Protein AF-A0A6F8YFU7-F1 (afdb_monomer_lite)

Sequence (592 aa):
MQTAVLLMVSVMLATPSRAVAFARPDPAEKDPAATTVSVANQAAAAAKRGEDWRAGLRSDLAKLPQLSATTTVTDTVGGLVVAGTLRMPATVKLTGDTTIIAGTVEFPGKRAVIEGRGHALTFLPVDGVRWGTGSKAAAGATTQGEIEIDANGLPGQTGEMGFPGTPGASGRDGLAGQNVPDGGVCENAMPEAGQSGDTGGAGGDGANGKGGQGGQLINVSIPSGSTDRYLLLSAGGAGGAGGPGGQGGTGGSGGNGGNGGDSFEESCAAPIGGAGGRGGNGGNGGKGGSGAAGAPGGQIFVSYPEGYDRSWITTDVTGGSGGGPGSGGFGGVPGLGGSGGSGGFNHVCGPIPCIRAPSGPSSGPGSVGSGGGPGNASETRGADGRVTFNQVGVTSVAIDKSPYLVEETPTYRVTGQPNTPILWSSWKDGVSTGEVDAYYGQNTDHSGRWSGTGPAWTSNDVSEGWVKQVKVGDRTAQVSFQVRRPPPPDPWLGWGQMPGITVTGDIGFSGPGTRIYARGTDNGVYTSTPGGAGPQWAVPLSPRRSGSSGSTSSMRSMSAAPMEPPTATSGSRGYHRAGKGSAAARWASRPQ

pLDDT: mean 80.5, std 21.7, range [28.78, 98.56]

Foldseek 3Di:
DDDDDDDDDDDDDDDDDDDDPDDDPDPPPPDLVVLLVVLLVQLLVCLLVLFPSLLLCVVSLVVRPQLDAEDEDDAEDEDEAEHVEYEYELEHEYPAAYEYEYQEYEYQALHHEYHDAQHAYAAHHNAAYYYRDDPPPPPPPLDAGEYEYAQEWAAWAEWAEWAAWAAWAEWAAWAAFAAAPEPGDQPRQAIAEWAEIAEIGETAETAEIAEIAFFHEYRYEHHPPHQYFYEYEREWHEWHEWHEWHEWHEWHETHEWHEGHAYAYPPDDFYAFHEWHEWHETHEIHETHEWAAWAFFEEYRYRYEPPHDPVSYHYFRWTHFIYHWHAWHFTHHIHAIHHFHWTYWHPPDDVDDIDGHHTHHTYGTHHTHHTHHIHHTPRHGHHGYYYHYRHYFAWEKDWPDADAEAQDKIKMKTFHDAQFFKFKWKDAPNHTPPRDRHTPPDGHHSRRIDIDIDGGHHPVRFGAWIKMWIDTPNHIYIDTHGYHYDDDDDPDPDPVNDPPDDPPDDPDDPDPAKDWDQDVPPRDIFIDDPPDDDTDDDDPDDDDDDDDDDDDDDDDDDDDDDDDDDDDDDDDDDDDDDDDDDDDDDDDDDDD

Organism: NCBI:txid624315

Secondary structure (DSSP, 8-state):
------------PPPPPP----PPPPTT---HHHHHHHHHHHHHHHHHTT--HHHHHHHHHHT-GGGGSEEE--SEEEEEEEEEEEE--SEEEEEEEEEEEEEEEEESSSEEEEE-TT--EEEEEEEEEEESSSTT--TT-----EEEEE-PPPPPPPPPPPPPPPPPPPPPPPPPPPPB-TT--GGG-PPPPPPPPPPPPPPPPPPPPPPPPPPPPEEEEPPTT---EEEEE-PPPPPPPPPPPPPPPPPPPPPPPPPPPPB--TTSPPPPPPPPPPPPPPPPPPPPPPPPPPPPP-EEEEEEETT--GGGEEEE-PPPPPPPPPPPPPPPPPPPPPPPPPPPBB---SSSPPPBPPPPPPPPP-PPPPPPPP------PPPP-EEEEEEES--EEEES-SSEETTPPPEEEEE-STT-EEEEEEEETTEE-S-SSEEEEEE--TTSEEEEE-PPPPGGG-EEEEEEEEEETTEEEEEEEEEEPPPPPPS---GGGSTT----S-----STT-EEEEETTTTEEEEE-TT-SSPPPPPP---------------------PPPPPPP-------------PPPPP------

Radius of gyration: 49.29 Å; chains: 1; bounding box: 98×122×162 Å

Structure (mmCIF, N/CA/C/O backbone):
data_AF-A0A6F8YFU7-F1
#
_entry.id   AF-A0A6F8YFU7-F1
#
loop_
_atom_site.group_PDB
_atom_site.id
_atom_site.type_symbol
_atom_site.label_atom_id
_atom_site.label_alt_id
_atom_site.label_comp_id
_atom_site.label_asym_id
_atom_site.label_entity_id
_atom_site.label_seq_id
_atom_site.pdbx_PDB_ins_code
_atom_site.Cartn_x
_atom_site.Cartn_y
_atom_site.Cartn_z
_atom_site.occupancy
_atom_site.B_iso_or_equiv
_atom_site.auth_seq_id
_atom_site.auth_comp_id
_atom_site.auth_asym_id
_atom_site.auth_atom_id
_atom_site.pdbx_PDB_model_num
ATOM 1 N N . MET A 1 1 ? 30.162 39.021 -17.350 1.00 41.78 1 MET A N 1
ATOM 2 C CA . MET A 1 1 ? 28.991 39.697 -16.754 1.00 41.78 1 MET A CA 1
ATOM 3 C C . MET A 1 1 ? 29.195 39.711 -15.248 1.00 41.78 1 MET A C 1
ATOM 5 O O . MET A 1 1 ? 29.213 38.649 -14.646 1.00 41.78 1 MET A O 1
ATOM 9 N N . GLN A 1 2 ? 29.522 40.880 -14.694 1.00 33.06 2 GLN A N 1
ATOM 10 C CA . GLN A 1 2 ? 29.847 41.091 -13.278 1.00 33.06 2 GLN A CA 1
ATOM 11 C C . GLN A 1 2 ? 28.561 41.320 -12.476 1.00 33.06 2 GLN A C 1
ATOM 13 O O . GLN A 1 2 ? 27.751 42.157 -12.866 1.00 33.06 2 GLN A O 1
ATOM 18 N N . THR A 1 3 ? 28.400 40.624 -11.350 1.00 42.22 3 THR A N 1
ATOM 19 C CA . THR A 1 3 ? 27.301 40.854 -10.401 1.00 42.22 3 THR A CA 1
ATOM 20 C C . THR A 1 3 ? 27.861 41.571 -9.176 1.00 42.22 3 THR A C 1
ATOM 22 O O . THR A 1 3 ? 28.731 41.045 -8.484 1.00 42.22 3 THR A O 1
ATOM 25 N N . ALA A 1 4 ? 27.395 42.800 -8.958 1.00 39.88 4 ALA A N 1
ATOM 26 C CA . ALA A 1 4 ? 27.784 43.671 -7.859 1.00 39.88 4 ALA A CA 1
ATOM 27 C C . ALA A 1 4 ? 27.119 43.245 -6.539 1.00 39.88 4 ALA A C 1
ATOM 29 O O . ALA A 1 4 ? 25.922 42.966 -6.493 1.00 39.88 4 ALA A O 1
ATOM 30 N N . VAL A 1 5 ? 27.910 43.236 -5.465 1.00 36.66 5 VAL A N 1
ATOM 31 C CA . VAL A 1 5 ? 27.476 43.045 -4.076 1.00 36.66 5 VAL A CA 1
ATOM 32 C C . VAL A 1 5 ? 27.126 44.418 -3.498 1.00 36.66 5 VAL A C 1
ATOM 34 O O . VAL A 1 5 ? 27.989 45.288 -3.401 1.00 36.66 5 VAL A O 1
ATOM 37 N N . LEU A 1 6 ? 25.858 44.618 -3.133 1.00 35.66 6 LEU A N 1
ATOM 38 C CA . LEU A 1 6 ? 25.364 45.830 -2.480 1.00 35.66 6 LEU A CA 1
ATOM 39 C C . LEU A 1 6 ? 25.400 45.627 -0.956 1.00 35.66 6 LEU A C 1
ATOM 41 O O . LEU A 1 6 ? 24.633 44.839 -0.408 1.00 35.66 6 LEU A O 1
ATOM 45 N N . LEU A 1 7 ? 26.311 46.328 -0.282 1.00 30.12 7 LEU A N 1
ATOM 46 C CA . LEU A 1 7 ? 26.426 46.372 1.176 1.00 30.12 7 LEU A CA 1
ATOM 47 C C . LEU A 1 7 ? 25.473 47.461 1.709 1.00 30.12 7 LEU A C 1
ATOM 49 O O . LEU A 1 7 ? 25.711 48.646 1.484 1.00 30.12 7 LEU A O 1
ATOM 53 N N . MET A 1 8 ? 24.391 47.087 2.401 1.00 32.88 8 MET A N 1
ATOM 54 C CA . MET A 1 8 ? 23.576 48.042 3.166 1.00 32.88 8 MET A CA 1
ATOM 55 C C . MET A 1 8 ? 24.150 48.201 4.576 1.00 32.88 8 MET A C 1
ATOM 57 O O . MET A 1 8 ? 24.188 47.254 5.357 1.00 32.88 8 MET A O 1
ATOM 61 N N . VAL A 1 9 ? 24.570 49.423 4.897 1.00 31.83 9 VAL A N 1
ATOM 62 C CA . VAL A 1 9 ? 24.933 49.868 6.245 1.00 31.83 9 VAL A CA 1
ATOM 63 C C . VAL A 1 9 ? 23.673 50.423 6.912 1.00 31.83 9 VAL A C 1
ATOM 65 O O . VAL A 1 9 ? 23.158 51.458 6.494 1.00 31.83 9 VAL A O 1
ATOM 68 N N . SER A 1 10 ? 23.166 49.747 7.945 1.00 37.47 10 SER A N 1
ATOM 69 C CA . SER A 1 10 ? 22.093 50.268 8.800 1.00 37.47 10 SER A CA 1
ATOM 70 C C . SER A 1 10 ? 22.679 51.020 9.994 1.00 37.47 10 SER A C 1
ATOM 72 O O . SER A 1 10 ? 23.388 50.455 10.824 1.00 37.47 10 SER A O 1
ATOM 74 N N . VAL A 1 11 ? 22.354 52.308 10.074 1.00 34.28 11 VAL A N 1
ATOM 75 C CA . VAL A 1 11 ? 22.634 53.203 11.202 1.00 34.28 11 VAL A CA 1
ATOM 76 C C . VAL A 1 11 ? 21.647 52.894 12.333 1.00 34.28 11 VAL A C 1
ATOM 78 O O . VAL A 1 11 ? 20.442 53.062 12.160 1.00 34.28 11 VAL A O 1
ATOM 81 N N . MET A 1 12 ? 22.140 52.448 13.493 1.00 33.06 12 MET A N 1
ATOM 82 C CA . MET A 1 12 ? 21.341 52.346 14.720 1.00 33.06 12 MET A CA 1
ATOM 83 C C . MET A 1 12 ? 21.375 53.674 15.486 1.00 33.06 12 MET A C 1
ATOM 85 O O . MET A 1 12 ? 22.417 54.077 15.998 1.00 33.06 12 MET A O 1
ATOM 89 N N . LEU A 1 13 ? 20.219 54.331 15.595 1.00 36.41 13 LEU A N 1
ATOM 90 C CA . LEU A 1 13 ? 19.966 55.413 16.547 1.00 36.41 13 LEU A CA 1
ATOM 91 C C . LEU A 1 13 ? 19.423 54.802 17.846 1.00 36.41 13 LEU A C 1
ATOM 93 O O . LEU A 1 13 ? 18.371 54.167 17.848 1.00 36.41 13 LEU A O 1
ATOM 97 N N . ALA A 1 14 ? 20.150 54.988 18.947 1.00 36.88 14 ALA A N 1
ATOM 98 C CA . ALA A 1 14 ? 19.749 54.547 20.277 1.00 36.88 14 ALA A CA 1
ATOM 99 C C . ALA A 1 14 ? 18.786 55.562 20.919 1.00 36.88 14 ALA A C 1
ATOM 101 O O . ALA A 1 14 ? 19.160 56.705 21.178 1.00 36.88 14 ALA A O 1
ATOM 102 N N . THR A 1 15 ? 17.556 55.138 21.215 1.00 46.50 15 THR A N 1
ATOM 103 C CA . THR A 1 15 ? 16.620 55.860 22.095 1.00 46.50 15 THR A CA 1
ATOM 104 C C . THR A 1 15 ? 16.630 55.248 23.502 1.00 46.50 15 THR A C 1
ATOM 106 O O . THR A 1 15 ? 16.687 54.023 23.613 1.00 46.50 15 THR A O 1
ATOM 109 N N . PRO A 1 16 ? 16.537 56.047 24.583 1.00 40.78 16 PRO A N 1
ATOM 110 C CA . PRO A 1 16 ? 16.552 55.537 25.953 1.00 40.78 16 PRO A CA 1
ATOM 111 C C . PRO A 1 16 ? 15.266 54.771 26.304 1.00 40.78 16 PRO A C 1
ATOM 113 O O . PRO A 1 16 ? 14.154 55.296 26.223 1.00 40.78 16 PRO A O 1
ATOM 116 N N . SER A 1 17 ? 15.439 53.521 26.730 1.00 38.91 17 SER A N 1
ATOM 117 C CA . SER A 1 17 ? 14.386 52.597 27.151 1.00 38.91 17 SER A CA 1
ATOM 118 C C . SER A 1 17 ? 13.765 53.017 28.489 1.00 38.91 17 SER A C 1
ATOM 120 O O . SER A 1 17 ? 14.436 53.020 29.520 1.00 38.91 17 SER A O 1
ATOM 122 N N . ARG A 1 18 ? 12.458 53.308 28.508 1.00 43.34 18 ARG A N 1
ATOM 123 C CA . ARG A 1 18 ? 11.663 53.271 29.746 1.00 43.34 18 ARG A CA 1
ATOM 124 C C . ARG A 1 18 ? 11.452 51.808 30.138 1.00 43.34 18 ARG A C 1
ATOM 126 O O . ARG A 1 18 ? 10.884 51.042 29.365 1.00 43.34 18 ARG A O 1
ATOM 133 N N . ALA A 1 19 ? 11.895 51.431 31.334 1.00 43.81 19 ALA A N 1
ATOM 134 C CA . ALA A 1 19 ? 11.639 50.119 31.915 1.00 43.81 19 ALA A CA 1
ATOM 135 C C . ALA A 1 19 ? 1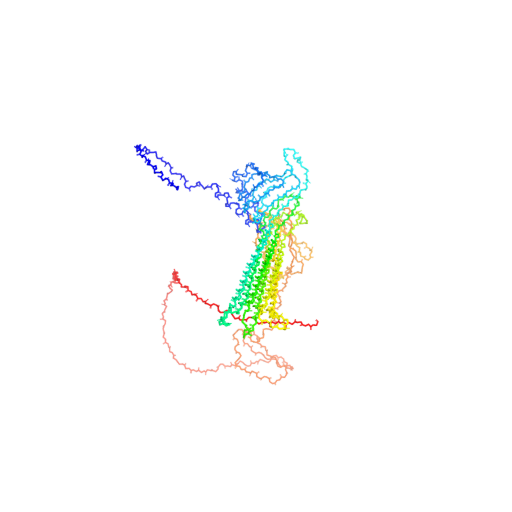0.147 49.986 32.265 1.00 43.81 19 ALA A C 1
ATOM 137 O O . ALA A 1 19 ? 9.694 50.444 33.311 1.00 43.81 19 ALA A O 1
ATOM 138 N N . VAL A 1 20 ? 9.376 49.380 31.363 1.00 47.28 20 VAL A N 1
ATOM 139 C CA . VAL A 1 20 ? 8.047 48.848 31.674 1.00 47.28 20 VAL A CA 1
ATOM 140 C C . VAL A 1 20 ? 8.272 47.509 32.370 1.00 47.28 20 VAL A C 1
ATOM 142 O O . VAL A 1 20 ? 8.878 46.605 31.796 1.00 47.28 20 VAL A O 1
ATOM 145 N N . ALA A 1 21 ? 7.833 47.389 33.622 1.00 45.19 21 ALA A N 1
ATOM 146 C CA . ALA A 1 21 ? 7.828 46.120 34.335 1.00 45.19 21 ALA A CA 1
ATOM 147 C C . ALA A 1 21 ? 6.832 45.175 33.645 1.00 45.19 21 ALA A C 1
ATOM 149 O O . ALA A 1 21 ? 5.628 45.247 33.881 1.00 45.19 21 ALA A O 1
ATOM 150 N N . PHE A 1 22 ? 7.328 44.313 32.756 1.00 46.66 22 PHE A N 1
ATOM 151 C CA . PHE A 1 22 ? 6.551 43.194 32.238 1.00 46.66 22 PHE A CA 1
ATOM 152 C C . PHE A 1 22 ? 6.283 42.239 33.402 1.00 46.66 22 PHE A C 1
ATOM 154 O O . PHE A 1 22 ? 7.211 41.634 33.946 1.00 46.66 22 PHE A O 1
ATOM 161 N N . ALA A 1 23 ? 5.016 42.129 33.804 1.00 56.84 23 ALA A N 1
ATOM 162 C CA . ALA A 1 23 ? 4.566 41.039 34.655 1.00 56.84 23 ALA A CA 1
ATOM 163 C C . ALA A 1 23 ? 5.028 39.726 34.008 1.00 56.84 23 ALA A C 1
ATOM 165 O O . ALA A 1 23 ? 4.797 39.508 32.817 1.00 56.84 23 ALA A O 1
ATOM 166 N N . ARG A 1 24 ? 5.747 38.889 34.765 1.00 52.06 24 ARG A N 1
ATOM 167 C CA . ARG A 1 24 ? 6.137 37.560 34.286 1.00 52.06 24 ARG A CA 1
ATOM 168 C C . ARG A 1 24 ? 4.848 36.829 33.891 1.00 52.06 24 ARG A C 1
ATOM 170 O O . ARG A 1 24 ? 3.974 36.742 34.753 1.00 52.06 24 ARG A O 1
ATOM 177 N N . PRO A 1 25 ? 4.701 36.352 32.640 1.00 57.56 25 PRO A N 1
ATOM 178 C CA . PRO A 1 25 ? 3.560 35.525 32.279 1.00 57.56 25 PRO A CA 1
ATOM 179 C C . PRO A 1 25 ? 3.512 34.341 33.244 1.00 57.56 25 PRO A C 1
ATOM 181 O O . PRO A 1 25 ? 4.545 33.738 33.550 1.00 57.56 25 PRO A O 1
ATOM 184 N N . ASP A 1 26 ? 2.326 34.095 33.788 1.00 62.41 26 ASP A N 1
ATOM 185 C CA . ASP A 1 26 ? 2.083 33.056 34.777 1.00 62.41 26 ASP A CA 1
ATOM 186 C C . ASP A 1 26 ? 2.529 31.705 34.178 1.00 62.41 26 ASP A C 1
ATOM 188 O O . ASP A 1 26 ? 2.042 31.334 33.105 1.00 62.41 26 ASP A O 1
ATOM 192 N N . PRO A 1 27 ? 3.471 30.957 34.785 1.00 62.34 27 PRO A N 1
ATOM 193 C CA . PRO A 1 27 ? 4.041 29.730 34.206 1.00 62.34 27 PRO A CA 1
ATOM 194 C C . PRO A 1 27 ? 3.042 28.564 34.045 1.00 62.34 27 PRO A C 1
ATOM 196 O O . PRO A 1 27 ? 3.448 27.438 33.756 1.00 62.34 27 PRO A O 1
ATOM 199 N N . ALA A 1 28 ? 1.745 28.807 34.234 1.00 59.56 28 ALA A N 1
ATOM 200 C CA . ALA A 1 28 ? 0.685 27.810 34.211 1.00 59.56 28 ALA A CA 1
ATOM 201 C C . ALA A 1 28 ? -0.215 27.853 32.962 1.00 59.56 28 ALA A C 1
ATOM 203 O O . ALA A 1 28 ? -1.021 26.935 32.788 1.00 59.56 28 ALA A O 1
ATOM 204 N N . GLU A 1 29 ? -0.092 28.845 32.072 1.00 65.06 29 GLU A N 1
ATOM 205 C CA . GLU A 1 29 ? -0.892 28.865 30.842 1.00 65.06 29 GLU A CA 1
ATOM 206 C C . GLU A 1 29 ? -0.279 27.910 29.806 1.00 65.06 29 GLU A C 1
ATOM 208 O O . GLU A 1 29 ? 0.572 28.264 28.991 1.00 65.06 29 GLU A O 1
ATOM 213 N N . LYS A 1 30 ? -0.658 26.630 29.907 1.00 76.25 30 LYS A N 1
ATOM 214 C CA . LYS A 1 30 ? -0.277 25.600 28.937 1.00 76.25 30 LYS A CA 1
ATOM 215 C C . LYS A 1 30 ? -0.727 26.032 27.547 1.00 76.25 30 LYS A C 1
ATOM 217 O O . LYS A 1 30 ? -1.909 26.292 27.342 1.00 76.25 30 LYS A O 1
ATOM 222 N N . ASP A 1 31 ? 0.207 26.015 26.600 1.00 87.12 31 ASP A N 1
ATOM 223 C CA . ASP A 1 31 ? -0.062 26.282 25.190 1.00 87.12 31 ASP A CA 1
ATOM 224 C C . ASP A 1 31 ? -1.284 25.457 24.710 1.00 87.12 31 ASP A C 1
ATOM 226 O O . ASP A 1 31 ? -1.259 24.214 24.755 1.00 87.12 31 ASP A O 1
ATOM 230 N N . PRO A 1 32 ? -2.379 26.112 24.280 1.00 86.62 32 PRO A N 1
ATOM 231 C CA . PRO A 1 32 ? -3.586 25.426 23.832 1.00 86.62 32 PRO A CA 1
ATOM 232 C C . PRO A 1 32 ? -3.321 24.500 22.634 1.00 86.62 32 PRO A C 1
ATOM 234 O O . PRO A 1 32 ? -3.988 23.468 22.497 1.00 86.62 32 PRO A O 1
ATOM 237 N N . ALA A 1 33 ? -2.317 24.796 21.799 1.00 88.81 33 ALA A N 1
ATOM 238 C CA . ALA A 1 33 ? -1.922 23.927 20.695 1.00 88.81 33 ALA A CA 1
ATOM 239 C C . ALA A 1 33 ? -1.323 22.606 21.204 1.00 88.81 33 ALA A C 1
ATOM 241 O O . ALA A 1 33 ? -1.723 21.528 20.757 1.00 88.81 33 ALA A O 1
ATOM 242 N N . ALA A 1 34 ? -0.438 22.665 22.204 1.00 89.81 34 ALA A N 1
ATOM 243 C CA . ALA A 1 34 ? 0.164 21.477 22.810 1.00 89.81 34 ALA A CA 1
ATOM 244 C C . ALA A 1 34 ? -0.882 20.578 23.495 1.00 89.81 34 ALA A C 1
ATOM 246 O O . ALA A 1 34 ? -0.833 19.350 23.378 1.00 89.81 34 ALA A O 1
ATOM 247 N N . THR A 1 35 ? -1.869 21.185 24.162 1.00 90.88 35 THR A N 1
ATOM 248 C CA . THR A 1 35 ? -2.989 20.450 24.775 1.00 90.88 35 THR A CA 1
ATOM 249 C C . THR A 1 35 ? -3.820 19.723 23.714 1.00 90.88 35 THR A C 1
ATOM 251 O O . THR A 1 35 ? -4.120 18.540 23.872 1.00 90.88 35 THR A O 1
ATOM 254 N N . THR A 1 36 ? -4.115 20.393 22.595 1.00 92.19 36 THR A N 1
ATOM 255 C CA . THR A 1 36 ? -4.872 19.822 21.468 1.00 92.19 36 THR A CA 1
ATOM 256 C C . THR A 1 36 ? -4.163 18.601 20.870 1.00 92.19 36 THR A C 1
ATOM 258 O O . THR A 1 36 ? -4.779 17.551 20.693 1.00 92.19 36 THR A O 1
ATOM 261 N N . VAL A 1 37 ? -2.851 18.700 20.623 1.00 93.38 37 VAL A N 1
ATOM 262 C CA . VAL A 1 37 ? -2.038 17.588 20.095 1.00 93.38 37 VAL A CA 1
ATOM 263 C C . VAL A 1 37 ? -2.001 16.405 21.067 1.00 93.38 37 VAL A C 1
ATOM 265 O O . VAL A 1 37 ? -2.130 15.256 20.646 1.00 93.38 37 VAL A O 1
ATOM 268 N N . SER A 1 38 ? -1.867 16.664 22.372 1.00 93.62 38 SER A N 1
ATOM 269 C CA . SER A 1 38 ? -1.857 15.609 23.395 1.00 93.62 38 SER A CA 1
ATOM 270 C C . SER A 1 38 ? -3.171 14.823 23.426 1.00 93.62 38 SER A C 1
ATOM 272 O O . SER A 1 38 ? -3.149 13.593 23.344 1.00 93.62 38 SER A O 1
ATOM 274 N N . VAL A 1 39 ? -4.315 15.518 23.470 1.00 91.69 39 VAL A N 1
ATOM 275 C CA . VAL A 1 39 ? -5.643 14.878 23.452 1.00 91.69 39 VAL A CA 1
ATOM 276 C C . VAL A 1 39 ? -5.846 14.095 22.156 1.00 91.69 39 VAL A C 1
ATOM 278 O O . VAL A 1 39 ? -6.338 12.967 22.191 1.00 91.69 39 VAL A O 1
ATOM 281 N N . ALA A 1 40 ? -5.402 14.637 21.019 1.00 92.00 40 ALA A N 1
ATOM 282 C CA . ALA A 1 40 ? -5.516 13.954 19.738 1.00 92.00 40 ALA A CA 1
ATOM 283 C C . ALA A 1 40 ? -4.711 12.648 19.678 1.00 92.00 40 ALA A C 1
ATOM 285 O O . ALA A 1 40 ? -5.227 11.615 19.248 1.00 92.00 40 ALA A O 1
ATOM 286 N N . ASN A 1 41 ? -3.476 12.666 20.180 1.00 93.00 41 ASN A N 1
ATOM 287 C CA . ASN A 1 41 ? -2.634 11.475 20.256 1.00 93.00 41 ASN A CA 1
ATOM 288 C C . ASN A 1 41 ? -3.219 10.420 21.207 1.00 93.00 41 ASN A C 1
ATOM 290 O O . ASN A 1 41 ? -3.185 9.226 20.899 1.00 93.00 41 ASN A O 1
ATOM 294 N N . GLN A 1 42 ? -3.790 10.842 22.340 1.00 92.00 42 GLN A N 1
ATOM 295 C CA . GLN A 1 42 ? -4.475 9.938 23.267 1.00 92.00 42 GLN A CA 1
ATOM 296 C C . GLN A 1 42 ? -5.703 9.293 22.616 1.00 92.00 42 GLN A C 1
ATOM 298 O O . GLN A 1 42 ? -5.859 8.074 22.706 1.00 92.00 42 GLN A O 1
ATOM 303 N N . ALA A 1 43 ? -6.521 10.078 21.906 1.00 90.81 43 ALA A N 1
ATOM 304 C CA . ALA A 1 43 ? -7.689 9.586 21.180 1.00 90.81 43 ALA A CA 1
ATOM 305 C C . ALA A 1 43 ? -7.294 8.570 20.100 1.00 90.81 43 ALA A C 1
ATOM 307 O O . ALA A 1 43 ? -7.836 7.466 20.066 1.00 90.81 43 ALA A O 1
ATOM 308 N N . ALA A 1 44 ? -6.295 8.892 19.273 1.00 89.94 44 ALA A N 1
ATOM 309 C CA . ALA A 1 44 ? -5.784 8.000 18.235 1.00 89.94 44 ALA A CA 1
ATOM 310 C C . ALA A 1 44 ? -5.259 6.674 18.808 1.00 89.94 44 ALA A C 1
ATOM 312 O O . ALA A 1 44 ? -5.576 5.598 18.290 1.00 89.94 44 ALA A O 1
ATOM 313 N N . ALA A 1 45 ? -4.494 6.736 19.901 1.00 91.12 45 ALA A N 1
ATOM 314 C CA . ALA A 1 45 ? -3.941 5.555 20.552 1.00 91.12 45 ALA A CA 1
ATOM 315 C C . ALA A 1 45 ? -5.026 4.684 21.209 1.00 91.12 45 ALA A C 1
ATOM 317 O O . ALA A 1 45 ? -4.982 3.460 21.083 1.00 91.12 45 ALA A O 1
ATOM 318 N N . ALA A 1 46 ? -6.000 5.295 21.889 1.00 86.25 46 ALA A N 1
ATOM 319 C CA . ALA A 1 46 ? -7.123 4.594 22.509 1.00 86.25 46 ALA A CA 1
ATOM 320 C C . ALA A 1 46 ? -8.042 3.952 21.457 1.00 86.25 46 ALA A C 1
ATOM 322 O O . ALA A 1 46 ? -8.364 2.767 21.567 1.00 86.25 46 ALA A O 1
ATOM 323 N N . ALA A 1 47 ? -8.359 4.675 20.375 1.00 86.12 47 ALA A N 1
ATOM 324 C CA . ALA A 1 47 ? -9.115 4.144 19.242 1.00 86.12 47 ALA A CA 1
ATOM 325 C C . ALA A 1 47 ? -8.425 2.920 18.623 1.00 86.12 47 ALA A C 1
ATOM 327 O O . ALA A 1 47 ? -9.077 1.907 18.378 1.00 86.12 47 ALA A O 1
ATOM 328 N N . LYS A 1 48 ? -7.097 2.956 18.459 1.00 87.81 48 LYS A N 1
ATOM 329 C CA . LYS A 1 48 ? -6.316 1.818 17.949 1.00 87.81 48 LYS A CA 1
ATOM 330 C C . LYS A 1 48 ? -6.393 0.585 18.860 1.00 87.81 48 LYS A C 1
ATOM 332 O O . LYS A 1 48 ? -6.391 -0.543 18.366 1.00 87.81 48 LYS A O 1
ATOM 337 N N . ARG A 1 49 ? -6.469 0.788 20.181 1.00 87.19 49 ARG A N 1
ATOM 338 C CA . ARG A 1 49 ? -6.629 -0.280 21.186 1.00 87.19 49 ARG A CA 1
ATOM 339 C C . ARG A 1 49 ? -8.071 -0.775 21.341 1.00 87.19 49 ARG A C 1
ATOM 341 O O . ARG A 1 49 ? -8.287 -1.710 22.106 1.00 87.19 49 ARG A O 1
ATOM 348 N N . GLY A 1 50 ? -9.038 -0.170 20.648 1.00 79.56 50 GLY A N 1
ATOM 349 C CA . GLY A 1 50 ? -10.449 -0.532 20.785 1.00 79.56 50 GLY A CA 1
ATOM 350 C C . GLY A 1 50 ? -11.103 -0.033 22.070 1.00 79.56 50 GLY A C 1
ATOM 351 O O . GLY A 1 50 ? -12.123 -0.571 22.487 1.00 79.56 50 GLY A O 1
ATOM 352 N N . GLU A 1 51 ? -10.508 0.957 22.731 1.00 84.75 51 GLU A N 1
ATOM 353 C CA . GLU A 1 51 ? -11.091 1.583 23.916 1.00 84.75 51 GLU A CA 1
ATOM 354 C C . GLU A 1 51 ? -12.194 2.567 23.504 1.00 84.75 51 GLU A C 1
ATOM 356 O O . GLU A 1 51 ? -12.134 3.165 22.423 1.00 84.75 51 GLU A O 1
ATOM 361 N N . ASP A 1 52 ? -13.183 2.778 24.379 1.00 83.56 52 ASP A N 1
ATOM 362 C CA . ASP A 1 52 ? -14.180 3.840 24.199 1.00 83.56 52 ASP A CA 1
ATOM 363 C C . ASP A 1 52 ? -13.559 5.210 24.499 1.00 83.56 52 ASP A C 1
ATOM 365 O O . ASP A 1 52 ? -13.798 5.852 25.524 1.00 83.56 52 ASP A O 1
ATOM 369 N N . TRP A 1 53 ? -12.697 5.642 23.581 1.00 89.44 53 TRP A N 1
ATOM 370 C CA . TRP A 1 53 ? -11.961 6.895 23.679 1.00 89.44 53 TRP A CA 1
ATOM 371 C C . TRP A 1 53 ? -12.898 8.104 23.745 1.00 89.44 53 TRP A C 1
ATOM 373 O O . TRP A 1 53 ? -12.535 9.111 24.348 1.00 89.44 53 TRP A O 1
ATOM 383 N N . ARG A 1 54 ? -14.108 8.010 23.173 1.00 89.00 54 ARG A N 1
ATOM 384 C CA . ARG A 1 54 ? -15.104 9.086 23.220 1.00 89.00 54 ARG A CA 1
ATOM 385 C C . ARG A 1 54 ? -15.582 9.303 24.641 1.00 89.00 54 ARG A C 1
ATOM 387 O O . ARG A 1 54 ? -15.600 10.440 25.095 1.00 89.00 54 ARG A O 1
ATOM 394 N N . ALA A 1 55 ? -15.940 8.227 25.342 1.00 81.50 55 ALA A N 1
ATOM 395 C CA . ALA A 1 55 ? -16.335 8.307 26.741 1.00 81.50 55 ALA A CA 1
ATOM 396 C C . ALA A 1 55 ? -15.161 8.755 27.626 1.00 81.50 55 ALA A C 1
ATOM 398 O O . ALA A 1 55 ? -15.310 9.694 28.409 1.00 81.50 55 ALA A O 1
ATOM 399 N N . GLY A 1 56 ? -13.986 8.140 27.448 1.00 78.56 56 GLY A N 1
ATOM 400 C CA . GLY A 1 56 ? -12.801 8.419 28.262 1.00 78.56 56 GLY A CA 1
ATOM 401 C C . GLY A 1 56 ? -12.262 9.847 28.122 1.00 78.56 56 GLY A C 1
ATOM 402 O O . GLY A 1 56 ? -11.807 10.421 29.106 1.00 78.56 56 GLY A O 1
ATOM 403 N N . LEU A 1 57 ? -12.348 10.443 26.926 1.00 87.56 57 LEU A N 1
ATOM 404 C CA . LEU A 1 57 ? -11.814 11.781 26.642 1.00 87.56 57 LEU A CA 1
ATOM 405 C C . LEU A 1 57 ? -12.891 12.864 26.541 1.00 87.56 57 LEU A C 1
ATOM 407 O O . LEU A 1 57 ? -12.554 14.013 26.269 1.00 87.56 57 LEU A O 1
ATOM 411 N N . ARG A 1 58 ? -14.176 12.559 26.781 1.00 85.56 58 ARG A N 1
ATOM 412 C CA . ARG A 1 58 ? -15.283 13.520 26.593 1.00 85.56 58 ARG A CA 1
ATOM 413 C C . ARG A 1 58 ? -15.059 14.844 27.323 1.00 85.56 58 ARG A C 1
ATOM 415 O O . ARG A 1 58 ? -15.294 15.904 26.753 1.00 85.56 58 ARG A O 1
ATOM 422 N N . SER A 1 59 ? -14.601 14.773 28.575 1.00 86.94 59 SER A N 1
ATOM 423 C CA . SER A 1 59 ? -14.323 15.956 29.401 1.00 86.94 59 SER A CA 1
ATOM 424 C C . SER A 1 59 ? -13.184 16.800 28.829 1.00 86.94 59 SER A C 1
ATOM 426 O O . SER A 1 59 ? -13.266 18.024 28.836 1.00 86.94 59 SER A O 1
ATOM 428 N N . ASP A 1 60 ? -12.142 16.168 28.290 1.00 90.19 60 ASP A N 1
ATOM 429 C CA . ASP A 1 60 ? -10.996 16.882 27.727 1.00 90.19 60 ASP A CA 1
ATOM 430 C C . ASP A 1 60 ? -11.289 17.430 26.330 1.00 90.19 60 ASP A C 1
ATOM 432 O O . ASP A 1 60 ? -10.923 18.564 26.034 1.00 90.19 60 ASP A O 1
ATOM 436 N N . LEU A 1 61 ? -12.039 16.690 25.511 1.00 90.38 61 LEU A N 1
ATOM 437 C CA . LEU A 1 61 ? -12.559 17.160 24.228 1.00 90.38 61 LEU A CA 1
ATOM 438 C C . LEU A 1 61 ? -13.455 18.395 24.421 1.00 90.38 61 LEU A C 1
ATOM 440 O O . LEU A 1 61 ? -13.292 19.387 23.718 1.00 90.38 61 LEU A O 1
ATOM 444 N N . ALA A 1 62 ? -14.336 18.397 25.425 1.00 89.75 62 ALA A N 1
ATOM 445 C CA . ALA A 1 62 ? -15.195 19.546 25.722 1.00 89.75 62 ALA A CA 1
ATOM 446 C C . ALA A 1 62 ? -14.419 20.820 26.117 1.00 89.75 62 ALA A C 1
ATOM 448 O O . ALA A 1 62 ? -14.956 21.920 26.002 1.00 89.75 62 ALA A O 1
ATOM 449 N N . LYS A 1 63 ? -13.161 20.692 26.565 1.00 91.50 63 LYS A N 1
ATOM 450 C CA . LYS A 1 63 ? -12.287 21.832 26.891 1.00 91.50 63 LYS A CA 1
ATOM 451 C C . LYS A 1 63 ? -11.561 22.397 25.667 1.00 91.50 63 LYS A C 1
ATOM 453 O O . LYS A 1 63 ? -10.962 23.463 25.778 1.00 91.50 63 LYS A O 1
ATOM 458 N N . LEU A 1 64 ? -11.576 21.708 24.521 1.00 92.12 64 LEU A N 1
ATOM 459 C CA . LEU A 1 64 ? -10.909 22.176 23.306 1.00 92.12 64 LEU A CA 1
ATOM 460 C C . LEU A 1 64 ? -11.789 23.214 22.591 1.00 92.12 64 LEU A C 1
ATOM 462 O O . LEU A 1 64 ? -12.839 22.849 22.053 1.00 92.12 64 LEU A O 1
ATOM 466 N N . PRO A 1 65 ? -11.380 24.494 22.505 1.00 92.81 65 PRO A N 1
ATOM 467 C CA . PRO A 1 65 ? -12.187 25.525 21.848 1.00 92.81 65 PRO A CA 1
ATOM 468 C C . PRO A 1 65 ? -12.442 25.213 20.365 1.00 92.81 65 PRO A C 1
ATOM 470 O O . PRO A 1 65 ? -13.495 25.553 19.825 1.00 92.81 65 PRO A O 1
ATOM 473 N N . GLN A 1 66 ? -11.524 24.496 19.710 1.00 93.75 66 GLN A N 1
ATOM 474 C CA . GLN A 1 66 ? -11.659 24.072 18.316 1.00 93.75 66 GLN A CA 1
ATOM 475 C C . GLN A 1 66 ? -12.846 23.117 18.109 1.00 93.75 66 GLN A C 1
ATOM 477 O O . GLN A 1 66 ? -13.462 23.141 17.046 1.00 93.75 66 GLN A O 1
ATOM 482 N N . LEU A 1 67 ? -13.233 22.329 19.124 1.00 92.00 67 LEU A N 1
ATOM 483 C CA . LEU A 1 67 ? -14.402 21.438 19.060 1.00 92.00 67 LEU A CA 1
ATOM 484 C C . LEU A 1 67 ? -15.748 22.164 19.188 1.00 92.00 67 LEU A C 1
ATOM 486 O O . LEU A 1 67 ? -16.795 21.536 19.077 1.00 92.00 67 LEU A O 1
ATOM 490 N N . SER A 1 68 ? -15.741 23.486 19.352 1.00 92.19 68 SER A N 1
ATOM 491 C CA . SER A 1 68 ? -16.943 24.317 19.204 1.00 92.19 68 SER A CA 1
ATOM 492 C C . SER A 1 68 ? -17.024 25.004 17.834 1.00 92.19 68 SER A C 1
ATOM 494 O O . SER A 1 68 ? -18.059 25.568 17.487 1.00 92.19 68 SER A O 1
ATOM 496 N N . ALA A 1 69 ? -15.949 24.972 17.038 1.00 95.19 69 ALA A N 1
ATOM 497 C CA . ALA A 1 69 ? -15.866 25.680 15.764 1.00 95.19 69 ALA A CA 1
ATOM 498 C C . ALA A 1 69 ? -16.357 24.829 14.582 1.00 95.19 69 ALA A C 1
ATOM 500 O O . ALA A 1 69 ? -16.221 23.606 14.567 1.00 95.19 69 ALA A O 1
ATOM 501 N N . THR A 1 70 ? -16.890 25.489 13.552 1.00 95.94 70 THR A N 1
ATOM 502 C CA . THR A 1 70 ? -17.096 24.860 12.240 1.00 95.94 70 THR A CA 1
ATOM 503 C C . THR A 1 70 ? -15.894 25.144 11.351 1.00 95.94 70 THR A C 1
ATOM 505 O O . THR A 1 70 ? -15.571 26.304 11.106 1.00 95.94 70 THR A O 1
ATOM 508 N N . THR A 1 71 ? -15.275 24.094 10.824 1.00 96.75 71 THR A N 1
ATOM 509 C CA . THR A 1 71 ? -14.155 24.174 9.884 1.00 96.75 71 THR A CA 1
ATOM 510 C C . THR A 1 71 ? -14.598 23.608 8.544 1.00 96.75 71 THR A C 1
ATOM 512 O O . THR A 1 71 ? -15.248 22.569 8.497 1.00 96.75 71 THR A O 1
ATOM 515 N N . THR A 1 72 ? -14.255 24.280 7.447 1.00 96.75 72 THR A N 1
ATOM 516 C CA . THR A 1 72 ? -14.497 23.773 6.089 1.00 96.75 72 THR A CA 1
ATOM 517 C C . THR A 1 72 ? -13.164 23.472 5.423 1.00 96.75 72 THR A C 1
ATOM 519 O O . THR A 1 72 ? -12.286 24.331 5.388 1.00 96.75 72 THR A O 1
ATOM 522 N N . VAL A 1 73 ? -13.021 22.256 4.906 1.00 96.75 73 VAL A N 1
ATOM 523 C CA . VAL A 1 73 ? -11.909 21.838 4.049 1.00 96.75 73 VAL A CA 1
ATOM 524 C C . VAL A 1 73 ? -12.355 22.003 2.602 1.00 96.75 73 VAL A C 1
ATOM 526 O O . VAL A 1 73 ? -13.498 21.688 2.280 1.00 96.75 73 VAL A O 1
ATOM 529 N N . THR A 1 74 ? -11.479 22.522 1.743 1.00 93.75 74 THR A N 1
ATOM 530 C CA . THR A 1 74 ? -11.775 22.697 0.316 1.00 93.75 74 THR A CA 1
ATOM 531 C C . THR A 1 74 ? -11.527 21.405 -0.447 1.00 93.75 74 THR A C 1
ATOM 533 O O . THR A 1 74 ? -12.486 20.709 -0.730 1.00 93.75 74 THR A O 1
ATOM 536 N N . ASP A 1 75 ? -10.261 21.052 -0.695 1.00 94.31 75 ASP A N 1
ATOM 537 C CA . ASP A 1 75 ? -9.882 19.900 -1.534 1.00 94.31 75 ASP A CA 1
ATOM 538 C C . ASP A 1 75 ? -8.761 19.048 -0.924 1.00 94.31 75 ASP A C 1
ATOM 540 O O . ASP A 1 75 ? -8.606 17.872 -1.255 1.00 94.31 75 ASP A O 1
ATOM 544 N N . THR A 1 76 ? -7.959 19.631 -0.031 1.00 96.81 76 THR A N 1
ATOM 545 C CA . THR A 1 76 ? -6.790 18.978 0.566 1.00 96.81 76 THR A CA 1
ATOM 546 C C . THR A 1 76 ? -6.769 19.127 2.076 1.00 96.81 76 THR A C 1
ATOM 548 O O . THR A 1 76 ? -7.128 20.184 2.594 1.00 96.81 76 THR A O 1
ATOM 551 N N . VAL A 1 77 ? -6.270 18.114 2.779 1.00 97.62 77 VAL A N 1
ATOM 552 C CA . VAL A 1 77 ? -6.090 18.142 4.234 1.00 97.62 77 VAL A CA 1
ATOM 553 C C . VAL A 1 77 ? -4.773 17.471 4.628 1.00 97.62 77 VAL A C 1
ATOM 555 O O . VAL A 1 77 ? -4.316 16.552 3.960 1.00 97.62 77 VAL A O 1
ATOM 558 N N . GLY A 1 78 ? -4.135 17.949 5.690 1.00 97.12 78 GLY A N 1
ATOM 559 C CA . GLY A 1 78 ? -2.867 17.413 6.181 1.00 97.12 78 GLY A CA 1
ATOM 560 C C . GLY A 1 78 ? -2.686 17.715 7.664 1.00 97.12 78 GLY A C 1
ATOM 561 O O . GLY A 1 78 ? -3.199 18.722 8.155 1.00 97.12 78 GLY A O 1
ATOM 562 N N . GLY A 1 79 ? -1.949 16.865 8.380 1.00 96.94 79 GLY A N 1
ATOM 563 C CA . GLY A 1 79 ? -1.632 17.078 9.791 1.00 96.94 79 GLY A CA 1
ATOM 564 C C . GLY A 1 79 ? -2.825 16.860 10.726 1.00 96.94 79 GLY A C 1
ATOM 565 O O . GLY A 1 79 ? -3.647 15.969 10.521 1.00 96.94 79 GLY A O 1
ATOM 566 N N . LEU A 1 80 ? -2.904 17.643 11.801 1.00 97.19 80 LEU A N 1
ATOM 567 C CA . LEU A 1 80 ? -3.968 17.522 12.798 1.00 97.19 80 LEU A CA 1
ATOM 568 C C . LEU A 1 80 ? -5.123 18.482 12.489 1.00 97.19 80 LEU A C 1
ATOM 570 O O . LEU A 1 80 ? -4.937 19.697 12.490 1.00 97.19 80 LEU A O 1
ATOM 574 N N . VAL A 1 81 ? -6.328 17.940 12.316 1.00 97.38 81 VAL A N 1
ATOM 575 C CA . VAL A 1 81 ? -7.574 18.703 12.190 1.00 97.38 81 VAL A CA 1
ATOM 576 C C . VAL A 1 81 ? -8.470 18.411 13.382 1.00 97.38 81 VAL A C 1
ATOM 578 O O . VAL A 1 81 ? -8.877 17.269 13.593 1.00 97.38 81 VAL A O 1
ATOM 581 N N . VAL A 1 82 ? -8.802 19.461 14.134 1.00 96.62 82 VAL A N 1
ATOM 582 C CA . VAL A 1 82 ? -9.769 19.409 15.235 1.00 96.62 82 VAL A CA 1
ATOM 583 C C . VAL A 1 82 ? -10.887 20.410 14.964 1.00 96.62 82 VAL A C 1
ATOM 585 O O . VAL A 1 82 ? -10.604 21.586 14.740 1.00 96.62 82 VAL A O 1
ATOM 588 N N . ALA A 1 83 ? -12.142 19.958 14.948 1.00 97.00 83 ALA A N 1
ATOM 589 C CA . ALA A 1 83 ? -13.293 20.821 14.664 1.00 97.00 83 ALA A CA 1
ATOM 590 C C . ALA A 1 83 ? -14.577 20.334 15.346 1.00 97.00 83 ALA A C 1
ATOM 592 O O . ALA A 1 83 ? -14.831 19.140 15.425 1.00 97.00 83 ALA A O 1
ATOM 593 N N . GLY A 1 84 ? -15.449 21.231 15.792 1.00 95.31 84 GLY A N 1
ATOM 594 C CA . GLY A 1 84 ? -16.781 20.842 16.263 1.00 95.31 84 GLY A CA 1
ATOM 595 C C . GLY A 1 84 ? -17.626 20.277 15.132 1.00 95.31 84 GLY A C 1
ATOM 596 O O . GLY A 1 84 ? -18.185 19.190 15.232 1.00 95.31 84 GLY A O 1
ATOM 597 N N . THR A 1 85 ? -17.660 20.990 14.011 1.00 95.38 85 THR A N 1
ATOM 598 C CA . THR A 1 85 ? -18.223 20.496 12.751 1.00 95.38 85 THR A CA 1
ATOM 599 C C . THR A 1 85 ? -17.175 20.625 11.659 1.00 95.38 85 THR A C 1
ATOM 601 O O . THR A 1 85 ? -16.699 21.724 11.389 1.00 95.38 85 THR A O 1
ATOM 604 N N . LEU A 1 86 ? -16.805 19.516 11.026 1.00 97.25 86 LEU A N 1
ATOM 605 C CA . LEU A 1 86 ? -15.893 19.503 9.891 1.00 97.25 86 LEU A CA 1
ATOM 606 C C . LEU A 1 86 ? -16.685 19.291 8.604 1.00 97.25 86 LEU A C 1
ATOM 608 O O . LEU A 1 86 ? -17.193 18.201 8.361 1.00 97.25 86 LEU A O 1
ATOM 612 N N . ARG A 1 87 ? -16.767 20.321 7.768 1.00 97.06 87 ARG A N 1
ATOM 613 C CA . ARG A 1 87 ? -17.346 20.228 6.427 1.00 97.06 87 ARG A CA 1
ATOM 614 C C . ARG A 1 87 ? -16.267 19.834 5.443 1.00 97.06 87 ARG A C 1
ATOM 616 O O . ARG A 1 87 ? -15.256 20.525 5.328 1.00 97.06 87 ARG A O 1
ATOM 623 N N . MET A 1 88 ? -16.488 18.735 4.744 1.00 97.25 88 MET A N 1
ATOM 624 C CA . MET A 1 88 ? -15.549 18.194 3.773 1.00 97.25 88 MET A CA 1
ATOM 625 C C . MET A 1 88 ? -16.209 18.126 2.395 1.00 97.25 88 MET A C 1
ATOM 627 O O . MET A 1 88 ? -17.421 17.919 2.310 1.00 97.25 88 MET A O 1
ATOM 631 N N . PRO A 1 89 ? -15.441 18.286 1.305 1.00 96.69 89 PRO A N 1
ATOM 632 C CA . PRO A 1 89 ? -15.936 18.014 -0.042 1.00 96.69 89 PRO A CA 1
ATOM 633 C C . PRO A 1 89 ? -16.299 16.530 -0.195 1.00 96.69 89 PRO A C 1
ATOM 635 O O . PRO A 1 89 ? -15.938 15.693 0.630 1.00 96.69 89 PRO A O 1
ATOM 638 N N . ALA A 1 90 ? -16.958 16.176 -1.300 1.00 96.12 90 ALA A N 1
ATOM 639 C CA . ALA A 1 90 ? -17.185 14.768 -1.640 1.00 96.12 90 ALA A CA 1
ATOM 640 C C . ALA A 1 90 ? -15.871 13.994 -1.867 1.00 96.12 90 ALA A C 1
ATOM 642 O O . ALA A 1 90 ? -15.831 12.788 -1.648 1.00 96.12 90 ALA A O 1
ATOM 643 N N . THR A 1 91 ? -14.799 14.676 -2.277 1.00 97.56 91 THR A N 1
ATOM 644 C CA . THR A 1 91 ? -13.468 14.087 -2.454 1.00 97.56 91 THR A CA 1
ATOM 645 C C . THR A 1 91 ? -12.424 14.995 -1.830 1.00 97.56 91 THR A C 1
ATOM 647 O O . THR A 1 91 ? -12.340 16.164 -2.193 1.00 97.56 91 THR A O 1
ATOM 650 N N . VAL A 1 92 ? -11.614 14.459 -0.921 1.00 98.06 92 VAL A N 1
ATOM 651 C CA . VAL A 1 92 ? -10.500 15.173 -0.288 1.00 98.06 92 VAL A CA 1
ATOM 652 C C . VAL A 1 92 ? -9.198 14.407 -0.517 1.00 98.06 92 VAL A C 1
ATOM 654 O O . VAL A 1 92 ? -9.193 13.177 -0.517 1.00 98.06 92 VAL A O 1
ATOM 657 N N . LYS A 1 93 ? -8.085 15.121 -0.683 1.00 98.19 93 LYS A N 1
ATOM 658 C CA . LYS A 1 93 ? -6.742 14.539 -0.822 1.00 98.19 93 LYS A CA 1
ATOM 659 C C . LYS A 1 93 ? -5.887 14.828 0.402 1.00 98.19 93 LYS A C 1
ATOM 661 O O . LYS A 1 93 ? -5.868 15.958 0.889 1.00 98.19 93 LYS A O 1
ATOM 666 N N . LEU A 1 94 ? -5.148 13.836 0.881 1.00 97.94 94 LEU A N 1
ATOM 667 C CA . LEU A 1 94 ? -4.176 14.039 1.947 1.00 97.94 94 LEU A CA 1
ATOM 668 C C . LEU A 1 94 ? -2.882 14.632 1.375 1.00 97.94 94 LEU A C 1
ATOM 670 O O . LEU A 1 94 ? -2.407 14.201 0.326 1.00 97.94 94 LEU A O 1
ATOM 674 N N . THR A 1 95 ? -2.310 15.622 2.057 1.00 97.19 95 THR A N 1
ATOM 675 C CA . THR A 1 95 ? -0.990 16.206 1.730 1.00 97.19 95 THR A CA 1
ATOM 676 C C . THR A 1 95 ? 0.114 15.758 2.688 1.00 97.19 95 THR A C 1
ATOM 678 O O . THR A 1 95 ? 1.270 16.153 2.546 1.00 97.19 95 THR A O 1
ATOM 681 N N . GLY A 1 96 ? -0.253 14.956 3.684 1.00 97.12 96 GLY A N 1
ATOM 682 C CA . GLY A 1 96 ? 0.612 14.420 4.721 1.00 97.12 96 GLY A CA 1
ATOM 683 C C . GLY A 1 96 ? -0.169 13.458 5.609 1.00 97.12 96 GLY A C 1
ATOM 684 O O . GLY A 1 96 ? -1.394 13.345 5.491 1.00 97.12 96 GLY A O 1
ATOM 685 N N . ASP A 1 97 ? 0.526 12.796 6.532 1.00 97.69 97 ASP A N 1
ATOM 686 C CA . ASP A 1 97 ? -0.133 11.988 7.557 1.00 97.69 97 ASP A CA 1
ATOM 687 C C . ASP A 1 97 ? -1.137 12.851 8.321 1.00 97.69 97 ASP A C 1
ATOM 689 O O . ASP A 1 97 ? -0.822 13.955 8.777 1.00 97.69 97 ASP A O 1
ATOM 693 N N . THR A 1 98 ? -2.373 12.366 8.403 1.00 98.00 98 THR A N 1
ATOM 694 C CA . THR A 1 98 ? -3.505 13.179 8.836 1.00 98.00 98 THR A CA 1
ATOM 695 C C . THR A 1 98 ? -4.242 12.522 9.991 1.00 98.00 98 THR A C 1
ATOM 697 O O . THR A 1 98 ? -4.578 11.340 9.956 1.00 98.00 98 THR A O 1
ATOM 700 N N . THR A 1 99 ? -4.536 13.309 11.021 1.00 97.69 99 THR A N 1
ATOM 701 C CA . THR A 1 99 ? -5.452 12.939 12.101 1.00 97.69 99 THR A CA 1
ATOM 702 C C . THR A 1 99 ? -6.616 13.913 12.107 1.00 97.69 99 THR A C 1
ATOM 704 O O . THR A 1 99 ? -6.426 15.111 12.294 1.00 97.69 99 THR A O 1
ATOM 707 N N . ILE A 1 100 ? -7.823 13.397 11.910 1.00 97.75 100 ILE A N 1
ATOM 708 C CA . ILE A 1 100 ? -9.068 14.154 11.930 1.00 97.75 100 ILE A CA 1
ATOM 709 C C . ILE A 1 100 ? -9.844 13.758 13.179 1.00 97.75 100 ILE A C 1
ATOM 711 O O . ILE A 1 100 ? -10.228 12.598 13.333 1.00 97.75 100 ILE A O 1
ATOM 715 N N . ILE A 1 101 ? -10.112 14.734 14.040 1.00 96.88 101 ILE A N 1
ATOM 716 C CA . ILE A 1 101 ? -10.997 14.602 15.195 1.00 96.88 101 ILE A CA 1
ATOM 717 C C . ILE A 1 101 ? -12.070 15.660 15.059 1.00 96.88 101 ILE A C 1
ATOM 719 O O . ILE A 1 101 ? -11.782 16.855 15.105 1.00 96.88 101 ILE A O 1
ATOM 723 N N . ALA A 1 102 ? -13.314 15.237 14.888 1.00 96.88 102 ALA A N 1
ATOM 724 C CA . ALA A 1 102 ? -14.400 16.188 14.756 1.00 96.88 102 ALA A CA 1
ATOM 725 C C . ALA A 1 102 ? -15.629 15.760 15.537 1.00 96.88 102 ALA A C 1
ATOM 727 O O . ALA A 1 102 ? -15.910 14.569 15.595 1.00 96.88 102 ALA A O 1
ATOM 728 N N . GLY A 1 103 ? -16.371 16.718 16.096 1.00 94.94 103 GLY A N 1
ATOM 729 C CA . GLY A 1 103 ? -17.689 16.458 16.682 1.00 94.94 103 GLY A CA 1
ATOM 730 C C . GLY A 1 103 ? -18.587 15.772 15.655 1.00 94.94 103 GLY A C 1
ATOM 731 O O . GLY A 1 103 ? -18.889 14.585 15.745 1.00 94.94 103 GLY A O 1
ATOM 732 N N . THR A 1 104 ? -18.909 16.500 14.592 1.00 94.62 104 THR A N 1
ATOM 733 C CA . THR A 1 104 ? -19.624 15.992 13.419 1.00 94.62 104 THR A CA 1
ATOM 734 C C . THR A 1 104 ? -18.789 16.192 12.157 1.00 94.62 104 THR A C 1
ATOM 736 O O . THR A 1 104 ? -18.211 17.260 11.968 1.00 94.62 104 THR A O 1
ATOM 739 N N . VAL A 1 105 ? -18.751 15.198 11.268 1.00 96.62 105 VAL A N 1
ATOM 740 C CA . VAL A 1 105 ? -18.209 15.356 9.905 1.00 96.62 105 VAL A CA 1
ATOM 741 C C . VAL A 1 105 ? -19.368 15.442 8.918 1.00 96.62 105 VAL A C 1
ATOM 743 O O . VAL A 1 105 ? -20.240 14.579 8.925 1.00 96.62 105 VAL A O 1
ATOM 746 N N . GLU A 1 106 ? -19.402 16.477 8.084 1.00 95.69 106 GLU A N 1
ATOM 747 C CA . GLU A 1 106 ? -20.459 16.717 7.097 1.00 95.69 106 GLU A CA 1
ATOM 748 C C . GLU A 1 106 ? -19.901 16.604 5.676 1.00 95.69 106 GLU A C 1
ATOM 750 O O . GLU A 1 106 ? -18.921 17.271 5.334 1.00 95.69 106 GLU A O 1
ATOM 755 N N . PHE A 1 107 ? -20.569 15.818 4.832 1.00 95.56 107 PHE A N 1
ATOM 756 C CA . PHE A 1 107 ? -20.273 15.697 3.404 1.00 95.56 107 PHE A CA 1
ATOM 757 C C . PHE A 1 107 ? -21.464 16.170 2.557 1.00 95.56 107 PHE A C 1
ATOM 759 O O . PHE A 1 107 ? -22.611 15.937 2.935 1.00 95.56 107 PHE A O 1
ATOM 766 N N . PRO A 1 108 ? -21.248 16.786 1.380 1.00 93.31 108 PRO A N 1
ATOM 767 C CA . PRO A 1 108 ? -22.333 17.294 0.535 1.00 93.31 108 PRO A CA 1
ATOM 768 C C . PRO A 1 108 ? -23.159 16.205 -0.165 1.00 93.31 108 PRO A C 1
ATOM 770 O O . PRO A 1 108 ? -24.300 16.467 -0.541 1.00 93.31 108 PRO A O 1
ATOM 773 N N . GLY A 1 109 ? -22.600 15.007 -0.366 1.00 90.38 109 GLY A N 1
ATOM 774 C CA . GLY A 1 109 ? -23.231 13.895 -1.092 1.00 90.38 109 GLY A CA 1
ATOM 775 C C . GLY A 1 109 ? -23.690 12.757 -0.182 1.00 90.38 109 GLY A C 1
ATOM 776 O O . GLY A 1 109 ? -23.854 12.961 1.008 1.00 90.38 109 GLY A O 1
ATOM 777 N N . LYS A 1 110 ? -23.887 11.556 -0.744 1.00 94.69 110 LYS A N 1
ATOM 778 C CA . LYS A 1 110 ? -24.002 10.281 0.005 1.00 94.69 110 LYS A CA 1
ATOM 779 C C . LYS A 1 110 ? -22.765 9.394 -0.142 1.00 94.69 110 LYS A C 1
ATOM 781 O O . LYS A 1 110 ? -22.748 8.277 0.355 1.00 94.69 110 LYS A O 1
ATOM 786 N N . ARG A 1 111 ? -21.767 9.865 -0.887 1.00 96.38 111 ARG A N 1
ATOM 787 C CA . ARG A 1 111 ? -20.480 9.205 -1.067 1.00 96.38 111 ARG A CA 1
ATOM 788 C C . ARG A 1 111 ? -19.389 10.219 -0.766 1.00 96.38 111 ARG A C 1
ATOM 790 O O . ARG A 1 111 ? -19.461 11.345 -1.264 1.00 96.38 111 ARG A O 1
ATOM 797 N N . ALA A 1 112 ? -18.430 9.817 0.051 1.00 97.50 112 ALA A N 1
ATOM 798 C CA . ALA A 1 112 ? -17.240 10.582 0.375 1.00 97.50 112 ALA A CA 1
ATOM 799 C C . ALA A 1 112 ? -16.001 9.749 0.056 1.00 97.50 112 ALA A C 1
ATOM 801 O O . ALA A 1 112 ? -15.984 8.557 0.345 1.00 97.50 112 ALA A O 1
ATOM 802 N N . VAL A 1 113 ? -14.977 10.374 -0.516 1.00 98.12 113 VAL A N 1
ATOM 803 C CA . VAL A 1 113 ? -13.693 9.743 -0.834 1.00 98.12 113 VAL A CA 1
ATOM 804 C C . VAL A 1 113 ? -12.573 10.531 -0.163 1.00 98.12 113 VAL A C 1
ATOM 806 O O . VAL A 1 113 ? -12.452 11.741 -0.359 1.00 98.12 113 VAL A O 1
ATOM 809 N N . ILE A 1 114 ? -11.745 9.849 0.622 1.00 98.06 114 ILE A N 1
ATOM 810 C CA . ILE A 1 114 ? -10.533 10.395 1.236 1.00 98.06 114 ILE A CA 1
ATOM 811 C C . ILE A 1 114 ? -9.326 9.714 0.581 1.00 98.06 114 ILE A C 1
ATOM 813 O O . ILE A 1 114 ? -9.015 8.567 0.889 1.00 98.06 114 ILE A O 1
ATOM 817 N N . GLU A 1 115 ? -8.654 10.419 -0.330 1.00 98.31 115 GLU A N 1
ATOM 818 C CA . GLU A 1 115 ? -7.467 9.936 -1.046 1.00 98.31 115 GLU A CA 1
ATOM 819 C C . GLU A 1 115 ? -6.194 10.196 -0.225 1.00 98.31 115 GLU A C 1
ATOM 821 O O . GLU A 1 115 ? -5.680 11.313 -0.180 1.00 98.31 115 GLU A O 1
ATOM 826 N N . GLY A 1 116 ? -5.651 9.156 0.397 1.00 96.50 116 GLY A N 1
ATOM 827 C CA . GLY A 1 116 ? -4.411 9.168 1.168 1.00 96.50 116 GLY A CA 1
ATOM 828 C C . GLY A 1 116 ? -3.133 9.259 0.335 1.00 96.50 116 GLY A C 1
ATOM 829 O O . GLY A 1 116 ? -2.204 9.938 0.753 1.00 96.50 116 GLY A O 1
ATOM 830 N N . ARG A 1 117 ? -3.068 8.612 -0.840 1.00 89.19 117 ARG A N 1
ATOM 831 C CA . ARG A 1 117 ? -1.915 8.662 -1.776 1.00 89.19 117 ARG A CA 1
ATOM 832 C C . ARG A 1 117 ? -0.536 8.448 -1.121 1.00 89.19 117 ARG A C 1
ATOM 834 O O . ARG A 1 117 ? 0.413 9.172 -1.416 1.00 89.19 117 ARG A O 1
ATOM 841 N N . GLY A 1 118 ? -0.410 7.460 -0.238 1.00 91.50 118 GLY A N 1
ATOM 842 C CA . GLY A 1 118 ? 0.840 7.218 0.494 1.00 91.50 118 GLY A CA 1
ATOM 843 C C . GLY A 1 118 ? 0.958 7.951 1.837 1.00 91.50 118 GLY A C 1
ATOM 844 O O . GLY A 1 118 ? 2.020 7.895 2.450 1.00 91.50 118 GLY A O 1
ATOM 845 N N . HIS A 1 119 ? -0.129 8.540 2.346 1.00 97.50 119 HIS A N 1
ATOM 846 C CA . HIS A 1 119 ? -0.225 9.064 3.713 1.00 97.50 119 HIS A CA 1
ATOM 847 C C . HIS A 1 119 ? -1.129 8.233 4.629 1.00 97.50 119 HIS A C 1
ATOM 849 O O . HIS A 1 119 ? -2.127 7.657 4.189 1.00 97.50 119 HIS A O 1
ATOM 855 N N . ALA A 1 120 ? -0.798 8.210 5.922 1.00 97.69 120 ALA A N 1
ATOM 856 C CA . ALA A 1 120 ? -1.630 7.605 6.956 1.00 97.69 120 ALA A CA 1
ATOM 857 C C . ALA A 1 120 ? -2.840 8.487 7.307 1.00 97.69 120 ALA A C 1
ATOM 859 O O . ALA A 1 120 ? -2.748 9.717 7.327 1.00 97.69 120 ALA A O 1
ATOM 860 N N . LEU A 1 121 ? -3.960 7.856 7.668 1.00 98.25 121 LEU A N 1
ATOM 861 C CA . LEU A 1 121 ? -5.163 8.541 8.134 1.00 98.25 121 LEU A CA 1
ATOM 862 C C . LEU A 1 121 ? -5.657 7.972 9.462 1.00 98.25 121 LEU A C 1
ATOM 864 O O . LEU A 1 121 ? -5.927 6.779 9.589 1.00 98.25 121 LEU A O 1
ATOM 868 N N . THR A 1 122 ? -5.877 8.858 10.427 1.00 98.12 122 THR A N 1
ATOM 869 C CA . THR A 1 122 ? -6.687 8.588 11.616 1.00 98.12 122 THR A CA 1
ATOM 870 C C . THR A 1 122 ? -7.970 9.415 11.545 1.00 98.12 122 THR A C 1
ATOM 872 O O . THR A 1 122 ? -7.909 10.639 11.571 1.00 98.12 122 THR A O 1
ATOM 875 N N . PHE A 1 123 ? -9.130 8.765 11.433 1.00 97.69 123 PHE A N 1
ATOM 876 C CA . PHE A 1 123 ? -10.437 9.401 11.252 1.00 97.69 123 PHE A CA 1
ATOM 877 C C . PHE A 1 123 ? -11.358 9.094 12.437 1.00 97.69 123 PHE A C 1
ATOM 879 O O . PHE A 1 123 ? -11.854 7.973 12.588 1.00 97.69 123 PHE A O 1
ATOM 886 N N . LEU A 1 124 ? -11.569 10.098 13.293 1.00 97.38 124 LEU A N 1
ATOM 887 C CA . LEU A 1 124 ? -12.221 9.965 14.597 1.00 97.38 124 LEU A CA 1
ATOM 888 C C . LEU A 1 124 ? -13.404 10.943 14.770 1.00 97.38 124 LEU A C 1
ATOM 890 O O . LEU A 1 124 ? -13.311 11.897 15.549 1.00 97.38 124 LEU A O 1
ATOM 894 N N . PRO A 1 125 ? -14.544 10.724 14.087 1.00 96.81 125 PRO A N 1
ATOM 895 C CA . PRO A 1 125 ? -15.791 11.411 14.417 1.00 96.81 125 PRO A CA 1
ATOM 896 C C . PRO A 1 125 ? -16.220 11.108 15.860 1.00 96.81 125 PRO A C 1
ATOM 898 O O . PRO A 1 125 ? -16.247 9.943 16.267 1.00 96.81 125 PRO A O 1
ATOM 901 N N . VAL A 1 126 ? -16.573 12.125 16.640 1.00 93.06 126 VAL A N 1
ATOM 902 C CA . VAL A 1 126 ? -17.021 11.980 18.030 1.00 93.06 126 VAL A CA 1
ATOM 903 C C . VAL A 1 126 ? -18.512 11.649 18.055 1.00 93.06 126 VAL A C 1
ATOM 905 O O . VAL A 1 126 ? -18.881 10.585 18.538 1.00 93.06 126 VAL A O 1
ATOM 908 N N . ASP A 1 127 ? -19.354 12.505 17.482 1.00 91.88 127 ASP A N 1
ATOM 909 C CA . ASP A 1 127 ? -20.813 12.385 17.541 1.00 91.88 127 ASP A CA 1
ATOM 910 C C . ASP A 1 127 ? -21.393 11.661 16.322 1.00 91.88 127 ASP A C 1
ATOM 912 O O . ASP A 1 127 ? -22.317 10.864 16.466 1.00 91.88 127 ASP A O 1
ATOM 916 N N . GLY A 1 128 ? -20.875 11.914 15.115 1.00 92.94 128 GLY A N 1
ATOM 917 C CA . GLY A 1 128 ? -21.478 11.351 13.905 1.00 92.94 128 GLY A CA 1
ATOM 918 C C . GLY A 1 128 ? -20.863 11.797 12.580 1.00 92.94 128 GLY A C 1
ATOM 919 O O . GLY A 1 128 ? -20.048 12.720 12.519 1.00 92.94 128 GLY A O 1
ATOM 920 N N . VAL A 1 129 ? -21.314 11.151 11.504 1.00 94.94 129 VAL A N 1
ATOM 921 C CA . VAL A 1 129 ? -21.148 11.613 10.120 1.00 94.94 129 VAL A CA 1
ATOM 922 C C . VAL A 1 129 ? -22.524 11.999 9.576 1.00 94.94 129 VAL A C 1
ATOM 924 O O . VAL A 1 129 ? -23.521 11.344 9.880 1.00 94.94 129 VAL A O 1
ATOM 927 N N . ARG A 1 130 ? -22.601 13.092 8.816 1.00 93.50 130 ARG A N 1
ATOM 928 C CA . ARG A 1 130 ? -23.831 13.597 8.197 1.00 93.50 130 ARG A CA 1
ATOM 929 C C . ARG A 1 130 ? -23.652 13.804 6.700 1.00 93.50 130 ARG A C 1
ATOM 931 O O . ARG A 1 130 ? -22.574 14.157 6.223 1.00 93.50 130 ARG A O 1
ATOM 938 N N . TRP A 1 131 ? -24.761 13.652 5.991 1.00 92.62 131 TRP A N 1
ATOM 939 C CA . TRP A 1 131 ? -24.848 13.763 4.541 1.00 92.62 131 TRP A CA 1
ATOM 940 C C . TRP A 1 131 ? -25.770 14.920 4.142 1.00 92.62 131 TRP A C 1
ATOM 942 O O . TRP A 1 131 ? -26.846 15.092 4.718 1.00 92.62 131 TRP A O 1
ATOM 952 N N . GLY A 1 132 ? -25.356 15.685 3.132 1.00 86.38 132 GLY A N 1
ATOM 953 C CA . GLY A 1 132 ? -26.029 16.881 2.628 1.00 86.38 132 GLY A CA 1
ATOM 954 C C . GLY A 1 132 ? -25.509 18.185 3.246 1.00 86.38 132 GLY A C 1
ATOM 955 O O . GLY A 1 132 ? -25.278 18.289 4.448 1.00 86.38 132 GLY A O 1
ATOM 956 N N . THR A 1 133 ? -25.353 19.223 2.422 1.00 66.44 133 THR A N 1
ATOM 957 C CA . THR A 1 133 ? -25.022 20.581 2.884 1.00 66.44 133 THR A CA 1
ATOM 958 C C . THR A 1 133 ? -26.288 21.384 3.169 1.00 66.44 133 THR A C 1
ATOM 960 O O . THR A 1 133 ? -27.044 21.697 2.250 1.00 66.44 133 THR A O 1
ATOM 963 N N . GLY A 1 134 ? -26.492 21.781 4.427 1.00 61.75 134 GLY A N 1
ATOM 964 C CA . GLY A 1 134 ? -27.472 22.801 4.809 1.00 61.75 134 GLY A CA 1
ATOM 965 C C . GLY A 1 134 ? -28.367 22.415 5.985 1.00 61.75 134 GLY A C 1
ATOM 966 O O . GLY A 1 134 ? -28.648 21.249 6.241 1.00 61.75 134 GLY A O 1
ATOM 967 N N . SER A 1 135 ? -28.887 23.432 6.669 1.00 51.94 135 SER A N 1
ATOM 968 C CA . SER A 1 135 ? -29.789 23.368 7.833 1.00 51.94 135 SER A CA 1
ATOM 969 C C . SER A 1 135 ? -31.148 22.684 7.578 1.00 51.94 135 SER A C 1
ATOM 971 O O . SER A 1 135 ? -32.009 22.688 8.452 1.00 51.94 135 SER A O 1
ATOM 973 N N . LYS A 1 136 ? -31.352 22.087 6.394 1.00 52.75 136 LYS A N 1
ATOM 974 C CA . LYS A 1 136 ? -32.541 21.310 6.007 1.00 52.75 136 LYS A CA 1
ATOM 975 C C . LYS A 1 136 ? -32.269 19.809 5.848 1.00 52.75 136 LYS A C 1
ATOM 977 O O . LYS A 1 136 ? -33.087 19.114 5.250 1.00 52.75 136 LYS A O 1
ATOM 982 N N . ALA A 1 137 ? -31.164 19.287 6.384 1.00 55.12 137 ALA A N 1
ATOM 983 C CA . ALA A 1 137 ? -31.078 17.856 6.660 1.00 55.12 137 ALA A CA 1
ATOM 984 C C . ALA A 1 137 ? -32.166 17.524 7.696 1.00 55.12 137 ALA A C 1
ATOM 986 O O . ALA A 1 137 ? -32.005 17.776 8.889 1.00 55.12 137 ALA A O 1
ATOM 987 N N . ALA A 1 138 ? -33.331 17.086 7.214 1.00 50.41 138 ALA A N 1
ATOM 988 C CA . ALA A 1 138 ? -34.475 16.756 8.045 1.00 50.41 138 ALA A CA 1
ATOM 989 C C . ALA A 1 138 ? -34.035 15.740 9.103 1.00 50.41 138 ALA A C 1
ATOM 991 O O . ALA A 1 138 ? -33.584 14.642 8.765 1.00 50.41 138 ALA A O 1
ATOM 992 N N . ALA A 1 139 ? -34.139 16.131 10.373 1.00 51.88 139 ALA A N 1
ATOM 993 C CA . ALA A 1 139 ? -33.922 15.255 11.511 1.00 51.88 139 ALA A CA 1
ATOM 994 C C . ALA A 1 139 ? -34.819 14.015 11.346 1.00 51.88 139 ALA A C 1
ATOM 996 O O . ALA A 1 139 ? -36.028 14.099 11.536 1.00 51.88 139 ALA A O 1
ATOM 997 N N . GLY A 1 140 ? -34.241 12.894 10.905 1.00 54.81 140 GLY A N 1
ATOM 998 C CA . GLY A 1 140 ? -34.961 11.630 10.721 1.00 54.81 140 GLY A CA 1
ATOM 999 C C . GLY A 1 140 ? -34.721 10.893 9.401 1.00 54.81 140 GLY A C 1
ATOM 1000 O O . GLY A 1 140 ? -35.064 9.719 9.323 1.00 54.81 140 GLY A O 1
ATOM 1001 N N . ALA A 1 141 ? -34.108 11.504 8.379 1.00 49.94 141 ALA A N 1
ATOM 1002 C CA . ALA A 1 141 ? -33.739 10.763 7.169 1.00 49.94 141 ALA A CA 1
ATOM 1003 C C . ALA A 1 141 ? -32.394 10.041 7.370 1.00 49.94 141 ALA A C 1
ATOM 1005 O O . ALA A 1 141 ? -31.333 10.575 7.051 1.00 49.94 141 ALA A O 1
ATOM 1006 N N . THR A 1 142 ? -32.438 8.817 7.899 1.00 57.75 142 THR A N 1
ATOM 1007 C CA . THR A 1 142 ? -31.318 7.859 7.934 1.00 57.75 142 THR A CA 1
ATOM 1008 C C . THR A 1 142 ? -31.000 7.363 6.524 1.00 57.75 142 THR A C 1
ATOM 1010 O O . THR A 1 142 ? -31.200 6.203 6.173 1.00 57.75 142 THR A O 1
ATOM 1013 N N . THR A 1 143 ? -30.528 8.250 5.652 1.00 75.19 143 THR A N 1
ATOM 1014 C CA . THR A 1 143 ? -29.926 7.799 4.402 1.00 75.19 143 THR A CA 1
ATOM 1015 C C . THR A 1 143 ? -28.505 7.356 4.687 1.00 75.19 143 THR A C 1
ATOM 1017 O O . THR A 1 143 ? -27.629 8.199 4.863 1.00 75.19 143 THR A O 1
ATOM 1020 N N . GLN A 1 144 ? -28.311 6.040 4.710 1.00 91.25 144 GLN A N 1
ATOM 1021 C CA . GLN A 1 144 ? -27.007 5.388 4.653 1.00 91.25 144 GLN A CA 1
ATOM 1022 C C . GLN A 1 144 ? -26.174 5.999 3.518 1.00 91.25 144 GLN A C 1
ATOM 1024 O O . GLN A 1 144 ? -26.618 6.020 2.363 1.00 91.25 144 GLN A O 1
ATOM 1029 N N . GLY A 1 145 ? -24.994 6.520 3.851 1.00 95.25 145 GLY A N 1
ATOM 1030 C CA . GLY A 1 145 ? -23.988 6.900 2.863 1.00 95.25 145 GLY A CA 1
ATOM 1031 C C . GLY A 1 145 ? -22.796 5.949 2.866 1.00 95.25 145 GLY A C 1
ATOM 1032 O O . GLY A 1 145 ? -22.783 4.945 3.575 1.00 95.25 145 GLY A O 1
ATOM 1033 N N . GLU A 1 146 ? -21.805 6.252 2.039 1.00 97.25 146 GLU A N 1
ATOM 1034 C CA . GLU A 1 146 ? -20.605 5.447 1.833 1.00 97.25 146 GLU A CA 1
ATOM 1035 C C . GLU A 1 146 ? -19.353 6.315 1.963 1.00 97.25 146 GLU A C 1
ATOM 1037 O O . GLU A 1 146 ? -19.223 7.348 1.306 1.00 97.25 146 GLU A O 1
ATOM 1042 N N . ILE A 1 147 ? -18.426 5.892 2.815 1.00 97.94 147 ILE A N 1
ATOM 1043 C CA . ILE A 1 147 ? -17.147 6.555 3.052 1.00 97.94 147 ILE A CA 1
ATOM 1044 C C . ILE A 1 147 ? -16.046 5.637 2.536 1.00 97.94 147 ILE A C 1
ATOM 1046 O O . ILE A 1 147 ? -15.796 4.563 3.084 1.00 97.94 147 ILE A O 1
ATOM 1050 N N . GLU A 1 148 ? -15.377 6.078 1.485 1.00 98.25 148 GLU A N 1
ATOM 1051 C CA . GLU A 1 148 ? -14.204 5.438 0.918 1.00 98.25 148 GLU A CA 1
ATOM 1052 C C . GLU A 1 148 ? -12.943 6.130 1.435 1.00 98.25 148 GLU A C 1
ATOM 1054 O O . GLU A 1 148 ? -12.809 7.352 1.369 1.00 98.25 148 GLU A O 1
ATOM 1059 N N . ILE A 1 149 ? -12.014 5.345 1.968 1.00 98.12 149 ILE A N 1
ATOM 1060 C CA . ILE A 1 149 ? -10.705 5.805 2.420 1.00 98.12 149 ILE A CA 1
ATOM 1061 C C . ILE A 1 149 ? -9.667 5.007 1.644 1.00 98.12 149 ILE A C 1
ATOM 1063 O O . ILE A 1 149 ? -9.490 3.817 1.900 1.00 98.12 149 ILE A O 1
ATOM 1067 N N . ASP A 1 150 ? -8.990 5.673 0.713 1.00 98.19 150 ASP A N 1
ATOM 1068 C CA . ASP A 1 150 ? -7.959 5.085 -0.136 1.00 98.19 150 ASP A CA 1
ATOM 1069 C C . ASP A 1 150 ? -6.570 5.522 0.330 1.00 98.19 150 ASP A C 1
ATOM 1071 O O . ASP A 1 150 ? -6.063 6.573 -0.050 1.00 98.19 150 ASP A O 1
ATOM 1075 N N . ALA A 1 151 ? -5.937 4.696 1.150 1.00 97.69 151 ALA A N 1
ATOM 1076 C CA . ALA A 1 151 ? -4.564 4.847 1.606 1.00 97.69 151 ALA A CA 1
ATOM 1077 C C . ALA A 1 151 ? -3.626 3.830 0.923 1.00 97.69 151 ALA A C 1
ATOM 1079 O O . ALA A 1 151 ? -2.643 3.377 1.524 1.00 97.69 151 ALA A O 1
ATOM 1080 N N . ASN A 1 152 ? -3.937 3.453 -0.324 1.00 98.25 152 ASN A N 1
ATOM 1081 C CA . ASN A 1 152 ? -3.106 2.560 -1.119 1.00 98.25 152 ASN A CA 1
ATOM 1082 C C . ASN A 1 152 ? -1.706 3.150 -1.342 1.00 98.25 152 ASN A C 1
ATOM 1084 O O . ASN A 1 152 ? -1.501 4.366 -1.447 1.00 98.25 152 ASN A O 1
ATOM 1088 N N . GLY A 1 153 ? -0.728 2.257 -1.435 1.00 97.25 153 GLY A N 1
ATOM 1089 C CA . GLY A 1 153 ? 0.638 2.600 -1.783 1.00 97.25 153 GLY A CA 1
ATOM 1090 C C . GLY A 1 153 ? 0.782 2.973 -3.258 1.00 97.25 153 GLY A C 1
ATOM 1091 O O . GLY A 1 153 ? 0.139 2.396 -4.135 1.00 97.25 153 GLY A O 1
ATOM 1092 N N . LEU A 1 154 ? 1.662 3.931 -3.552 1.00 97.06 154 LEU A N 1
ATOM 1093 C CA . LEU A 1 154 ? 1.956 4.326 -4.928 1.00 97.06 154 LEU A CA 1
ATOM 1094 C C . LEU A 1 154 ? 2.700 3.214 -5.687 1.00 97.06 154 LEU A C 1
ATOM 1096 O O . LEU A 1 154 ? 3.587 2.572 -5.114 1.00 97.06 154 LEU A O 1
ATOM 1100 N N . PRO A 1 155 ? 2.402 3.001 -6.980 1.00 97.44 155 PRO A N 1
ATOM 1101 C CA . PRO A 1 155 ? 3.161 2.071 -7.802 1.00 97.44 155 PRO A CA 1
ATOM 1102 C C . PRO A 1 155 ? 4.616 2.532 -7.960 1.00 97.44 155 PRO A C 1
ATOM 1104 O O . PRO A 1 155 ? 4.935 3.723 -7.938 1.00 97.44 155 PRO A O 1
ATOM 1107 N N . GLY A 1 156 ? 5.503 1.563 -8.137 1.00 97.44 156 GLY A N 1
ATOM 1108 C CA . GLY A 1 156 ? 6.910 1.777 -8.411 1.00 97.44 156 GLY A CA 1
ATOM 1109 C C . GLY A 1 156 ? 7.138 2.335 -9.812 1.00 97.44 156 GLY A C 1
ATOM 1110 O O . GLY A 1 156 ? 6.336 2.147 -10.726 1.00 97.44 156 GLY A O 1
ATOM 1111 N N . GLN A 1 157 ? 8.256 3.032 -9.992 1.00 97.88 157 GLN A N 1
ATOM 1112 C CA . GLN A 1 157 ? 8.619 3.609 -11.286 1.00 97.88 157 GLN A CA 1
ATOM 1113 C C . GLN A 1 157 ? 9.266 2.555 -12.180 1.00 97.88 157 GLN A C 1
ATOM 1115 O O . GLN A 1 157 ? 10.150 1.821 -11.732 1.00 97.88 157 GLN A O 1
ATOM 1120 N N . THR A 1 158 ? 8.865 2.519 -13.449 1.00 97.62 158 THR A N 1
ATOM 1121 C CA . THR A 1 158 ? 9.567 1.740 -14.471 1.00 97.62 158 THR A CA 1
ATOM 1122 C C . THR A 1 158 ? 11.006 2.233 -14.616 1.00 97.62 158 THR A C 1
ATOM 1124 O O . THR A 1 158 ? 11.262 3.436 -14.541 1.00 97.62 158 THR A O 1
ATOM 1127 N N . GLY A 1 159 ? 11.944 1.309 -14.804 1.00 97.69 159 GLY A N 1
ATOM 1128 C CA . GLY A 1 159 ? 13.339 1.635 -15.062 1.00 97.69 159 GLY A CA 1
ATOM 1129 C C . GLY A 1 159 ? 13.528 2.373 -16.388 1.00 97.69 159 GLY A C 1
ATOM 1130 O O . GLY A 1 159 ? 12.772 2.190 -17.343 1.00 97.69 159 GLY A O 1
ATOM 1131 N N . GLU A 1 160 ? 14.551 3.216 -16.450 1.00 97.94 160 GLU A N 1
ATOM 1132 C CA . GLU A 1 160 ? 14.936 3.929 -17.667 1.00 97.94 160 GLU A CA 1
ATOM 1133 C C . GLU A 1 160 ? 15.520 2.982 -18.727 1.00 97.94 160 GLU A C 1
ATOM 1135 O O . GLU A 1 160 ? 16.114 1.947 -18.413 1.00 97.94 160 GLU A O 1
ATOM 1140 N N . MET A 1 161 ? 15.350 3.351 -19.996 1.00 97.12 161 MET A N 1
ATOM 1141 C CA . MET A 1 161 ? 15.942 2.642 -21.129 1.00 97.12 161 MET A CA 1
ATOM 1142 C C . MET A 1 161 ? 17.470 2.785 -21.128 1.00 97.12 161 MET A C 1
ATOM 1144 O O . MET A 1 161 ? 17.995 3.863 -20.858 1.00 97.12 161 MET A O 1
ATOM 1148 N N . GLY A 1 162 ? 18.175 1.717 -21.495 1.00 96.88 162 GLY A N 1
ATOM 1149 C CA . GLY A 1 162 ? 19.617 1.751 -21.708 1.00 96.88 162 GLY A CA 1
ATOM 1150 C C . GLY A 1 162 ? 20.012 2.563 -22.945 1.00 96.88 162 GLY A C 1
ATOM 1151 O O . GLY A 1 162 ? 19.316 2.567 -23.960 1.00 96.88 162 GLY A O 1
ATOM 1152 N N . PHE A 1 163 ? 21.149 3.256 -22.884 1.00 95.69 163 PHE A N 1
ATOM 1153 C CA . PHE A 1 163 ? 21.615 4.087 -23.998 1.00 95.69 163 PHE A CA 1
ATOM 1154 C C . PHE A 1 163 ? 21.959 3.251 -25.244 1.00 95.69 163 PHE A C 1
ATOM 1156 O O . PHE A 1 163 ? 22.524 2.165 -25.107 1.00 95.69 163 PHE A O 1
ATOM 1163 N N . PRO A 1 164 ? 21.685 3.734 -26.467 1.00 94.19 164 PRO A N 1
ATOM 1164 C CA . PRO A 1 164 ? 22.173 3.085 -27.680 1.00 94.19 164 PRO A CA 1
ATOM 1165 C C . PRO A 1 164 ? 23.706 3.075 -27.754 1.00 94.19 164 PRO A C 1
ATOM 1167 O O . PRO A 1 164 ? 24.369 4.010 -27.304 1.00 94.19 164 PRO A O 1
ATOM 1170 N N . GLY A 1 165 ? 24.264 2.034 -28.362 1.00 93.50 165 GLY A N 1
ATOM 1171 C CA . GLY A 1 165 ? 25.687 1.915 -28.639 1.00 93.50 165 GLY A CA 1
ATOM 1172 C C . GLY A 1 165 ? 26.135 2.847 -29.762 1.00 93.50 165 GLY A C 1
ATOM 1173 O O . GLY A 1 165 ? 25.378 3.171 -30.679 1.00 93.50 165 GLY A O 1
ATOM 1174 N N . THR A 1 166 ? 27.391 3.277 -29.705 1.00 92.81 166 THR A N 1
ATOM 1175 C CA . THR A 1 166 ? 27.976 4.174 -30.708 1.00 92.81 166 THR A CA 1
ATOM 1176 C C . THR A 1 166 ? 28.271 3.429 -32.014 1.00 92.81 166 THR A C 1
ATOM 1178 O O . THR A 1 166 ? 28.808 2.325 -31.961 1.00 92.81 166 THR A O 1
ATOM 1181 N N . PRO A 1 167 ? 27.996 3.995 -33.197 1.00 89.56 167 PRO A N 1
ATOM 1182 C CA . PRO A 1 167 ? 28.463 3.413 -34.455 1.00 89.56 167 PRO A CA 1
ATOM 1183 C C . PRO A 1 167 ? 29.997 3.297 -34.510 1.00 89.56 167 PRO A C 1
ATOM 1185 O O . PRO A 1 167 ? 30.701 4.160 -33.985 1.00 89.56 167 PRO A O 1
ATOM 1188 N N . GLY A 1 168 ? 30.510 2.250 -35.155 1.00 85.00 168 GLY A N 1
ATOM 1189 C CA . GLY A 1 168 ? 31.928 2.107 -35.484 1.00 85.00 168 GLY A CA 1
ATOM 1190 C C . GLY A 1 168 ? 32.319 3.015 -36.653 1.00 85.00 168 GLY A C 1
ATOM 1191 O O . GLY A 1 168 ? 31.516 3.255 -37.558 1.00 85.00 168 GLY A O 1
ATOM 1192 N N . ALA A 1 169 ? 33.548 3.530 -36.647 1.00 86.44 169 ALA A N 1
ATOM 1193 C CA . ALA A 1 169 ? 34.078 4.318 -37.753 1.00 86.44 169 ALA A CA 1
ATOM 1194 C C . ALA A 1 169 ? 34.398 3.436 -38.970 1.00 86.44 169 ALA A C 1
ATOM 1196 O O . ALA A 1 169 ? 34.825 2.291 -38.832 1.00 86.44 169 ALA A O 1
ATOM 1197 N N . SER A 1 170 ? 34.206 3.964 -40.179 1.00 85.56 170 SER A N 1
ATOM 1198 C CA . SER A 1 170 ? 34.603 3.258 -41.400 1.00 85.56 170 SER A CA 1
ATOM 1199 C C . SER A 1 170 ? 36.125 3.213 -41.559 1.00 85.56 170 SER A C 1
ATOM 1201 O O . SER A 1 170 ? 36.825 4.164 -41.208 1.00 85.56 170 SER A O 1
ATOM 1203 N N . GLY A 1 171 ? 36.627 2.125 -42.136 1.00 75.56 171 GLY A N 1
ATOM 1204 C CA . GLY A 1 171 ? 38.015 1.977 -42.539 1.00 75.56 171 GLY A CA 1
ATOM 1205 C C . GLY A 1 171 ? 38.357 2.898 -43.707 1.00 75.56 171 GLY A C 1
ATOM 1206 O O . GLY A 1 171 ? 37.503 3.246 -44.522 1.00 75.56 171 GLY A O 1
ATOM 1207 N N . ARG A 1 172 ? 39.619 3.317 -43.777 1.00 84.12 172 ARG A N 1
ATOM 1208 C CA . ARG A 1 172 ? 40.144 4.132 -44.878 1.00 84.12 172 ARG A CA 1
ATOM 1209 C C . ARG A 1 172 ? 40.385 3.281 -46.121 1.00 84.12 172 ARG A C 1
ATOM 1211 O O . ARG A 1 172 ? 40.863 2.156 -46.002 1.00 84.12 172 ARG A O 1
ATOM 1218 N N . ASP A 1 173 ? 40.107 3.836 -47.294 1.00 82.00 173 ASP A N 1
ATOM 1219 C CA . ASP A 1 173 ? 40.462 3.213 -48.571 1.00 82.00 173 ASP A CA 1
ATOM 1220 C C . ASP A 1 173 ? 41.991 3.105 -48.720 1.00 82.00 173 ASP A C 1
ATOM 1222 O O . ASP A 1 173 ? 42.737 3.951 -48.219 1.00 82.00 173 ASP A O 1
ATOM 1226 N N . GLY A 1 174 ? 42.452 2.056 -49.397 1.00 73.94 174 GLY A N 1
ATOM 1227 C CA . GLY A 1 174 ? 43.855 1.831 -49.713 1.00 73.94 174 GLY A CA 1
ATOM 1228 C C . GLY A 1 174 ? 44.342 2.792 -50.793 1.00 73.94 174 GLY A C 1
ATOM 1229 O O . GLY A 1 174 ? 43.619 3.108 -51.743 1.00 73.94 174 GLY A O 1
ATOM 1230 N N . LEU A 1 175 ? 45.581 3.261 -50.663 1.00 79.56 175 LEU A N 1
ATOM 1231 C CA . LEU A 1 175 ? 46.217 4.086 -51.683 1.00 79.56 175 LEU A CA 1
ATOM 1232 C C . LEU A 1 175 ? 46.413 3.286 -52.978 1.00 79.56 175 LEU A C 1
ATOM 1234 O O . LEU A 1 175 ? 46.850 2.135 -52.957 1.00 79.56 175 LEU A O 1
ATOM 1238 N N . ALA A 1 176 ? 46.088 3.903 -54.116 1.00 78.94 176 ALA A N 1
ATOM 1239 C CA . ALA A 1 176 ? 46.377 3.326 -55.424 1.00 78.94 176 ALA A CA 1
ATOM 1240 C C . ALA A 1 176 ? 47.895 3.185 -55.631 1.00 78.94 176 ALA A C 1
ATOM 1242 O O . ALA A 1 176 ? 48.671 4.031 -55.183 1.00 78.94 176 ALA A O 1
ATOM 1243 N N . GLY A 1 177 ? 48.303 2.126 -56.329 1.00 73.38 177 GLY A N 1
ATOM 1244 C CA . GLY A 1 177 ? 49.684 1.914 -56.738 1.00 73.38 177 GLY A CA 1
ATOM 1245 C C . GLY A 1 177 ? 50.135 3.015 -57.693 1.00 73.38 177 GLY A C 1
ATOM 1246 O O . GLY A 1 177 ? 49.344 3.542 -58.480 1.00 73.38 177 GLY A O 1
ATOM 1247 N N . GLN A 1 178 ? 51.411 3.386 -57.620 1.00 78.88 178 GLN A N 1
ATOM 1248 C CA . GLN A 1 178 ? 51.967 4.362 -58.551 1.00 78.88 178 GLN A CA 1
ATOM 1249 C C . GLN A 1 178 ? 52.198 3.698 -59.910 1.00 78.88 178 GLN A C 1
ATOM 1251 O O . GLN A 1 178 ? 52.704 2.578 -59.980 1.00 78.88 178 GLN A O 1
ATOM 1256 N N . ASN A 1 179 ? 51.841 4.392 -60.992 1.00 75.12 179 ASN A N 1
ATOM 1257 C CA . ASN A 1 179 ? 52.205 3.944 -62.334 1.00 75.12 179 ASN A CA 1
ATOM 1258 C C . ASN A 1 179 ? 53.734 3.929 -62.457 1.00 75.12 179 ASN A C 1
ATOM 1260 O O . ASN A 1 179 ? 54.386 4.896 -62.055 1.00 75.12 179 ASN A O 1
ATOM 1264 N N . VAL A 1 180 ? 54.294 2.862 -63.026 1.00 70.19 180 VAL A N 1
ATOM 1265 C CA . VAL A 1 180 ? 55.742 2.743 -63.246 1.00 70.19 180 VAL A CA 1
ATOM 1266 C C . VAL A 1 180 ? 56.062 3.342 -64.616 1.00 70.19 180 VAL A C 1
ATOM 1268 O O . VAL A 1 180 ? 55.664 2.749 -65.622 1.00 70.19 180 VAL A O 1
ATOM 1271 N N . PRO A 1 181 ? 56.713 4.519 -64.690 1.00 73.00 181 PRO A N 1
ATOM 1272 C CA . PRO A 1 181 ? 57.157 5.070 -65.965 1.00 73.00 181 PRO A CA 1
ATOM 1273 C C . PRO A 1 181 ? 58.231 4.168 -66.588 1.00 73.00 181 PRO A C 1
ATOM 1275 O O . PRO A 1 181 ? 58.897 3.417 -65.882 1.00 73.00 181 PRO A O 1
ATOM 1278 N N . ASP A 1 182 ? 58.398 4.264 -67.905 1.00 70.19 182 ASP A N 1
ATOM 1279 C CA . ASP A 1 182 ? 59.388 3.498 -68.672 1.00 70.19 182 ASP A CA 1
ATOM 1280 C C . ASP A 1 182 ? 60.812 3.662 -68.087 1.00 70.19 182 ASP A C 1
ATOM 1282 O O . ASP A 1 182 ? 61.299 4.788 -67.929 1.00 70.19 182 ASP A O 1
ATOM 1286 N N . GLY A 1 183 ? 61.451 2.545 -67.712 1.00 70.75 183 GLY A N 1
ATOM 1287 C CA . GLY A 1 183 ? 62.765 2.487 -67.053 1.00 70.75 183 GLY A CA 1
ATOM 1288 C C . GLY A 1 183 ? 62.750 2.642 -65.523 1.00 70.75 183 GLY A C 1
ATOM 1289 O O . GLY A 1 183 ? 63.789 2.945 -64.926 1.00 70.75 183 GLY A O 1
ATOM 1290 N N . GLY A 1 184 ? 61.587 2.501 -64.881 1.00 71.62 184 GLY A N 1
ATOM 1291 C CA . GLY A 1 184 ? 61.399 2.617 -63.436 1.00 71.62 184 GLY A CA 1
ATOM 1292 C C . GLY A 1 184 ? 61.475 1.274 -62.699 1.00 71.62 184 GLY A C 1
ATOM 1293 O O . GLY A 1 184 ? 60.937 0.264 -63.131 1.00 71.62 184 GLY A O 1
ATOM 1294 N N . VAL A 1 185 ? 62.077 1.259 -61.507 1.00 72.12 185 VAL A N 1
ATOM 1295 C CA . VAL A 1 185 ? 62.096 0.060 -60.647 1.00 72.12 185 VAL A CA 1
ATOM 1296 C C . VAL A 1 185 ? 60.668 -0.307 -60.210 1.00 72.12 185 VAL A C 1
ATOM 1298 O O . VAL A 1 185 ? 59.967 0.530 -59.639 1.00 72.12 185 VAL A O 1
ATOM 1301 N N . CYS A 1 186 ? 60.244 -1.562 -60.417 1.00 69.44 186 CYS A N 1
ATOM 1302 C CA . CYS A 1 186 ? 58.872 -2.037 -60.157 1.00 69.44 186 CYS A CA 1
ATOM 1303 C C . CYS A 1 186 ? 58.438 -2.028 -58.662 1.00 69.44 186 CYS A C 1
ATOM 1305 O O . CYS A 1 186 ? 57.386 -2.570 -58.322 1.00 69.44 186 CYS A O 1
ATOM 1307 N N . GLU A 1 187 ? 59.230 -1.468 -57.744 1.00 71.31 187 GLU A N 1
ATOM 1308 C CA . GLU A 1 187 ? 59.078 -1.641 -56.289 1.00 71.31 187 GLU A CA 1
ATOM 1309 C C . GLU A 1 187 ? 57.912 -0.834 -55.676 1.00 71.31 187 GLU A C 1
ATOM 1311 O O . GLU A 1 187 ? 57.412 -1.206 -54.618 1.00 71.31 187 GLU A O 1
ATOM 1316 N N . ASN A 1 188 ? 57.409 0.208 -56.357 1.00 61.53 188 ASN A N 1
ATOM 1317 C CA . ASN A 1 188 ? 56.350 1.104 -55.842 1.00 61.53 188 ASN A CA 1
ATOM 1318 C C . ASN A 1 188 ? 54.969 0.915 -56.503 1.00 61.53 188 ASN A C 1
ATOM 1320 O O . ASN A 1 188 ? 54.050 1.709 -56.286 1.00 61.53 188 ASN A O 1
ATOM 1324 N N . ALA A 1 189 ? 54.810 -0.120 -57.329 1.00 61.91 189 ALA A N 1
ATOM 1325 C CA . ALA A 1 189 ? 53.587 -0.335 -58.103 1.00 61.91 189 ALA A CA 1
ATOM 1326 C C . ALA A 1 189 ? 52.457 -0.990 -57.285 1.00 61.91 189 ALA A C 1
ATOM 1328 O O . ALA A 1 189 ? 51.307 -1.028 -57.729 1.00 61.91 189 ALA A O 1
ATOM 1329 N N . MET A 1 190 ? 52.768 -1.531 -56.100 1.00 72.44 190 MET A N 1
ATOM 1330 C CA . MET A 1 190 ? 51.797 -2.270 -55.298 1.00 72.44 190 MET A CA 1
ATOM 1331 C C . MET A 1 190 ? 50.823 -1.318 -54.586 1.00 72.44 190 MET A C 1
ATOM 1333 O O . MET A 1 190 ? 51.261 -0.464 -53.817 1.00 72.44 190 MET A O 1
ATOM 1337 N N . PRO A 1 191 ? 49.509 -1.458 -54.812 1.00 78.31 191 PRO A N 1
ATOM 1338 C CA . PRO A 1 191 ? 48.505 -0.705 -54.073 1.00 78.31 191 PRO A CA 1
ATOM 1339 C C . PRO A 1 191 ? 48.395 -1.173 -52.623 1.00 78.31 191 PRO A C 1
ATOM 1341 O O . PRO A 1 191 ? 48.640 -2.338 -52.301 1.00 78.31 191 PRO A O 1
ATOM 1344 N N . GLU A 1 192 ? 47.936 -0.283 -51.749 1.00 85.00 192 GLU A N 1
ATOM 1345 C CA . GLU A 1 192 ? 47.632 -0.634 -50.365 1.00 85.00 192 GLU A CA 1
ATOM 1346 C C . GLU A 1 192 ? 46.259 -1.311 -50.255 1.00 85.00 192 GLU A C 1
ATOM 1348 O O . GLU A 1 192 ? 45.322 -1.036 -51.013 1.00 85.00 192 GLU A O 1
ATOM 1353 N N . ALA A 1 193 ? 46.116 -2.200 -49.274 1.00 82.44 193 ALA A N 1
ATOM 1354 C CA . ALA A 1 193 ? 44.811 -2.727 -48.904 1.00 82.44 193 ALA A CA 1
ATOM 1355 C C . ALA A 1 193 ? 43.969 -1.648 -48.204 1.00 82.44 193 ALA A C 1
ATOM 1357 O O . ALA A 1 193 ? 44.497 -0.792 -47.492 1.00 82.44 193 ALA A O 1
ATOM 1358 N N . GLY A 1 194 ? 42.650 -1.728 -48.354 1.00 81.31 194 GLY A N 1
ATOM 1359 C CA . GLY A 1 194 ? 41.731 -0.942 -47.544 1.00 81.31 194 GLY A CA 1
ATOM 1360 C C . GLY A 1 194 ? 41.811 -1.346 -46.072 1.00 81.31 194 GLY A C 1
ATOM 1361 O O . GLY A 1 194 ? 42.016 -2.515 -45.730 1.00 81.31 194 GLY A O 1
ATOM 1362 N N . GLN A 1 195 ? 41.634 -0.385 -45.172 1.00 86.62 195 GLN A N 1
ATOM 1363 C CA . GLN A 1 195 ? 41.573 -0.643 -43.736 1.00 86.62 195 GLN A CA 1
ATOM 1364 C C . GLN A 1 195 ? 40.214 -1.233 -43.360 1.00 86.62 195 GLN A C 1
ATOM 1366 O O . GLN A 1 195 ? 39.191 -0.935 -43.975 1.00 86.62 195 GLN A O 1
ATOM 1371 N N . SER A 1 196 ? 40.184 -2.072 -42.329 1.00 83.56 196 SER A N 1
ATOM 1372 C CA . SER A 1 196 ? 38.911 -2.589 -41.817 1.00 83.56 196 SER A CA 1
ATOM 1373 C C . SER A 1 196 ? 38.129 -1.493 -41.090 1.00 83.56 196 SER A C 1
ATOM 1375 O O . SER A 1 196 ? 38.728 -0.566 -40.552 1.00 83.56 196 SER A O 1
ATOM 1377 N N . GLY A 1 197 ? 36.802 -1.598 -41.079 1.00 84.44 197 GLY A N 1
ATOM 1378 C CA . GLY A 1 197 ? 35.948 -0.746 -40.257 1.00 84.44 197 GLY A CA 1
ATOM 1379 C C . GLY A 1 197 ? 35.970 -1.157 -38.785 1.00 84.44 197 GLY A C 1
ATOM 1380 O O . GLY A 1 197 ? 36.194 -2.324 -38.453 1.00 84.44 197 GLY A O 1
ATOM 1381 N N . ASP A 1 198 ? 35.704 -0.201 -37.899 1.00 88.62 198 ASP A N 1
ATOM 1382 C CA . ASP A 1 198 ? 35.669 -0.422 -36.456 1.00 88.62 198 ASP A CA 1
ATOM 1383 C C . ASP A 1 198 ? 34.392 -1.145 -36.022 1.00 88.62 198 ASP A C 1
ATOM 1385 O O . ASP A 1 198 ? 33.327 -1.040 -36.634 1.00 88.62 198 ASP A O 1
ATOM 1389 N N . THR A 1 199 ? 34.477 -1.865 -34.908 1.00 85.19 199 THR A N 1
ATOM 1390 C CA . THR A 1 199 ? 33.304 -2.496 -34.294 1.00 85.19 199 THR A CA 1
ATOM 1391 C C . THR A 1 199 ? 32.396 -1.440 -33.657 1.00 85.19 199 THR A C 1
ATOM 1393 O O . THR A 1 199 ? 32.878 -0.501 -33.026 1.00 85.19 199 THR A O 1
ATOM 1396 N N . GLY A 1 200 ? 31.080 -1.600 -33.798 1.00 91.12 200 GLY A N 1
ATOM 1397 C CA . GLY A 1 200 ? 30.101 -0.771 -33.100 1.00 91.12 200 GLY A CA 1
ATOM 1398 C C . GLY A 1 200 ? 30.166 -0.963 -31.581 1.00 91.12 200 GLY A C 1
ATOM 1399 O O . GLY A 1 200 ? 30.421 -2.058 -31.081 1.00 91.12 200 GLY A O 1
ATOM 1400 N N . GLY A 1 201 ? 29.919 0.103 -30.828 1.00 90.38 201 GLY A N 1
ATOM 1401 C CA . GLY A 1 201 ? 29.844 0.078 -29.370 1.00 90.38 201 GLY A CA 1
ATOM 1402 C C . GLY A 1 201 ? 28.644 -0.724 -28.868 1.00 90.38 201 GLY A C 1
ATOM 1403 O O . GLY A 1 201 ? 27.612 -0.807 -29.533 1.00 90.38 201 GLY A O 1
ATOM 1404 N N . ALA A 1 202 ? 28.756 -1.318 -27.682 1.00 89.75 202 ALA A N 1
ATOM 1405 C CA . ALA A 1 202 ? 27.636 -2.018 -27.061 1.00 89.75 202 ALA A CA 1
ATOM 1406 C C . ALA A 1 202 ? 26.525 -1.041 -26.632 1.00 89.75 202 ALA A C 1
ATOM 1408 O O . ALA A 1 202 ? 26.804 0.097 -26.256 1.00 89.75 202 ALA A O 1
ATOM 1409 N N . GLY A 1 203 ? 25.274 -1.498 -26.670 1.00 94.50 203 GLY A N 1
ATOM 1410 C CA . GLY A 1 203 ? 24.157 -0.815 -26.029 1.00 94.50 203 GLY A CA 1
ATOM 1411 C C . GLY A 1 203 ? 24.254 -0.932 -24.509 1.00 94.50 203 GLY A C 1
ATOM 1412 O O . GLY A 1 203 ? 24.722 -1.941 -23.984 1.00 94.50 203 GLY A O 1
ATOM 1413 N N . GLY A 1 204 ? 23.824 0.104 -23.796 1.00 95.31 204 GLY A N 1
ATOM 1414 C CA . GLY A 1 204 ? 23.753 0.111 -22.340 1.00 95.31 204 GLY A CA 1
ATOM 1415 C C . GLY A 1 204 ? 22.601 -0.745 -21.818 1.00 95.31 204 GLY A C 1
ATOM 1416 O O . GLY A 1 204 ? 21.578 -0.899 -22.483 1.00 95.31 204 GLY A O 1
ATOM 1417 N N . ASP A 1 205 ? 22.745 -1.283 -20.613 1.00 96.19 205 ASP A N 1
ATOM 1418 C CA . ASP A 1 205 ? 21.672 -2.030 -19.956 1.00 96.19 205 ASP A CA 1
ATOM 1419 C C . ASP A 1 205 ? 20.518 -1.104 -19.541 1.00 96.19 205 ASP A C 1
ATOM 1421 O O . ASP A 1 205 ? 20.721 0.068 -19.214 1.00 96.19 205 ASP A O 1
ATOM 1425 N N . GLY A 1 206 ? 19.300 -1.639 -19.528 1.00 97.06 206 GLY A N 1
ATOM 1426 C CA . GLY A 1 206 ? 18.143 -0.960 -18.960 1.00 97.06 206 GLY A CA 1
ATOM 1427 C C . GLY A 1 206 ? 18.239 -0.889 -17.438 1.00 97.06 206 GLY A C 1
ATOM 1428 O O . GLY A 1 206 ? 18.708 -1.823 -16.782 1.00 97.06 206 GLY A O 1
ATOM 1429 N N . ALA A 1 207 ? 17.775 0.211 -16.848 1.00 98.06 207 ALA A N 1
ATOM 1430 C CA . ALA A 1 207 ? 17.771 0.355 -15.398 1.00 98.06 207 ALA A CA 1
ATOM 1431 C C . ALA A 1 207 ? 16.718 -0.561 -14.758 1.00 98.06 207 ALA A C 1
ATOM 1433 O O . ALA A 1 207 ? 15.678 -0.861 -15.345 1.00 98.06 207 ALA A O 1
ATOM 1434 N N . ASN A 1 208 ? 16.955 -0.997 -13.523 1.00 97.88 208 ASN A N 1
ATOM 1435 C CA . ASN A 1 208 ? 15.945 -1.744 -12.778 1.00 97.88 208 ASN A CA 1
ATOM 1436 C C . ASN A 1 208 ? 14.733 -0.856 -12.463 1.00 97.88 208 ASN A C 1
ATOM 1438 O O . ASN A 1 208 ? 14.869 0.355 -12.269 1.00 97.88 208 ASN A O 1
ATOM 1442 N N . GLY A 1 209 ? 13.558 -1.471 -12.353 1.00 97.69 209 GLY A N 1
ATOM 1443 C CA . GLY A 1 209 ? 12.393 -0.809 -11.783 1.00 97.69 209 GLY A CA 1
ATOM 1444 C C . GLY A 1 209 ? 12.635 -0.410 -10.327 1.00 97.69 209 GLY A C 1
ATOM 1445 O O . GLY A 1 209 ? 13.494 -0.969 -9.636 1.00 97.69 209 GLY A O 1
ATOM 1446 N N . LYS A 1 210 ? 11.855 0.550 -9.833 1.00 98.31 210 LYS A N 1
ATOM 1447 C CA . LYS A 1 210 ? 11.812 0.914 -8.409 1.00 98.31 210 LYS A CA 1
ATOM 1448 C C . LYS A 1 210 ? 10.650 0.202 -7.726 1.00 98.31 210 LYS A C 1
ATOM 1450 O O . LYS A 1 210 ? 9.618 -0.019 -8.350 1.00 98.31 210 LYS A O 1
ATOM 1455 N N . GLY A 1 211 ? 10.803 -0.153 -6.451 1.00 96.94 211 GLY A N 1
ATOM 1456 C CA . GLY A 1 211 ? 9.716 -0.758 -5.673 1.00 96.94 211 GLY A CA 1
ATOM 1457 C C . GLY A 1 211 ? 8.519 0.184 -5.530 1.00 96.94 211 GLY A C 1
ATOM 1458 O O . GLY A 1 211 ? 8.679 1.405 -5.597 1.00 96.94 211 GLY A O 1
ATOM 1459 N N . GLY A 1 212 ? 7.329 -0.386 -5.335 1.00 97.12 212 GLY A N 1
ATOM 1460 C CA . GLY A 1 212 ? 6.159 0.387 -4.919 1.00 97.12 212 GLY A CA 1
ATOM 1461 C C . GLY A 1 212 ? 6.301 0.914 -3.489 1.00 97.12 212 GLY A C 1
ATOM 1462 O O . GLY A 1 212 ? 7.201 0.518 -2.743 1.00 97.12 212 GLY A O 1
ATOM 1463 N N . GLN A 1 213 ? 5.390 1.790 -3.081 1.00 98.06 213 GLN A N 1
ATOM 1464 C CA . GLN A 1 213 ? 5.237 2.191 -1.683 1.00 98.06 213 GLN A CA 1
ATOM 1465 C C . GLN A 1 213 ? 4.259 1.263 -0.968 1.00 98.06 213 GLN A C 1
ATOM 1467 O O . GLN A 1 213 ? 3.330 0.750 -1.583 1.00 98.06 213 GLN A O 1
ATOM 1472 N N . GLY A 1 214 ? 4.458 1.040 0.332 1.00 97.69 214 GLY A N 1
ATOM 1473 C CA . GLY A 1 214 ? 3.526 0.235 1.119 1.00 97.69 214 GLY A CA 1
ATOM 1474 C C . GLY A 1 214 ? 2.165 0.914 1.274 1.00 97.69 214 GLY A C 1
ATOM 1475 O O . GLY A 1 214 ? 2.071 2.144 1.214 1.00 97.69 214 GLY A O 1
ATOM 1476 N N . GLY A 1 215 ? 1.128 0.110 1.503 1.00 97.75 215 GLY A N 1
ATOM 1477 C CA . GLY A 1 215 ? -0.158 0.623 1.970 1.00 97.75 215 GLY A CA 1
ATOM 1478 C C . GLY A 1 215 ? 0.001 1.302 3.332 1.00 97.75 215 GLY A C 1
ATOM 1479 O O . GLY A 1 215 ? 0.871 0.933 4.128 1.00 97.75 215 GLY A O 1
ATOM 1480 N N . GLN A 1 216 ? -0.809 2.320 3.604 1.00 98.06 216 GLN A N 1
ATOM 1481 C CA . GLN A 1 216 ? -0.635 3.169 4.783 1.00 98.06 216 GLN A CA 1
ATOM 1482 C C . GLN A 1 216 ? -1.598 2.840 5.915 1.00 98.06 216 GLN A C 1
ATOM 1484 O O . GLN A 1 216 ? -2.622 2.183 5.744 1.00 98.06 216 GLN A O 1
ATOM 1489 N N . LEU A 1 217 ? -1.272 3.309 7.116 1.00 97.88 217 LEU A N 1
ATOM 1490 C CA . LEU A 1 217 ? -2.141 3.126 8.270 1.00 97.88 217 LEU A CA 1
ATOM 1491 C C . LEU A 1 217 ? -3.497 3.816 8.048 1.00 97.88 217 LEU A C 1
ATOM 1493 O O . LEU A 1 217 ? -3.551 5.025 7.836 1.00 97.88 217 LEU A O 1
ATOM 1497 N N . ILE A 1 218 ? -4.578 3.059 8.209 1.00 98.25 218 ILE A N 1
ATOM 1498 C CA . ILE A 1 218 ? -5.938 3.574 8.371 1.00 98.25 218 ILE A CA 1
ATOM 1499 C C . ILE A 1 218 ? -6.384 3.256 9.800 1.00 98.25 218 ILE A C 1
ATOM 1501 O O . ILE A 1 218 ? -6.385 2.100 10.215 1.00 98.25 218 ILE A O 1
ATOM 1505 N N . ASN A 1 219 ? -6.772 4.270 10.566 1.00 97.69 219 ASN A N 1
ATOM 1506 C CA . ASN A 1 219 ? -7.337 4.122 11.906 1.00 97.69 219 ASN A CA 1
ATOM 1507 C C . ASN A 1 219 ? -8.682 4.849 11.969 1.00 97.69 219 ASN A C 1
ATOM 1509 O O . ASN A 1 219 ? -8.729 6.073 12.060 1.00 97.69 219 ASN A O 1
ATOM 1513 N N . VAL A 1 220 ? -9.777 4.102 11.882 1.00 97.81 220 VAL A N 1
ATOM 1514 C CA . VAL A 1 220 ? -11.137 4.640 11.780 1.00 97.81 220 VAL A CA 1
ATOM 1515 C C . VAL A 1 220 ? -11.920 4.290 13.032 1.00 97.81 220 VAL A C 1
ATOM 1517 O O . VAL A 1 220 ? -11.928 3.143 13.474 1.00 97.81 220 VAL A O 1
ATOM 1520 N N . SER A 1 221 ? -12.630 5.275 13.578 1.00 96.69 221 SER A N 1
ATOM 1521 C CA . SER A 1 221 ? -13.592 5.072 14.656 1.00 96.69 221 SER A CA 1
ATOM 1522 C C . SER A 1 221 ? -14.999 5.414 14.176 1.00 96.69 221 SER A C 1
ATOM 1524 O O . SER A 1 221 ? -15.358 6.583 14.063 1.00 96.69 221 SER A O 1
ATOM 1526 N N . ILE A 1 222 ? -15.831 4.405 13.947 1.00 96.31 222 ILE A N 1
ATOM 1527 C CA . ILE A 1 222 ? -17.234 4.560 13.559 1.00 96.31 222 ILE A CA 1
ATOM 1528 C C . ILE A 1 222 ? -18.030 5.058 14.783 1.00 96.31 222 ILE A C 1
ATOM 1530 O O . ILE A 1 222 ? -17.836 4.546 15.893 1.00 96.31 222 ILE A O 1
ATOM 1534 N N . PRO A 1 223 ? -18.832 6.129 14.663 1.00 93.38 223 PRO A N 1
ATOM 1535 C CA . PRO A 1 223 ? -19.635 6.651 15.768 1.00 93.38 223 PRO A CA 1
ATOM 1536 C C . PRO A 1 223 ? -20.885 5.802 16.029 1.00 93.38 223 PRO A C 1
ATOM 1538 O O . PRO A 1 223 ? -21.407 5.136 15.134 1.00 93.38 223 PRO A O 1
ATOM 1541 N N . SER A 1 224 ? -21.370 5.836 17.273 1.00 86.94 224 SER A N 1
ATOM 1542 C CA . SER A 1 224 ? -22.622 5.186 17.682 1.00 86.94 224 SER A CA 1
ATOM 1543 C C . SER A 1 224 ? -23.793 5.645 16.814 1.00 86.94 224 SER A C 1
ATOM 1545 O O . SER A 1 224 ? -23.946 6.834 16.554 1.00 86.94 224 SER A O 1
ATOM 1547 N N . GLY A 1 225 ? -24.623 4.701 16.368 1.00 86.88 225 GLY A N 1
ATOM 1548 C CA . GLY A 1 225 ? -25.778 4.993 15.513 1.00 86.88 225 GLY A CA 1
ATOM 1549 C C . GLY A 1 225 ? -25.448 5.281 14.044 1.00 86.88 225 GLY A C 1
ATOM 1550 O O . GLY A 1 225 ? -26.374 5.534 13.275 1.00 86.88 225 GLY A O 1
ATOM 1551 N N . SER A 1 226 ? -24.175 5.225 13.625 1.00 93.00 226 SER A N 1
ATOM 1552 C CA . SER A 1 226 ? -23.842 5.284 12.197 1.00 93.00 226 SER A CA 1
ATOM 1553 C C . SER A 1 226 ? -24.513 4.132 11.452 1.00 93.00 226 SER A C 1
ATOM 1555 O O . SER A 1 226 ? -24.532 2.992 11.920 1.00 93.00 226 SER A O 1
ATOM 1557 N N . THR A 1 227 ? -25.049 4.449 10.274 1.00 94.00 227 THR A N 1
ATOM 1558 C CA . THR A 1 227 ? -25.572 3.461 9.319 1.00 94.00 227 THR A CA 1
ATOM 1559 C C . THR A 1 227 ? -24.754 3.415 8.033 1.00 94.00 227 THR A C 1
ATOM 1561 O O . THR A 1 227 ? -25.152 2.796 7.050 1.00 94.00 227 THR A O 1
ATOM 1564 N N . ASP A 1 228 ? -23.604 4.084 8.034 1.00 95.88 228 ASP A N 1
ATOM 1565 C CA . ASP A 1 228 ? -22.795 4.311 6.845 1.00 95.88 228 ASP A CA 1
ATOM 1566 C C . ASP A 1 228 ? -21.982 3.075 6.485 1.00 95.88 228 ASP A C 1
ATOM 1568 O O . ASP A 1 228 ? -21.608 2.285 7.353 1.00 95.88 228 ASP A O 1
ATOM 1572 N N . ARG A 1 229 ? -21.688 2.923 5.197 1.00 97.50 229 ARG A N 1
ATOM 1573 C CA . ARG A 1 229 ? -20.758 1.924 4.671 1.00 97.50 229 ARG A CA 1
ATOM 1574 C C . ARG A 1 229 ? -19.347 2.479 4.638 1.00 97.50 229 ARG A C 1
ATOM 1576 O O . ARG A 1 229 ? -19.154 3.659 4.357 1.00 97.50 229 ARG A O 1
ATOM 1583 N N . TYR A 1 230 ? -18.371 1.613 4.870 1.00 98.31 230 TYR A N 1
ATOM 1584 C CA . TYR A 1 230 ? -16.959 1.968 4.837 1.00 98.31 230 TYR A CA 1
ATOM 1585 C C . TYR A 1 230 ? -16.212 1.065 3.859 1.00 98.31 230 TYR A C 1
ATOM 1587 O O . TYR A 1 230 ? -16.207 -0.156 4.017 1.00 98.31 230 TYR A O 1
ATOM 1595 N N . LEU A 1 231 ? -15.556 1.671 2.873 1.00 98.31 231 LEU A N 1
ATOM 1596 C CA . LEU A 1 231 ? -14.610 1.012 1.978 1.00 98.31 231 LEU A CA 1
ATOM 1597 C C . LEU A 1 231 ? -13.201 1.486 2.342 1.00 98.31 231 LEU A C 1
ATOM 1599 O O . LEU A 1 231 ? -12.866 2.648 2.143 1.00 98.31 231 LEU A O 1
ATOM 1603 N N . LEU A 1 232 ? -12.393 0.606 2.929 1.00 98.38 232 LEU A N 1
ATOM 1604 C CA . LEU A 1 232 ? -11.084 0.951 3.484 1.00 98.38 232 LEU A CA 1
ATOM 1605 C C . LEU A 1 232 ? -9.984 0.246 2.683 1.00 98.38 232 LEU A C 1
ATOM 1607 O O . LEU A 1 232 ? -9.806 -0.967 2.799 1.00 98.38 232 LEU A O 1
ATOM 1611 N N . LEU A 1 233 ? -9.251 0.997 1.867 1.00 98.38 233 LEU A N 1
ATOM 1612 C CA . LEU A 1 233 ? -8.246 0.473 0.945 1.00 98.38 233 LEU A CA 1
ATOM 1613 C C . LEU A 1 233 ? -6.851 0.883 1.417 1.00 98.38 233 LEU A C 1
ATOM 1615 O O . LEU A 1 233 ? -6.555 2.060 1.570 1.00 98.38 233 LEU A O 1
ATOM 1619 N N . SER A 1 234 ? -5.997 -0.092 1.688 1.00 98.19 234 SER A N 1
ATOM 1620 C CA . SER A 1 234 ? -4.606 0.084 2.106 1.00 98.19 234 SER A CA 1
ATOM 1621 C C . SER A 1 234 ? -3.738 -1.019 1.487 1.00 98.19 234 SER A C 1
ATOM 1623 O O . SER A 1 234 ? -2.917 -1.671 2.135 1.00 98.19 234 SER A O 1
ATOM 1625 N N . ALA A 1 235 ? -3.955 -1.282 0.204 1.00 98.38 235 ALA A N 1
ATOM 1626 C CA . ALA A 1 235 ? -3.143 -2.194 -0.576 1.00 98.38 235 ALA A CA 1
ATOM 1627 C C . ALA A 1 235 ? -1.742 -1.608 -0.824 1.00 98.38 235 ALA A C 1
ATOM 1629 O O . ALA A 1 235 ? -1.542 -0.392 -0.874 1.00 98.38 235 ALA A O 1
ATOM 1630 N N . GLY A 1 236 ? -0.747 -2.477 -0.971 1.00 98.25 236 GLY A N 1
ATOM 1631 C CA . GLY A 1 236 ? 0.604 -2.087 -1.354 1.00 98.25 236 GLY A CA 1
ATOM 1632 C C . GLY A 1 236 ? 0.693 -1.725 -2.835 1.00 98.25 236 GLY A C 1
ATOM 1633 O O . GLY A 1 236 ? 0.035 -2.331 -3.679 1.00 98.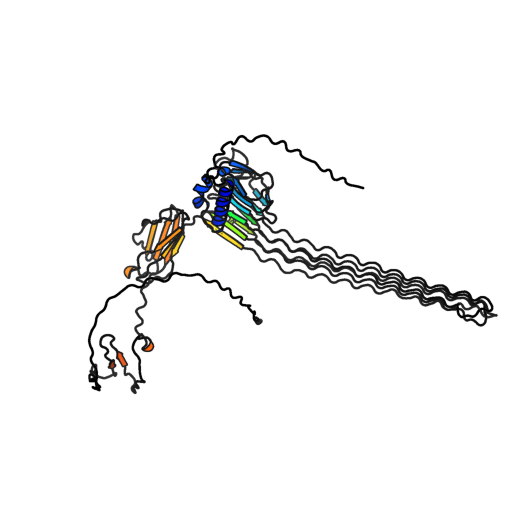25 236 GLY A O 1
ATOM 1634 N N . GLY A 1 237 ? 1.548 -0.764 -3.171 1.00 97.88 237 GLY A N 1
ATOM 1635 C CA . GLY A 1 237 ? 1.822 -0.400 -4.555 1.00 97.88 237 GLY A CA 1
ATOM 1636 C C . GLY A 1 237 ? 2.554 -1.510 -5.313 1.00 97.88 237 GLY A C 1
ATOM 1637 O O . GLY A 1 237 ? 3.440 -2.180 -4.771 1.00 97.88 237 GLY A O 1
ATOM 1638 N N . ALA A 1 238 ? 2.210 -1.694 -6.588 1.00 98.12 238 ALA A N 1
ATOM 1639 C CA . ALA A 1 238 ? 2.924 -2.614 -7.471 1.00 98.12 238 ALA A CA 1
ATOM 1640 C C . ALA A 1 238 ? 4.392 -2.190 -7.652 1.00 98.12 238 ALA A C 1
ATOM 1642 O O . ALA A 1 238 ? 4.705 -1.003 -7.631 1.00 98.12 238 ALA A O 1
ATOM 1643 N N . GLY A 1 239 ? 5.300 -3.141 -7.854 1.00 98.06 239 GLY A N 1
ATOM 1644 C CA . GLY A 1 239 ? 6.684 -2.858 -8.223 1.00 98.06 239 GLY A CA 1
ATOM 1645 C C . GLY A 1 239 ? 6.788 -2.315 -9.649 1.00 98.06 239 GLY A C 1
ATOM 1646 O O . GLY A 1 239 ? 6.045 -2.724 -10.539 1.00 98.06 239 GLY A O 1
ATOM 1647 N N . GLY A 1 240 ? 7.724 -1.398 -9.881 1.00 98.00 240 GLY A N 1
ATOM 1648 C CA . GLY A 1 240 ? 8.008 -0.865 -11.209 1.00 98.00 240 GLY A CA 1
ATOM 1649 C C . GLY A 1 240 ? 8.639 -1.918 -12.117 1.00 98.00 240 GLY A C 1
ATOM 1650 O O . GLY A 1 240 ? 9.423 -2.758 -11.664 1.00 98.00 240 GLY A O 1
ATOM 1651 N N . ALA A 1 241 ? 8.311 -1.877 -13.407 1.00 98.00 241 ALA A N 1
ATOM 1652 C CA . ALA A 1 241 ? 8.932 -2.756 -14.393 1.00 98.00 241 ALA A CA 1
ATOM 1653 C C . ALA A 1 241 ? 10.404 -2.379 -14.633 1.00 98.00 241 ALA A C 1
ATOM 1655 O O . ALA A 1 241 ? 10.811 -1.241 -14.408 1.00 98.00 241 ALA A O 1
ATOM 1656 N N . GLY A 1 242 ? 11.214 -3.317 -15.109 1.00 97.81 242 GLY A N 1
ATOM 1657 C CA . GLY A 1 242 ? 12.557 -3.006 -15.589 1.00 97.81 242 GLY A CA 1
ATOM 1658 C C . GLY A 1 242 ? 12.535 -2.190 -16.883 1.00 97.81 242 GLY A C 1
ATOM 1659 O O . GLY A 1 242 ? 11.637 -2.348 -17.710 1.00 97.81 242 GLY A O 1
ATOM 1660 N N . GLY A 1 243 ? 13.526 -1.324 -17.068 1.00 97.88 243 GLY A N 1
ATOM 1661 C CA . GLY A 1 243 ? 13.711 -0.566 -18.300 1.00 97.88 243 GLY A CA 1
ATOM 1662 C C . GLY A 1 243 ? 14.262 -1.434 -19.433 1.00 97.88 243 GLY A C 1
ATOM 1663 O O . GLY A 1 243 ? 14.978 -2.402 -19.171 1.00 97.88 243 GLY A O 1
ATOM 1664 N N . PRO A 1 244 ? 13.947 -1.142 -20.702 1.00 97.81 244 PRO A N 1
ATOM 1665 C CA . PRO A 1 244 ? 14.493 -1.894 -21.827 1.00 97.81 244 PRO A CA 1
ATOM 1666 C C . PRO A 1 244 ? 16.000 -1.643 -22.000 1.00 97.81 244 PRO A C 1
ATOM 1668 O O . PRO A 1 244 ? 16.486 -0.548 -21.730 1.00 97.81 244 PRO A O 1
ATOM 1671 N N . GLY A 1 245 ? 16.743 -2.641 -22.475 1.00 97.06 245 GLY A N 1
ATOM 1672 C CA . GLY A 1 245 ? 18.148 -2.492 -22.858 1.00 97.06 245 GLY A CA 1
ATOM 1673 C C . GLY A 1 245 ? 18.322 -1.670 -24.138 1.00 97.06 245 GLY A C 1
ATOM 1674 O O . GLY A 1 245 ? 17.454 -1.663 -25.012 1.00 97.06 245 GLY A O 1
ATOM 1675 N N . GLY A 1 246 ? 19.455 -0.983 -24.255 1.00 96.75 246 GLY A N 1
ATOM 1676 C CA . GLY A 1 246 ? 19.817 -0.171 -25.412 1.00 96.75 246 GLY A CA 1
ATOM 1677 C C . GLY A 1 246 ? 20.252 -1.009 -26.611 1.00 96.75 246 GLY A C 1
ATOM 1678 O O . GLY A 1 246 ? 20.824 -2.090 -26.469 1.00 96.75 246 GLY A O 1
ATOM 1679 N N . GLN A 1 247 ? 19.999 -0.512 -27.819 1.00 96.00 247 GLN A N 1
ATOM 1680 C CA . GLN A 1 247 ? 20.454 -1.163 -29.049 1.00 96.00 247 GLN A CA 1
ATOM 1681 C C . GLN A 1 247 ? 21.985 -1.098 -29.174 1.00 96.00 247 GLN A C 1
ATOM 1683 O O . GLN A 1 247 ? 22.577 -0.076 -28.849 1.00 96.00 247 GLN A O 1
ATOM 1688 N N . GLY A 1 248 ? 22.629 -2.146 -29.686 1.00 94.06 248 GLY A N 1
ATOM 1689 C CA . GLY A 1 248 ? 24.045 -2.119 -30.053 1.00 94.06 248 GLY A CA 1
ATOM 1690 C C . GLY A 1 248 ? 24.328 -1.234 -31.272 1.00 94.06 248 GLY A C 1
ATOM 1691 O O . GLY A 1 248 ? 23.528 -1.159 -32.204 1.00 94.06 248 GLY A O 1
ATOM 1692 N N . GLY A 1 249 ? 25.478 -0.566 -31.282 1.00 92.94 249 GLY A N 1
ATOM 1693 C CA . GLY A 1 249 ? 25.905 0.308 -32.373 1.00 92.94 249 GLY A CA 1
ATOM 1694 C C . GLY A 1 249 ? 26.225 -0.466 -33.650 1.00 92.94 249 GLY A C 1
ATOM 1695 O O . GLY A 1 249 ? 26.647 -1.619 -33.608 1.00 92.94 249 GLY A O 1
ATOM 1696 N N . THR A 1 250 ? 26.042 0.150 -34.814 1.00 90.25 250 THR A N 1
ATOM 1697 C CA . THR A 1 250 ? 26.398 -0.476 -36.097 1.00 90.25 250 THR A CA 1
ATOM 1698 C C . THR A 1 250 ? 27.914 -0.581 -36.265 1.00 90.25 250 THR A C 1
ATOM 1700 O O . THR A 1 250 ? 28.634 0.307 -35.820 1.00 90.25 250 THR A O 1
ATOM 1703 N N . GLY A 1 251 ? 28.412 -1.620 -36.932 1.00 86.62 251 GLY A N 1
ATOM 1704 C CA . GLY A 1 251 ? 29.821 -1.696 -37.329 1.00 86.62 251 GLY A CA 1
ATOM 1705 C C . GLY A 1 251 ? 30.159 -0.709 -38.449 1.00 86.62 251 GLY A C 1
ATOM 1706 O O . GLY A 1 251 ? 29.313 -0.410 -39.293 1.00 86.62 251 GLY A O 1
ATOM 1707 N N . GLY A 1 252 ? 31.389 -0.204 -38.469 1.00 85.06 252 GLY A N 1
ATOM 1708 C CA . GLY A 1 252 ? 31.892 0.661 -39.534 1.00 85.06 252 GLY A CA 1
ATOM 1709 C C . GLY A 1 252 ? 32.166 -0.118 -40.818 1.00 85.06 252 GLY A C 1
ATOM 1710 O O . GLY A 1 252 ? 32.510 -1.295 -40.770 1.00 85.06 252 GLY A O 1
ATOM 1711 N N . SER A 1 253 ? 32.019 0.502 -41.987 1.00 85.75 253 SER A N 1
ATOM 1712 C CA . SER A 1 253 ? 32.314 -0.193 -43.254 1.00 85.75 253 SER A CA 1
ATOM 1713 C C . SER A 1 253 ? 33.822 -0.321 -43.465 1.00 85.75 253 SER A C 1
ATOM 1715 O O . SER A 1 253 ? 34.567 0.541 -43.021 1.00 85.75 253 SER A O 1
ATOM 1717 N N . GLY A 1 254 ? 34.297 -1.373 -44.121 1.00 76.12 254 GLY A N 1
ATOM 1718 C CA . GLY A 1 254 ? 35.698 -1.478 -44.518 1.00 76.12 254 GLY A CA 1
ATOM 1719 C C . GLY A 1 254 ? 36.012 -0.595 -45.725 1.00 76.12 254 GLY A C 1
ATOM 1720 O O . GLY A 1 254 ? 35.148 -0.382 -46.574 1.00 76.12 254 GLY A O 1
ATOM 1721 N N . GLY A 1 255 ? 37.236 -0.078 -45.796 1.00 78.94 255 GLY A N 1
ATOM 1722 C CA . GLY A 1 255 ? 37.703 0.722 -46.926 1.00 78.94 255 GLY A CA 1
ATOM 1723 C C . GLY A 1 255 ? 37.965 -0.133 -48.164 1.00 78.94 255 GLY A C 1
ATOM 1724 O O . GLY A 1 255 ? 38.296 -1.312 -48.057 1.00 78.94 255 GLY A O 1
ATOM 1725 N N . ASN A 1 256 ? 37.833 0.440 -49.352 1.00 82.62 256 ASN A N 1
ATOM 1726 C CA . ASN A 1 256 ? 38.161 -0.234 -50.609 1.00 82.62 256 ASN A CA 1
ATOM 1727 C C . ASN A 1 256 ? 39.674 -0.447 -50.746 1.00 82.62 256 ASN A C 1
ATOM 1729 O O . ASN A 1 256 ? 40.459 0.314 -50.192 1.00 82.62 256 ASN A O 1
ATOM 1733 N N . GLY A 1 257 ? 40.106 -1.464 -51.487 1.00 76.19 257 GLY A N 1
ATOM 1734 C CA . GLY A 1 257 ? 41.518 -1.638 -51.825 1.00 76.19 257 GLY A CA 1
ATOM 1735 C C . GLY A 1 257 ? 41.983 -0.651 -52.896 1.00 76.19 257 GLY A C 1
ATOM 1736 O O . GLY A 1 257 ? 41.203 -0.270 -53.769 1.00 76.19 257 GLY A O 1
ATOM 1737 N N . GLY A 1 258 ? 43.254 -0.252 -52.857 1.00 81.62 258 GLY A N 1
ATOM 1738 C CA . GLY A 1 258 ? 43.829 0.627 -53.873 1.00 81.62 258 GLY A CA 1
ATOM 1739 C C . GLY A 1 258 ? 43.900 -0.047 -55.245 1.00 81.62 258 GLY A C 1
ATOM 1740 O O . GLY A 1 258 ? 44.148 -1.246 -55.349 1.00 81.62 258 GLY A O 1
ATOM 1741 N N . ASN A 1 259 ? 43.701 0.700 -56.329 1.00 82.06 259 ASN A N 1
ATOM 1742 C CA . ASN A 1 259 ? 43.905 0.157 -57.677 1.00 82.06 259 ASN A CA 1
ATOM 1743 C C . ASN A 1 259 ? 45.402 -0.037 -57.952 1.00 82.06 259 ASN A C 1
ATOM 1745 O O . ASN A 1 259 ? 46.190 0.827 -57.584 1.00 82.06 259 ASN A O 1
ATOM 1749 N N . GLY A 1 260 ? 45.796 -1.129 -58.606 1.00 76.81 260 GLY A N 1
ATOM 1750 C CA . GLY A 1 260 ? 47.180 -1.340 -59.031 1.00 76.81 260 GLY A CA 1
ATOM 1751 C C . GLY A 1 260 ? 47.625 -0.283 -60.040 1.00 76.81 260 GLY A C 1
ATOM 1752 O O . GLY A 1 260 ? 46.831 0.126 -60.886 1.00 76.81 260 GLY A O 1
ATOM 1753 N N . GLY A 1 261 ? 48.879 0.163 -59.935 1.00 78.62 261 GLY A N 1
ATOM 1754 C CA . GLY A 1 261 ? 49.467 1.086 -60.905 1.00 78.62 261 GLY A CA 1
ATOM 1755 C C . GLY A 1 261 ? 49.667 0.421 -62.266 1.00 78.62 261 GLY A C 1
ATOM 1756 O O . GLY A 1 261 ? 49.947 -0.770 -62.351 1.00 78.62 261 GLY A O 1
ATOM 1757 N N . ASP A 1 262 ? 49.539 1.173 -63.347 1.00 80.62 262 ASP A N 1
ATOM 1758 C CA . ASP A 1 262 ? 49.874 0.673 -64.676 1.00 80.62 262 ASP A CA 1
ATOM 1759 C C . ASP A 1 262 ? 51.398 0.544 -64.831 1.00 80.62 262 ASP A C 1
ATOM 1761 O O . ASP A 1 262 ? 52.162 1.358 -64.304 1.00 80.62 262 ASP A O 1
ATOM 1765 N N . SER A 1 263 ? 51.849 -0.467 -65.573 1.00 74.62 263 SER A N 1
ATOM 1766 C CA . SER A 1 263 ? 53.257 -0.625 -65.933 1.00 74.62 263 SER A CA 1
ATOM 1767 C C . SER A 1 263 ? 53.465 -0.379 -67.421 1.00 74.62 263 SER A C 1
ATOM 1769 O O . SER A 1 263 ? 52.728 -0.900 -68.262 1.00 74.62 263 SER A O 1
ATOM 1771 N N . PHE A 1 264 ? 54.493 0.407 -67.728 1.00 78.62 264 PHE A N 1
ATOM 1772 C CA . PHE A 1 264 ? 54.972 0.658 -69.082 1.00 78.62 264 PHE A CA 1
ATOM 1773 C C . PHE A 1 264 ? 56.326 -0.012 -69.338 1.00 78.62 264 PHE A C 1
ATOM 1775 O O . PHE A 1 264 ? 57.016 0.377 -70.271 1.00 78.62 264 PHE A O 1
ATOM 1782 N N . GLU A 1 265 ? 56.715 -1.002 -68.529 1.00 77.25 265 GLU A N 1
ATOM 1783 C CA . GLU A 1 265 ? 57.988 -1.704 -68.681 1.00 77.25 265 GLU A CA 1
ATOM 1784 C C . GLU A 1 265 ? 57.762 -3.202 -68.926 1.00 77.25 265 GLU A C 1
ATOM 1786 O O . GLU A 1 265 ? 57.022 -3.862 -68.196 1.00 77.25 265 GLU A O 1
ATOM 1791 N N . GLU A 1 266 ? 58.420 -3.753 -69.954 1.00 75.44 266 GLU A N 1
ATOM 1792 C CA . GLU A 1 266 ? 58.248 -5.148 -70.408 1.00 75.44 266 GLU A CA 1
ATOM 1793 C C . GLU A 1 266 ? 58.606 -6.181 -69.323 1.00 75.44 266 GLU A C 1
ATOM 1795 O O . GLU A 1 266 ? 58.096 -7.301 -69.314 1.00 75.44 266 GLU A O 1
ATOM 1800 N N . SER A 1 267 ? 59.475 -5.794 -68.386 1.00 77.19 267 SER A N 1
ATOM 1801 C CA . SER A 1 267 ? 59.986 -6.639 -67.305 1.00 77.19 267 SER A CA 1
ATOM 1802 C C . SER A 1 267 ? 59.067 -6.690 -66.074 1.00 77.19 267 SER A C 1
ATOM 1804 O O . SER A 1 267 ? 59.182 -7.616 -65.264 1.00 77.19 267 SER A O 1
ATOM 1806 N N . CYS A 1 268 ? 58.141 -5.735 -65.921 1.00 75.31 268 CYS A N 1
ATOM 1807 C CA . CYS A 1 268 ? 57.287 -5.637 -64.743 1.00 75.31 268 CYS A CA 1
ATOM 1808 C C . CYS A 1 268 ? 55.943 -6.348 -64.976 1.00 75.31 268 CYS A C 1
ATOM 1810 O O . CYS A 1 268 ? 55.194 -6.067 -65.914 1.00 75.31 268 CYS A O 1
ATOM 1812 N N . ALA A 1 269 ? 55.573 -7.237 -64.055 1.00 78.00 269 ALA A N 1
ATOM 1813 C CA . ALA A 1 269 ? 54.193 -7.698 -63.977 1.00 78.00 269 ALA A CA 1
ATOM 1814 C C . ALA A 1 269 ? 53.292 -6.529 -63.552 1.00 78.00 269 ALA A C 1
ATOM 1816 O O . ALA A 1 269 ? 53.645 -5.766 -62.650 1.00 78.00 269 ALA A O 1
ATOM 1817 N N . ALA A 1 270 ? 52.112 -6.411 -64.166 1.00 78.31 270 ALA A N 1
ATOM 1818 C CA . ALA A 1 270 ? 51.120 -5.464 -63.681 1.00 78.31 270 ALA A CA 1
ATOM 1819 C C . ALA A 1 270 ? 50.759 -5.805 -62.217 1.00 78.31 270 ALA A C 1
ATOM 1821 O O . ALA A 1 270 ? 50.499 -6.973 -61.904 1.00 78.31 270 ALA A O 1
ATOM 1822 N N . PRO A 1 271 ? 50.762 -4.824 -61.303 1.00 78.19 271 PRO A N 1
ATOM 1823 C CA . PRO A 1 271 ? 50.453 -5.048 -59.901 1.00 78.19 271 PRO A CA 1
ATOM 1824 C C . PRO A 1 271 ? 48.978 -5.422 -59.720 1.00 78.19 271 PRO A C 1
ATOM 1826 O O . PRO A 1 271 ? 48.069 -4.825 -60.306 1.00 78.19 271 PRO A O 1
ATOM 1829 N N . ILE A 1 272 ? 48.744 -6.421 -58.872 1.00 85.00 272 ILE A N 1
ATOM 1830 C CA . ILE A 1 272 ? 47.408 -6.833 -58.426 1.00 85.00 272 ILE A CA 1
ATOM 1831 C C . ILE A 1 272 ? 46.785 -5.677 -57.636 1.00 85.00 272 ILE A C 1
ATOM 1833 O O . ILE A 1 272 ? 47.488 -4.977 -56.911 1.00 85.00 272 ILE A O 1
ATOM 1837 N N . GLY A 1 273 ? 45.473 -5.480 -57.762 1.00 83.50 273 GLY A N 1
ATOM 1838 C CA . GLY A 1 273 ? 44.750 -4.512 -56.937 1.00 83.50 273 GLY A CA 1
ATOM 1839 C C . GLY A 1 273 ? 44.840 -4.836 -55.439 1.00 83.50 273 GLY A C 1
ATOM 1840 O O . GLY A 1 273 ? 44.948 -5.996 -55.041 1.00 83.50 273 GLY A O 1
ATOM 1841 N N . GLY A 1 274 ? 44.764 -3.818 -54.587 1.00 84.38 274 GLY A N 1
ATOM 1842 C CA . GLY A 1 274 ? 44.774 -3.974 -53.138 1.00 84.38 274 GLY A CA 1
ATOM 1843 C C . GLY A 1 274 ? 43.518 -4.707 -52.675 1.00 84.38 274 GLY A C 1
ATOM 1844 O O . GLY A 1 274 ? 42.448 -4.570 -53.270 1.00 84.38 274 GLY A O 1
ATOM 1845 N N . ALA A 1 275 ? 43.610 -5.498 -51.610 1.00 85.50 275 ALA A N 1
ATOM 1846 C CA . ALA A 1 275 ? 42.424 -6.114 -51.019 1.00 85.50 275 ALA A CA 1
ATOM 1847 C C . ALA A 1 275 ? 41.521 -5.049 -50.373 1.00 85.50 275 ALA A C 1
ATOM 1849 O O . ALA A 1 275 ? 42.018 -4.072 -49.814 1.00 85.50 275 ALA A O 1
ATOM 1850 N N . GLY A 1 276 ? 40.204 -5.244 -50.405 1.00 84.88 276 GLY A N 1
ATOM 1851 C CA . GLY A 1 276 ? 39.293 -4.441 -49.588 1.00 84.88 276 GLY A CA 1
ATOM 1852 C C . GLY A 1 276 ? 39.483 -4.733 -48.095 1.00 84.88 276 GLY A C 1
ATOM 1853 O O . GLY A 1 276 ? 39.802 -5.856 -47.704 1.00 84.88 276 GLY A O 1
ATOM 1854 N N . GLY A 1 277 ? 39.267 -3.740 -47.239 1.00 83.31 277 GLY A N 1
ATOM 1855 C CA . GLY A 1 277 ? 39.261 -3.887 -45.785 1.00 83.31 277 GLY A CA 1
ATOM 1856 C C . GLY A 1 277 ? 37.945 -4.471 -45.294 1.00 83.31 277 GLY A C 1
ATOM 1857 O O . GLY A 1 277 ? 36.907 -4.237 -45.904 1.00 83.31 277 GLY A O 1
ATOM 1858 N N . ARG A 1 278 ? 37.943 -5.272 -44.224 1.00 83.19 278 ARG A N 1
ATOM 1859 C CA . ARG A 1 278 ? 36.732 -5.948 -43.717 1.00 83.19 278 ARG A CA 1
ATOM 1860 C C . ARG A 1 278 ? 35.761 -4.958 -43.073 1.00 83.19 278 ARG A C 1
ATOM 1862 O O . ARG A 1 278 ? 36.191 -4.006 -42.432 1.00 83.19 278 ARG A O 1
ATOM 1869 N N . GLY A 1 279 ? 34.459 -5.207 -43.177 1.00 87.00 279 GLY A N 1
ATOM 1870 C CA . GLY A 1 279 ? 33.482 -4.482 -42.366 1.00 87.00 279 GLY A CA 1
ATOM 1871 C C . GLY A 1 279 ? 33.660 -4.767 -40.872 1.00 87.00 279 GLY A C 1
ATOM 1872 O O . GLY A 1 279 ? 33.981 -5.889 -40.477 1.00 87.00 279 GLY A O 1
ATOM 1873 N N . GLY A 1 280 ? 33.442 -3.758 -40.039 1.00 86.50 280 GLY A N 1
ATOM 1874 C CA . GLY A 1 280 ? 33.432 -3.875 -38.588 1.00 86.50 280 GLY A CA 1
ATOM 1875 C C . GLY A 1 280 ? 32.204 -4.631 -38.084 1.00 86.50 280 GLY A C 1
ATOM 1876 O O . GLY A 1 280 ? 31.147 -4.643 -38.717 1.00 86.50 280 GLY A O 1
ATOM 1877 N N . ASN A 1 281 ? 32.323 -5.282 -36.931 1.00 88.62 281 ASN A N 1
ATOM 1878 C CA . ASN A 1 281 ? 31.202 -6.004 -36.330 1.00 88.62 281 ASN A CA 1
ATOM 1879 C C . ASN A 1 281 ? 30.175 -5.024 -35.747 1.00 88.62 281 ASN A C 1
ATOM 1881 O O . ASN A 1 281 ? 30.527 -3.926 -35.321 1.00 88.62 281 ASN A O 1
ATOM 1885 N N . GLY A 1 282 ? 28.907 -5.419 -35.685 1.00 90.94 282 GLY A N 1
ATOM 1886 C CA . GLY A 1 282 ? 27.926 -4.699 -34.879 1.00 90.94 282 GLY A CA 1
ATOM 1887 C C . GLY A 1 282 ? 28.197 -4.884 -33.384 1.00 90.94 282 GLY A C 1
ATOM 1888 O O . GLY A 1 282 ? 28.678 -5.934 -32.958 1.00 90.94 282 GLY A O 1
ATOM 1889 N N . GLY A 1 283 ? 27.880 -3.874 -32.581 1.00 92.00 283 GLY A N 1
ATOM 1890 C CA . GLY A 1 283 ? 27.957 -3.941 -31.126 1.00 92.00 283 GLY A CA 1
ATOM 1891 C C . GLY A 1 283 ? 26.836 -4.787 -30.531 1.00 92.00 283 GLY A C 1
ATOM 1892 O O . GLY A 1 283 ? 25.764 -4.921 -31.115 1.00 92.00 283 GLY A O 1
ATOM 1893 N N . ASN A 1 284 ? 27.044 -5.363 -29.352 1.00 93.56 284 ASN A N 1
ATOM 1894 C CA . ASN A 1 284 ? 26.000 -6.141 -28.681 1.00 93.56 284 ASN A CA 1
ATOM 1895 C C . ASN A 1 284 ? 24.905 -5.223 -28.116 1.00 93.56 284 ASN A C 1
ATOM 1897 O O . ASN A 1 284 ? 25.195 -4.106 -27.696 1.00 93.56 284 ASN A O 1
ATOM 1901 N N . GLY A 1 285 ? 23.658 -5.686 -28.087 1.00 95.31 285 GLY A N 1
ATOM 1902 C CA . GLY A 1 285 ? 22.575 -4.999 -27.384 1.00 95.31 285 GLY A CA 1
ATOM 1903 C C . GLY A 1 285 ? 22.722 -5.120 -25.867 1.00 95.31 285 GLY A C 1
ATOM 1904 O O . GLY A 1 285 ? 23.239 -6.121 -25.367 1.00 95.31 285 GLY A O 1
ATOM 1905 N N . GLY A 1 286 ? 22.254 -4.112 -25.137 1.00 96.69 286 GLY A N 1
ATOM 1906 C CA . GLY A 1 286 ? 22.244 -4.110 -23.677 1.00 96.69 286 GLY A CA 1
ATOM 1907 C C . GLY A 1 286 ? 21.173 -5.035 -23.105 1.00 96.69 286 GLY A C 1
ATOM 1908 O O . GLY A 1 286 ? 20.146 -5.299 -23.734 1.00 96.69 286 GLY A O 1
ATOM 1909 N N . LYS A 1 287 ? 21.383 -5.543 -21.896 1.00 97.50 287 LYS A N 1
ATOM 1910 C CA . LYS A 1 287 ? 20.398 -6.354 -21.176 1.00 97.50 287 LYS A CA 1
ATOM 1911 C C . LYS A 1 287 ? 19.219 -5.489 -20.715 1.00 97.50 287 LYS A C 1
ATOM 1913 O O . LYS A 1 287 ? 19.389 -4.320 -20.385 1.00 97.50 287 LYS A O 1
ATOM 1918 N N . GLY A 1 288 ? 18.020 -6.059 -20.645 1.00 97.69 288 GLY A N 1
ATOM 1919 C CA . GLY A 1 288 ? 16.895 -5.410 -19.972 1.00 97.69 288 GLY A CA 1
ATOM 1920 C C . GLY A 1 288 ? 17.105 -5.297 -18.457 1.00 97.69 288 GLY A C 1
ATOM 1921 O O . GLY A 1 288 ? 17.703 -6.173 -17.825 1.00 97.69 288 GLY A O 1
ATOM 1922 N N . GLY A 1 289 ? 16.576 -4.235 -17.861 1.00 97.81 289 GLY A N 1
ATOM 1923 C CA . GLY A 1 289 ? 16.535 -4.048 -16.417 1.00 97.81 289 GLY A CA 1
ATOM 1924 C C . GLY A 1 289 ? 15.595 -5.042 -15.742 1.00 97.81 289 GLY A C 1
ATOM 1925 O O . GLY A 1 289 ? 14.650 -5.546 -16.346 1.00 97.81 289 GLY A O 1
ATOM 1926 N N . SER A 1 290 ? 15.832 -5.343 -14.470 1.00 98.12 290 SER A N 1
ATOM 1927 C CA . SER A 1 290 ? 14.947 -6.222 -13.697 1.00 98.12 290 SER A CA 1
ATOM 1928 C C . SER A 1 290 ? 13.744 -5.452 -13.150 1.00 98.12 290 SER A C 1
ATOM 1930 O O . SER A 1 290 ? 13.856 -4.268 -12.834 1.00 98.12 290 SER A O 1
ATOM 1932 N N . GLY A 1 291 ? 12.599 -6.118 -13.011 1.00 97.69 291 GLY A N 1
ATOM 1933 C CA . GLY A 1 291 ? 11.454 -5.561 -12.292 1.00 97.69 291 GLY A CA 1
ATOM 1934 C C . GLY A 1 291 ? 11.721 -5.458 -10.789 1.00 97.69 291 GLY A C 1
ATOM 1935 O O . GLY A 1 291 ? 12.573 -6.165 -10.248 1.00 97.69 291 GLY A O 1
ATOM 1936 N N . ALA A 1 292 ? 10.997 -4.579 -10.101 1.00 98.06 292 ALA A N 1
ATOM 1937 C CA . ALA A 1 292 ? 11.093 -4.420 -8.652 1.00 98.06 292 ALA A CA 1
ATOM 1938 C C . ALA A 1 292 ? 10.030 -5.223 -7.903 1.00 98.06 292 ALA A C 1
ATOM 1940 O O . ALA A 1 292 ? 8.963 -5.493 -8.440 1.00 98.06 292 ALA A O 1
ATOM 1941 N N . ALA A 1 293 ? 10.283 -5.550 -6.637 1.00 98.00 293 ALA A N 1
ATOM 1942 C CA . ALA A 1 293 ? 9.278 -6.184 -5.789 1.00 98.00 293 ALA A CA 1
ATOM 1943 C C . ALA A 1 293 ? 8.066 -5.268 -5.560 1.00 98.00 293 ALA A C 1
ATOM 1945 O O . ALA A 1 293 ? 8.186 -4.037 -5.530 1.00 98.00 293 ALA A O 1
ATOM 1946 N N . GLY A 1 294 ? 6.905 -5.890 -5.368 1.00 98.00 294 GLY A N 1
ATOM 1947 C CA . GLY A 1 294 ? 5.714 -5.198 -4.902 1.00 98.00 294 GLY A CA 1
ATOM 1948 C C . GLY A 1 294 ? 5.823 -4.845 -3.424 1.00 98.00 294 GLY A C 1
ATOM 1949 O O . GLY A 1 294 ? 6.526 -5.505 -2.654 1.00 98.00 294 GLY A O 1
ATOM 1950 N N . ALA A 1 295 ? 5.146 -3.780 -3.019 1.00 98.25 295 ALA A N 1
ATOM 1951 C CA . ALA A 1 295 ? 5.206 -3.291 -1.652 1.00 98.25 295 ALA A CA 1
ATOM 1952 C C . ALA A 1 295 ? 4.186 -3.990 -0.744 1.00 98.25 295 ALA A C 1
ATOM 1954 O O . ALA A 1 295 ? 3.153 -4.455 -1.230 1.00 98.25 295 ALA A O 1
ATOM 1955 N N . PRO A 1 296 ? 4.434 -4.074 0.574 1.00 98.38 296 PRO A N 1
ATOM 1956 C CA . PRO A 1 296 ? 3.478 -4.677 1.493 1.00 98.38 296 PRO A CA 1
ATOM 1957 C C . PRO A 1 296 ? 2.186 -3.853 1.601 1.00 98.38 296 PRO A C 1
ATOM 1959 O O . PRO A 1 296 ? 2.208 -2.628 1.464 1.00 98.38 296 PRO A O 1
ATOM 1962 N N . GLY A 1 297 ? 1.068 -4.520 1.886 1.00 98.25 297 GLY A N 1
ATOM 1963 C CA . GLY A 1 297 ? -0.167 -3.855 2.298 1.00 98.25 297 GLY A CA 1
ATOM 1964 C C . GLY A 1 297 ? -0.030 -3.202 3.676 1.00 98.25 297 GLY A C 1
ATOM 1965 O O . GLY A 1 297 ? 0.853 -3.548 4.466 1.00 98.25 297 GLY A O 1
ATOM 1966 N N . GLY A 1 298 ? -0.894 -2.235 3.968 1.00 98.00 298 GLY A N 1
ATOM 1967 C CA . GLY A 1 298 ? -0.866 -1.475 5.210 1.00 98.00 298 GLY A CA 1
ATOM 1968 C C . GLY A 1 298 ? -1.683 -2.094 6.338 1.00 98.00 298 GLY A C 1
ATOM 1969 O O . GLY A 1 298 ? -2.059 -3.268 6.336 1.00 98.00 298 GLY A O 1
ATOM 1970 N N . GLN A 1 299 ? -1.931 -1.294 7.370 1.00 98.25 299 GLN A N 1
ATOM 1971 C CA . GLN A 1 299 ? -2.694 -1.724 8.539 1.00 98.25 299 GLN A CA 1
ATOM 1972 C C . GLN A 1 299 ? -3.994 -0.944 8.627 1.00 98.25 299 GLN A C 1
ATOM 1974 O O . GLN A 1 299 ? -3.985 0.281 8.541 1.00 98.25 299 GLN A O 1
ATOM 1979 N N . ILE A 1 300 ? -5.093 -1.651 8.867 1.00 98.19 300 ILE A N 1
ATOM 1980 C CA . ILE A 1 300 ? -6.406 -1.050 9.084 1.00 98.19 300 ILE A CA 1
ATOM 1981 C C . ILE A 1 300 ? -6.862 -1.386 10.505 1.00 98.19 300 ILE A C 1
ATOM 1983 O O . ILE A 1 300 ? -6.965 -2.556 10.874 1.00 98.19 300 ILE A O 1
ATOM 1987 N N . PHE A 1 301 ? -7.148 -0.362 11.302 1.00 97.44 301 PHE A N 1
ATOM 1988 C CA . PHE A 1 301 ? -7.784 -0.468 12.611 1.00 97.44 301 PHE A CA 1
ATOM 1989 C C . PHE A 1 301 ? -9.173 0.145 12.509 1.00 97.44 301 PHE A C 1
ATOM 1991 O O . PHE A 1 301 ? -9.307 1.315 12.156 1.00 97.44 301 PHE A O 1
ATOM 1998 N N . VAL A 1 302 ? -10.199 -0.647 12.803 1.00 97.06 302 VAL A N 1
ATOM 1999 C CA . VAL A 1 302 ? -11.586 -0.183 12.803 1.00 97.06 302 VAL A CA 1
ATOM 2000 C C . VAL A 1 302 ? -12.165 -0.380 14.186 1.00 97.06 302 VAL A C 1
ATOM 2002 O O . VAL A 1 302 ? -12.337 -1.514 14.628 1.00 97.06 302 VAL A O 1
ATOM 2005 N N . SER A 1 303 ? -12.492 0.723 14.843 1.00 94.50 303 SER A N 1
ATOM 2006 C CA . SER A 1 303 ? -13.269 0.734 16.075 1.00 94.50 303 SER A CA 1
ATOM 2007 C C . SER A 1 303 ? -14.719 1.050 15.744 1.00 94.50 303 SER A C 1
ATOM 2009 O O . SER A 1 303 ? -14.991 2.074 15.128 1.00 94.50 303 SER A O 1
ATOM 2011 N N . TYR A 1 304 ? -15.655 0.178 16.103 1.00 94.19 304 TYR A N 1
ATOM 2012 C CA . TYR A 1 304 ? -17.070 0.333 15.751 1.00 94.19 304 TYR A CA 1
ATOM 2013 C C . TYR A 1 304 ? -17.968 0.003 16.940 1.00 94.19 304 TYR A C 1
ATOM 2015 O O . TYR A 1 304 ? -17.601 -0.837 17.760 1.00 94.19 304 TYR A O 1
ATOM 2023 N N . PRO A 1 305 ? -19.119 0.672 17.088 1.00 90.25 305 PRO A N 1
ATOM 2024 C CA . PRO A 1 305 ? -19.984 0.476 18.240 1.00 90.25 305 PRO A CA 1
ATOM 2025 C C . PRO A 1 305 ? -20.680 -0.889 18.173 1.00 90.25 305 PRO A C 1
ATOM 2027 O O . PRO A 1 305 ? -20.864 -1.481 17.107 1.00 90.25 305 PRO A O 1
ATOM 2030 N N . GLU A 1 306 ? -21.123 -1.378 19.325 1.00 82.50 306 GLU A N 1
ATOM 2031 C CA . GLU A 1 306 ? -22.077 -2.483 19.379 1.00 82.50 306 GLU A CA 1
ATOM 2032 C C . GLU A 1 306 ? -23.348 -2.179 18.560 1.00 82.50 306 GLU A C 1
ATOM 2034 O O . GLU A 1 306 ? -23.825 -1.044 18.532 1.00 82.50 306 GLU A O 1
ATOM 2039 N N . GLY A 1 307 ? -23.880 -3.195 17.874 1.00 83.25 307 GLY A N 1
ATOM 2040 C CA . GLY A 1 307 ? -25.056 -3.073 17.005 1.00 83.25 307 GLY A CA 1
ATOM 2041 C C . GLY A 1 307 ? -24.771 -2.582 15.581 1.00 83.25 307 GLY A C 1
ATOM 2042 O O . GLY A 1 307 ? -25.657 -2.669 14.736 1.00 83.25 307 GLY A O 1
ATOM 2043 N N . TYR A 1 308 ? -23.556 -2.116 15.279 1.00 90.88 308 TYR A N 1
ATOM 2044 C CA . TYR A 1 308 ? -23.173 -1.794 13.904 1.00 90.88 308 TYR A CA 1
ATOM 2045 C C . TYR A 1 308 ? -22.975 -3.075 13.074 1.00 90.88 308 TYR A C 1
ATOM 2047 O O . TYR A 1 308 ? -22.272 -3.998 13.497 1.00 90.88 308 TYR A O 1
ATOM 2055 N N . ASP A 1 309 ? -23.579 -3.126 11.884 1.00 93.50 309 ASP A N 1
ATOM 2056 C CA . ASP A 1 309 ? -23.457 -4.260 10.967 1.00 93.50 309 ASP A CA 1
ATOM 2057 C C . ASP A 1 309 ? -22.062 -4.284 10.331 1.00 93.50 309 ASP A C 1
ATOM 2059 O O . ASP A 1 309 ? -21.741 -3.522 9.419 1.00 93.50 309 ASP A O 1
ATOM 2063 N N . ARG A 1 310 ? -21.215 -5.205 10.800 1.00 95.69 310 ARG A N 1
ATOM 2064 C CA . ARG A 1 310 ? -19.843 -5.358 10.303 1.00 95.69 310 ARG A CA 1
ATOM 2065 C C . ARG A 1 310 ? -19.776 -5.663 8.800 1.00 95.69 310 ARG A C 1
ATOM 2067 O O . ARG A 1 310 ? -18.747 -5.373 8.194 1.00 95.69 310 ARG A O 1
ATOM 2074 N N . SER A 1 311 ? -20.831 -6.204 8.184 1.00 96.62 311 SER A N 1
ATOM 2075 C CA . SER A 1 311 ? -20.863 -6.450 6.733 1.00 96.62 311 SER A CA 1
ATOM 2076 C C . SER A 1 311 ? -20.832 -5.162 5.899 1.00 96.62 311 SER A C 1
ATOM 2078 O O . SER A 1 311 ? -20.565 -5.204 4.700 1.00 96.62 311 SER A O 1
ATOM 2080 N N . TRP A 1 312 ? -21.056 -4.003 6.526 1.00 97.19 312 TRP A N 1
ATOM 2081 C CA . TRP A 1 312 ? -20.948 -2.691 5.889 1.00 97.19 312 TRP A CA 1
ATOM 2082 C C . TRP A 1 312 ? -19.516 -2.154 5.827 1.00 97.19 312 TRP A C 1
ATOM 2084 O O . TRP A 1 312 ? -19.302 -1.084 5.257 1.00 97.19 312 TRP A O 1
ATOM 2094 N N . ILE A 1 313 ? -18.534 -2.892 6.360 1.00 97.88 313 ILE A N 1
ATOM 2095 C CA . ILE A 1 313 ? -17.112 -2.563 6.248 1.00 97.88 313 ILE A CA 1
ATOM 2096 C C . ILE A 1 313 ? -16.451 -3.519 5.253 1.00 97.88 313 ILE A C 1
ATOM 2098 O O . ILE A 1 313 ? -16.339 -4.719 5.503 1.00 97.88 313 ILE A O 1
ATOM 2102 N N . THR A 1 314 ? -15.959 -2.971 4.147 1.00 98.25 314 THR A N 1
ATOM 2103 C CA . THR A 1 314 ? -15.108 -3.672 3.179 1.00 98.25 314 THR A CA 1
ATOM 2104 C C . THR A 1 314 ? -13.673 -3.184 3.326 1.00 98.25 314 THR A C 1
ATOM 2106 O O . THR A 1 314 ? -13.435 -1.990 3.501 1.00 98.25 314 THR A O 1
ATOM 2109 N N . THR A 1 315 ? -12.709 -4.102 3.264 1.00 98.25 315 THR A N 1
ATOM 2110 C CA . THR A 1 315 ? -11.287 -3.786 3.438 1.00 98.25 315 THR A CA 1
ATOM 2111 C C . THR A 1 315 ? -10.432 -4.437 2.360 1.00 98.25 315 THR A C 1
ATOM 2113 O O . THR A 1 315 ? -10.636 -5.616 2.077 1.00 98.25 315 THR A O 1
ATOM 2116 N N . ASP A 1 316 ? -9.427 -3.723 1.859 1.00 98.38 316 ASP A N 1
ATOM 2117 C CA . ASP A 1 316 ? -8.343 -4.276 1.040 1.00 98.38 316 ASP A CA 1
ATOM 2118 C C . ASP A 1 316 ? -6.998 -3.921 1.679 1.00 98.38 316 ASP A C 1
ATOM 2120 O O . ASP A 1 316 ? -6.691 -2.753 1.900 1.00 98.38 316 ASP A O 1
ATOM 2124 N N . VAL A 1 317 ? -6.207 -4.936 2.009 1.00 98.25 317 VAL A N 1
ATOM 2125 C CA . VAL A 1 317 ? -4.838 -4.788 2.524 1.00 98.25 317 VAL A CA 1
ATOM 2126 C C . VAL A 1 317 ? -3.872 -5.662 1.733 1.00 98.25 317 VAL A C 1
ATOM 2128 O O . VAL A 1 317 ? -2.857 -6.103 2.262 1.00 98.25 317 VAL A O 1
ATOM 2131 N N . THR A 1 318 ? -4.194 -5.995 0.486 1.00 98.56 318 THR A N 1
ATOM 2132 C CA . THR A 1 318 ? -3.353 -6.880 -0.321 1.00 98.56 318 THR A CA 1
ATOM 2133 C C . THR A 1 318 ? -1.978 -6.261 -0.578 1.00 98.56 318 THR A C 1
ATOM 2135 O O . THR A 1 318 ? -1.838 -5.057 -0.776 1.00 98.56 318 THR A O 1
ATOM 2138 N N . GLY A 1 319 ? -0.920 -7.068 -0.548 1.00 98.06 319 GLY A N 1
ATOM 2139 C CA . GLY A 1 319 ? 0.399 -6.626 -0.990 1.00 98.06 319 GLY A CA 1
ATOM 2140 C C . GLY A 1 319 ? 0.445 -6.470 -2.509 1.00 98.06 319 GLY A C 1
ATOM 2141 O O . GLY A 1 319 ? -0.143 -7.274 -3.238 1.00 98.06 319 GLY A O 1
ATOM 2142 N N . GLY A 1 320 ? 1.171 -5.457 -2.983 1.00 98.00 320 GLY A N 1
ATOM 2143 C CA . GLY A 1 320 ? 1.294 -5.142 -4.403 1.00 98.00 320 GLY A CA 1
ATOM 2144 C C . GLY A 1 320 ? 2.007 -6.243 -5.185 1.00 98.00 320 GLY A C 1
ATOM 2145 O O . GLY A 1 320 ? 2.850 -6.964 -4.647 1.00 98.00 320 GLY A O 1
ATOM 2146 N N . SER A 1 321 ? 1.698 -6.385 -6.471 1.00 98.00 321 SER A N 1
ATOM 2147 C CA . SER A 1 321 ? 2.402 -7.317 -7.361 1.00 98.00 321 SER A CA 1
ATOM 2148 C C . SER A 1 321 ? 3.841 -6.865 -7.627 1.00 98.00 321 SER A C 1
ATOM 2150 O O . SER A 1 321 ? 4.126 -5.669 -7.622 1.00 98.00 321 SER A O 1
ATOM 2152 N N . GLY A 1 322 ? 4.752 -7.797 -7.907 1.00 97.50 322 GLY A N 1
ATOM 2153 C CA . GLY A 1 322 ? 6.073 -7.444 -8.433 1.00 97.50 322 GLY A CA 1
ATOM 2154 C C . GLY A 1 322 ? 6.012 -6.915 -9.874 1.00 97.50 322 GLY A C 1
ATOM 2155 O O . GLY A 1 322 ? 5.026 -7.111 -10.587 1.00 97.50 322 GLY A O 1
ATOM 2156 N N . GLY A 1 323 ? 7.054 -6.195 -10.280 1.00 97.50 323 GLY A N 1
ATOM 2157 C CA . GLY A 1 323 ? 7.207 -5.606 -11.604 1.00 97.50 323 GLY A CA 1
ATOM 2158 C C . GLY A 1 323 ? 7.748 -6.599 -12.632 1.00 97.50 323 GLY A C 1
ATOM 2159 O O . GLY A 1 323 ? 8.556 -7.480 -12.321 1.00 97.50 323 GLY A O 1
ATOM 2160 N N . GLY A 1 324 ? 7.330 -6.427 -13.886 1.00 97.56 324 GLY A N 1
ATOM 2161 C CA . GLY A 1 324 ? 7.832 -7.216 -15.013 1.00 97.56 324 GLY A CA 1
ATOM 2162 C C . GLY A 1 324 ? 9.285 -6.882 -15.391 1.00 97.56 324 GLY A C 1
ATOM 2163 O O . GLY A 1 324 ? 9.794 -5.820 -15.023 1.00 97.56 324 GLY A O 1
ATOM 2164 N N . PRO A 1 325 ? 9.973 -7.765 -16.133 1.00 98.00 325 PRO A N 1
ATOM 2165 C CA . PRO A 1 325 ? 11.314 -7.496 -16.638 1.00 98.00 325 PRO A CA 1
ATOM 2166 C C . PRO A 1 325 ? 11.290 -6.494 -17.795 1.00 98.00 325 PRO A C 1
ATOM 2168 O O . PRO A 1 325 ? 10.331 -6.440 -18.564 1.00 98.00 325 PRO A O 1
ATOM 2171 N N . GLY A 1 326 ? 12.385 -5.758 -17.968 1.00 97.75 326 GLY A N 1
ATOM 2172 C CA . GLY A 1 326 ? 12.660 -5.017 -19.192 1.00 97.75 326 GLY A CA 1
ATOM 2173 C C . GLY A 1 326 ? 13.091 -5.955 -20.320 1.00 97.75 326 GLY A C 1
ATOM 2174 O O . GLY A 1 326 ? 13.745 -6.976 -20.083 1.00 97.75 326 GLY A O 1
ATOM 2175 N N . SER A 1 327 ? 12.749 -5.617 -21.562 1.00 97.81 327 SER A N 1
ATOM 2176 C CA . SER A 1 327 ? 13.244 -6.342 -22.737 1.00 97.81 327 SER A CA 1
ATOM 2177 C C . SER A 1 327 ? 14.738 -6.087 -22.947 1.00 97.81 327 SER A C 1
ATOM 2179 O O . SER A 1 327 ? 15.233 -5.008 -22.634 1.00 97.81 327 SER A O 1
ATOM 2181 N N . GLY A 1 328 ? 15.466 -7.050 -23.510 1.00 96.62 328 GLY A N 1
ATOM 2182 C CA . GLY A 1 328 ? 16.829 -6.803 -23.985 1.00 96.62 328 GLY A CA 1
ATOM 2183 C C . GLY A 1 328 ? 16.856 -5.910 -25.227 1.00 96.62 328 GLY A C 1
ATOM 2184 O O . GLY A 1 328 ? 15.871 -5.827 -25.962 1.00 96.62 328 GLY A O 1
ATOM 2185 N N . GLY A 1 329 ? 17.981 -5.238 -25.452 1.00 96.50 329 GLY A N 1
ATOM 2186 C CA . GLY A 1 329 ? 18.243 -4.446 -26.647 1.00 96.50 329 GLY A CA 1
ATOM 2187 C C . GLY A 1 329 ? 18.684 -5.313 -27.824 1.00 96.50 329 GLY A C 1
ATOM 2188 O O . GLY A 1 329 ? 19.279 -6.377 -27.652 1.00 96.50 329 GLY A O 1
ATOM 2189 N N . PHE A 1 330 ? 18.415 -4.865 -29.047 1.00 95.62 330 PHE A N 1
ATOM 2190 C CA . PHE A 1 330 ? 18.873 -5.566 -30.248 1.00 95.62 330 PHE A CA 1
ATOM 2191 C C . PHE A 1 330 ? 20.382 -5.401 -30.452 1.00 95.62 330 PHE A C 1
ATOM 2193 O O . PHE A 1 330 ? 20.951 -4.369 -30.102 1.00 95.62 330 PHE A O 1
ATOM 2200 N N . GLY A 1 331 ? 21.026 -6.399 -31.056 1.00 94.19 331 GLY A N 1
ATOM 2201 C CA . GLY A 1 331 ? 22.401 -6.261 -31.528 1.00 94.19 331 GLY A CA 1
ATOM 2202 C C . GLY A 1 331 ? 22.508 -5.286 -32.702 1.00 94.19 331 GLY A C 1
ATOM 2203 O O . GLY A 1 331 ? 21.553 -5.077 -33.453 1.00 94.19 331 GLY A O 1
ATOM 2204 N N . GLY A 1 332 ? 23.679 -4.684 -32.857 1.00 93.88 332 GLY A N 1
ATOM 2205 C CA . GLY A 1 332 ? 24.017 -3.800 -33.959 1.00 93.88 332 GLY A CA 1
ATOM 2206 C C . GLY A 1 332 ? 24.208 -4.559 -35.268 1.00 93.88 332 GLY A C 1
ATOM 2207 O O . GLY A 1 332 ? 24.648 -5.711 -35.295 1.00 93.88 332 GLY A O 1
ATOM 2208 N N . VAL A 1 333 ? 23.894 -3.894 -36.376 1.00 94.12 333 VAL A N 1
ATOM 2209 C CA . VAL A 1 333 ? 24.117 -4.415 -37.733 1.00 94.12 333 VAL A CA 1
ATOM 2210 C C . VAL A 1 333 ? 25.615 -4.314 -38.070 1.00 94.12 333 VAL A C 1
ATOM 2212 O O . VAL A 1 333 ? 26.241 -3.324 -37.684 1.00 94.12 333 VAL A O 1
ATOM 2215 N N . PRO A 1 334 ? 26.226 -5.298 -38.757 1.00 92.62 334 PRO A N 1
ATOM 2216 C CA . PRO A 1 334 ? 27.624 -5.208 -39.159 1.00 92.62 334 PRO A CA 1
ATOM 2217 C C . PRO A 1 334 ? 27.843 -4.153 -40.240 1.00 92.62 334 PRO A C 1
ATOM 2219 O O . PRO A 1 334 ? 26.953 -3.872 -41.042 1.00 92.62 334 PRO A O 1
ATOM 2222 N N . GLY A 1 335 ? 29.063 -3.629 -40.302 1.00 91.69 335 GLY A N 1
ATOM 2223 C CA . GLY A 1 335 ? 29.520 -2.828 -41.426 1.00 91.69 335 GLY A CA 1
ATOM 2224 C C . GLY A 1 335 ? 29.759 -3.683 -42.668 1.00 91.69 335 GLY A C 1
ATOM 2225 O O . GLY A 1 335 ? 30.065 -4.878 -42.578 1.00 91.69 335 GLY A O 1
ATOM 2226 N N . LEU A 1 336 ? 29.624 -3.064 -43.839 1.00 91.00 336 LEU A N 1
ATOM 2227 C CA . LEU A 1 336 ? 29.895 -3.710 -45.123 1.00 91.00 336 LEU A CA 1
ATOM 2228 C C . LEU A 1 336 ? 31.408 -3.863 -45.336 1.00 91.00 336 LEU A C 1
ATOM 2230 O O . LEU A 1 336 ? 32.184 -3.044 -44.853 1.00 91.00 336 LEU A O 1
ATOM 2234 N N . GLY A 1 337 ? 31.837 -4.911 -46.039 1.00 88.00 337 GLY A N 1
ATOM 2235 C CA . GLY A 1 337 ? 33.229 -5.045 -46.480 1.00 88.00 337 GLY A CA 1
ATOM 2236 C C . GLY A 1 337 ? 33.550 -4.095 -47.633 1.00 88.00 337 GLY A C 1
ATOM 2237 O O . GLY A 1 337 ? 32.670 -3.769 -48.431 1.00 88.00 337 GLY A O 1
ATOM 2238 N N . GLY A 1 338 ? 34.803 -3.657 -47.715 1.00 87.94 338 GLY A N 1
ATOM 2239 C CA . GLY A 1 338 ? 35.314 -2.891 -48.843 1.00 87.94 338 GLY A CA 1
ATOM 2240 C C . GLY A 1 338 ? 35.481 -3.754 -50.092 1.00 87.94 338 GLY A C 1
ATOM 2241 O O . GLY A 1 338 ? 35.814 -4.945 -50.021 1.00 87.94 338 GLY A O 1
ATOM 2242 N N . SER A 1 339 ? 35.278 -3.138 -51.254 1.00 89.44 339 SER A N 1
ATOM 2243 C CA . SER A 1 339 ? 35.581 -3.773 -52.538 1.00 89.44 339 SER A CA 1
ATOM 2244 C C . SER A 1 339 ? 37.096 -3.859 -52.752 1.00 89.44 339 SER A C 1
ATOM 2246 O O . SER A 1 339 ? 37.849 -3.011 -52.275 1.00 89.44 339 SER A O 1
ATOM 2248 N N . GLY A 1 340 ? 37.570 -4.901 -53.433 1.00 87.00 340 GLY A N 1
ATOM 2249 C CA . GLY A 1 340 ? 38.977 -4.979 -53.828 1.00 87.00 340 GLY A CA 1
ATOM 2250 C C . GLY A 1 340 ? 39.298 -4.004 -54.962 1.00 87.00 340 GLY A C 1
ATOM 2251 O O . GLY A 1 340 ? 38.460 -3.762 -55.832 1.00 87.00 340 GLY A O 1
ATOM 2252 N N . GLY A 1 341 ? 40.510 -3.452 -54.962 1.00 86.94 341 GLY A N 1
ATOM 2253 C CA . GLY A 1 341 ? 40.976 -2.557 -56.016 1.00 86.94 341 GLY A CA 1
ATOM 2254 C C . GLY A 1 341 ? 41.113 -3.284 -57.352 1.00 86.94 341 GLY A C 1
ATOM 2255 O O . GLY A 1 341 ? 41.358 -4.488 -57.401 1.00 86.94 341 GLY A O 1
ATOM 2256 N N . SER A 1 342 ? 40.968 -2.569 -58.462 1.00 88.25 342 SER A N 1
ATOM 2257 C CA . SER A 1 342 ? 41.262 -3.120 -59.790 1.00 88.25 342 SER A CA 1
ATOM 2258 C C . SER A 1 342 ? 42.765 -3.356 -59.952 1.00 88.25 342 SER A C 1
ATOM 2260 O O . SER A 1 342 ? 43.550 -2.532 -59.498 1.00 88.25 342 SER A O 1
ATOM 2262 N N . GLY A 1 343 ? 43.188 -4.440 -60.608 1.00 85.94 343 GLY A N 1
ATOM 2263 C CA . GLY A 1 343 ? 44.597 -4.600 -60.988 1.00 85.94 343 GLY A CA 1
ATOM 2264 C C . GLY A 1 343 ? 45.018 -3.608 -62.074 1.00 85.94 343 GLY A C 1
ATOM 2265 O O . GLY A 1 343 ? 44.172 -3.145 -62.848 1.00 85.94 343 GLY A O 1
ATOM 2266 N N . GLY A 1 344 ? 46.312 -3.288 -62.114 1.00 84.62 344 GLY A N 1
ATOM 2267 C CA . GLY A 1 344 ? 46.894 -2.406 -63.128 1.00 84.62 344 GLY A CA 1
ATOM 2268 C C . GLY A 1 344 ? 46.927 -3.051 -64.516 1.00 84.62 344 GLY A C 1
ATOM 2269 O O . GLY A 1 344 ? 46.782 -4.272 -64.663 1.00 84.62 344 GLY A O 1
ATOM 2270 N N . PHE A 1 345 ? 47.123 -2.242 -65.552 1.00 84.69 345 PHE A N 1
ATOM 2271 C CA . PHE A 1 345 ? 47.414 -2.711 -66.904 1.00 84.69 345 PHE A CA 1
ATOM 2272 C C . PHE A 1 345 ? 48.917 -2.717 -67.169 1.00 84.69 345 PHE A C 1
ATOM 2274 O O . PHE A 1 345 ? 49.616 -1.756 -66.859 1.00 84.69 345 PHE A O 1
ATOM 2281 N N . ASN A 1 346 ? 49.411 -3.787 -67.793 1.00 79.75 346 ASN A N 1
ATOM 2282 C CA . ASN A 1 346 ? 50.688 -3.723 -68.494 1.00 79.75 346 ASN A CA 1
ATOM 2283 C C . ASN A 1 346 ? 50.395 -3.171 -69.895 1.00 79.75 346 ASN A C 1
ATOM 2285 O O . ASN A 1 346 ? 49.553 -3.735 -70.589 1.00 79.75 346 ASN A O 1
ATOM 2289 N N . HIS A 1 347 ? 51.020 -2.056 -70.273 1.00 78.75 347 HIS A N 1
ATOM 2290 C CA . HIS A 1 347 ? 50.866 -1.437 -71.596 1.00 78.75 347 HIS A CA 1
ATOM 2291 C C . HIS A 1 347 ? 51.944 -1.888 -72.589 1.00 78.75 347 HIS A C 1
ATOM 2293 O O . HIS A 1 347 ? 51.810 -1.636 -73.785 1.00 78.75 347 HIS A O 1
ATOM 2299 N N . VAL A 1 348 ? 52.989 -2.579 -72.121 1.00 73.69 348 VAL A N 1
ATOM 2300 C CA . VAL A 1 348 ? 54.034 -3.170 -72.966 1.00 73.69 348 VAL A CA 1
ATOM 2301 C C . VAL A 1 348 ? 53.715 -4.630 -73.193 1.00 73.69 348 VAL A C 1
ATOM 2303 O O . VAL A 1 348 ? 54.248 -5.552 -72.581 1.00 73.69 348 VAL A O 1
ATOM 2306 N N . CYS A 1 349 ? 52.790 -4.830 -74.110 1.00 65.38 349 CYS A N 1
ATOM 2307 C CA . CYS A 1 349 ? 52.450 -6.136 -74.626 1.00 65.38 349 CYS A CA 1
ATOM 2308 C C . CYS A 1 349 ? 52.776 -6.049 -76.107 1.00 65.38 349 CYS A C 1
ATOM 2310 O O . CYS A 1 349 ? 52.268 -5.161 -76.790 1.00 65.38 349 CYS A O 1
ATOM 2312 N N . GLY A 1 350 ? 53.674 -6.904 -76.596 1.00 68.19 350 GLY A N 1
ATOM 2313 C CA . GLY A 1 350 ? 53.948 -7.017 -78.029 1.00 68.19 350 GLY A CA 1
ATOM 2314 C C . GLY A 1 350 ? 52.704 -7.512 -78.797 1.00 68.19 350 GLY A C 1
ATOM 2315 O O . GLY A 1 350 ? 51.586 -7.080 -78.541 1.00 68.19 350 GLY A O 1
ATOM 2316 N N . PRO A 1 351 ? 52.800 -8.479 -79.723 1.00 74.44 351 PRO A N 1
ATOM 2317 C CA . PRO A 1 351 ? 51.614 -9.007 -80.417 1.00 74.44 351 PRO A CA 1
ATOM 2318 C C . PRO A 1 351 ? 50.620 -9.775 -79.508 1.00 74.44 351 PRO A C 1
ATOM 2320 O O . PRO A 1 351 ? 49.649 -10.344 -80.004 1.00 74.44 351 PRO A O 1
ATOM 2323 N N . ILE A 1 352 ? 50.855 -9.825 -78.192 1.00 65.88 352 ILE A N 1
ATOM 2324 C CA . ILE A 1 352 ? 50.023 -10.513 -77.198 1.00 65.88 352 ILE A CA 1
ATOM 2325 C C . ILE A 1 352 ? 49.062 -9.486 -76.574 1.00 65.88 352 ILE A C 1
ATOM 2327 O O . ILE A 1 352 ? 49.511 -8.406 -76.195 1.00 65.88 352 ILE A O 1
ATOM 2331 N N . PRO A 1 353 ? 47.755 -9.785 -76.437 1.00 74.62 353 PRO A N 1
ATOM 2332 C CA . PRO A 1 353 ? 46.799 -8.861 -75.832 1.00 74.62 353 PRO A CA 1
ATOM 2333 C C . PRO A 1 353 ? 47.189 -8.516 -74.393 1.00 74.62 353 PRO A C 1
ATOM 2335 O O . PRO A 1 353 ? 47.519 -9.402 -73.603 1.00 74.62 353 PRO A O 1
ATOM 2338 N N . CYS A 1 354 ? 47.111 -7.230 -74.051 1.00 77.50 354 CYS A N 1
ATOM 2339 C CA . CYS A 1 354 ? 47.431 -6.764 -72.711 1.00 77.50 354 CYS A CA 1
ATOM 2340 C C . CYS A 1 354 ? 46.508 -7.359 -71.657 1.00 77.50 354 CYS A C 1
ATOM 2342 O O . CYS A 1 354 ? 45.285 -7.212 -71.707 1.00 77.50 354 CYS A O 1
ATOM 2344 N N . ILE A 1 355 ? 47.122 -8.036 -70.690 1.00 77.31 355 ILE A N 1
ATOM 2345 C CA . ILE A 1 355 ? 46.427 -8.682 -69.586 1.00 77.31 355 ILE A CA 1
ATOM 2346 C C . ILE A 1 355 ? 46.413 -7.696 -68.421 1.00 77.31 355 ILE A C 1
ATOM 2348 O O . ILE A 1 355 ? 47.463 -7.295 -67.919 1.00 77.31 355 ILE A O 1
ATOM 2352 N N . ARG A 1 356 ? 45.214 -7.302 -67.982 1.00 81.19 356 ARG A N 1
ATOM 2353 C CA . ARG A 1 356 ? 45.050 -6.601 -66.706 1.00 81.19 356 ARG A CA 1
ATOM 2354 C C . ARG A 1 356 ? 45.379 -7.573 -65.577 1.00 81.19 356 ARG A C 1
ATOM 2356 O O . ARG A 1 356 ? 44.896 -8.708 -65.588 1.00 81.19 356 ARG A O 1
ATOM 2363 N N . ALA A 1 357 ? 46.151 -7.126 -64.593 1.00 84.38 357 ALA A N 1
ATOM 2364 C CA . ALA A 1 357 ? 46.335 -7.904 -63.379 1.00 84.38 357 ALA A CA 1
ATOM 2365 C C . ALA A 1 357 ? 44.978 -8.178 -62.698 1.00 84.38 357 ALA A C 1
ATOM 2367 O O . ALA A 1 357 ? 44.043 -7.377 -62.826 1.00 84.38 357 ALA A O 1
ATOM 2368 N N . PRO A 1 358 ? 44.837 -9.294 -61.965 1.00 87.62 358 PRO A N 1
ATOM 2369 C CA . PRO A 1 358 ? 43.634 -9.551 -61.188 1.00 87.62 358 PRO A CA 1
ATOM 2370 C C . PRO A 1 358 ? 43.301 -8.382 -60.249 1.00 87.62 358 PRO A C 1
ATOM 2372 O O . PRO A 1 358 ? 44.192 -7.750 -59.675 1.00 87.62 358 PRO A O 1
ATOM 2375 N N . SER A 1 359 ? 42.010 -8.103 -60.071 1.00 88.75 359 SER A N 1
ATOM 2376 C CA . SER A 1 359 ? 41.561 -7.245 -58.974 1.00 88.75 359 SER A CA 1
ATOM 2377 C C . SER A 1 359 ? 41.914 -7.881 -57.631 1.00 88.75 359 SER A C 1
ATOM 2379 O O . SER A 1 359 ? 41.939 -9.108 -57.499 1.00 88.75 359 SER A O 1
ATOM 2381 N N . GLY A 1 360 ? 42.140 -7.045 -56.624 1.00 87.06 360 GLY A N 1
ATOM 2382 C CA . GLY A 1 360 ? 42.235 -7.500 -55.249 1.00 87.06 360 GLY A CA 1
ATOM 2383 C C . GLY A 1 360 ? 40.934 -8.177 -54.806 1.00 87.06 360 GLY A C 1
ATOM 2384 O O . GLY A 1 360 ? 39.855 -7.886 -55.338 1.00 87.06 360 GLY A O 1
ATOM 2385 N N . PRO A 1 361 ? 40.991 -9.096 -53.832 1.00 87.94 361 PRO A N 1
ATOM 2386 C CA . PRO A 1 361 ? 39.786 -9.694 -53.282 1.00 87.94 361 PRO A CA 1
ATOM 2387 C C . PRO A 1 361 ? 38.960 -8.641 -52.528 1.00 87.94 361 PRO A C 1
ATOM 2389 O O . PRO A 1 361 ? 39.503 -7.795 -51.813 1.00 87.94 361 PRO A O 1
ATOM 2392 N N . SER A 1 362 ? 37.633 -8.713 -52.660 1.00 87.69 362 SER A N 1
ATOM 2393 C CA . SER A 1 362 ? 36.722 -7.990 -51.761 1.00 87.69 362 SER A CA 1
ATOM 2394 C C . SER A 1 362 ? 36.683 -8.690 -50.407 1.00 87.69 362 SER A C 1
ATOM 2396 O O . SER A 1 362 ? 36.801 -9.916 -50.331 1.00 87.69 362 SER A O 1
ATOM 2398 N N . SER A 1 363 ? 36.502 -7.931 -49.335 1.00 87.62 363 SER A N 1
ATOM 2399 C CA . SER A 1 363 ? 36.350 -8.494 -47.995 1.00 87.62 363 SER A CA 1
ATOM 2400 C C . SER A 1 363 ? 34.873 -8.731 -47.653 1.00 87.62 363 SER A C 1
ATOM 2402 O O . SER A 1 363 ? 33.962 -8.145 -48.239 1.00 87.62 363 SER A O 1
ATOM 2404 N N . GLY A 1 364 ? 34.620 -9.608 -46.681 1.00 87.69 364 GLY A N 1
ATOM 2405 C CA . GLY A 1 364 ? 33.272 -9.820 -46.153 1.00 87.69 364 GLY A CA 1
ATOM 2406 C C . GLY A 1 364 ? 32.814 -8.704 -45.198 1.00 87.69 364 GLY A C 1
ATOM 2407 O O . GLY A 1 364 ? 33.645 -7.964 -44.657 1.00 87.69 364 GLY A O 1
ATOM 2408 N N . PRO A 1 365 ? 31.499 -8.605 -44.930 1.00 89.06 365 PRO A N 1
ATOM 2409 C CA . PRO A 1 365 ? 30.986 -7.774 -43.846 1.00 89.06 365 PRO A CA 1
ATOM 2410 C C . PRO A 1 365 ? 31.477 -8.264 -42.470 1.00 89.06 365 PRO A C 1
ATOM 2412 O O . PRO A 1 365 ? 32.023 -9.368 -42.316 1.00 89.06 365 PRO A O 1
ATOM 2415 N N . GLY A 1 366 ? 31.266 -7.439 -41.447 1.00 90.31 366 GLY A N 1
ATOM 2416 C CA . GLY A 1 366 ? 31.407 -7.869 -40.055 1.00 90.31 366 GLY A CA 1
ATOM 2417 C C . GLY A 1 366 ? 30.320 -8.869 -39.636 1.00 90.31 366 GLY A C 1
ATOM 2418 O O . GLY A 1 366 ? 29.439 -9.234 -40.416 1.00 90.31 366 GLY A O 1
ATOM 2419 N N . SER A 1 367 ? 30.340 -9.299 -38.376 1.00 93.19 367 SER A N 1
ATOM 2420 C CA . SER A 1 367 ? 29.247 -10.067 -37.765 1.00 93.19 367 SER A CA 1
ATOM 2421 C C . SER A 1 367 ? 28.204 -9.158 -37.109 1.00 93.19 367 SER A C 1
ATOM 2423 O O . SER A 1 367 ? 28.551 -8.129 -36.529 1.00 93.19 367 SER A O 1
ATOM 2425 N N . VAL A 1 368 ? 26.930 -9.556 -37.155 1.00 92.31 368 VAL A N 1
ATOM 2426 C CA . VAL A 1 368 ? 25.855 -8.938 -36.355 1.00 92.31 368 VAL A CA 1
ATOM 2427 C C . VAL A 1 368 ? 26.188 -9.082 -34.868 1.00 92.31 368 VAL A C 1
ATOM 2429 O O . VAL A 1 368 ? 26.681 -10.130 -34.447 1.00 92.31 368 VAL A O 1
ATOM 2432 N N . GLY A 1 369 ? 25.936 -8.035 -34.081 1.00 93.12 369 GLY A N 1
ATOM 2433 C CA . GLY A 1 369 ? 26.077 -8.097 -32.627 1.00 93.12 369 GLY A CA 1
ATOM 2434 C C . GLY A 1 369 ? 25.019 -9.005 -31.999 1.00 93.12 369 GLY A C 1
ATOM 2435 O O . GLY A 1 369 ? 23.926 -9.179 -32.539 1.00 93.12 369 GLY A O 1
ATOM 2436 N N . SER A 1 370 ? 25.296 -9.587 -30.834 1.00 96.06 370 SER A N 1
ATOM 2437 C CA . SER A 1 370 ? 24.274 -10.360 -30.122 1.00 96.06 370 SER A CA 1
ATOM 2438 C C . SER A 1 370 ? 23.227 -9.428 -29.510 1.00 96.06 370 SER A C 1
ATOM 2440 O O . SER A 1 370 ? 23.576 -8.379 -28.968 1.00 96.06 370 SER A O 1
ATOM 2442 N N . GLY A 1 371 ? 21.949 -9.811 -29.540 1.00 94.44 371 GLY A N 1
ATOM 2443 C CA . GLY A 1 371 ? 20.931 -9.143 -28.724 1.00 94.44 371 GLY A CA 1
ATOM 2444 C C . GLY A 1 371 ? 21.194 -9.341 -27.229 1.00 94.44 371 GLY A C 1
ATOM 2445 O O . GLY A 1 371 ? 21.756 -10.360 -26.820 1.00 94.44 371 GLY A O 1
ATOM 2446 N N . GLY A 1 372 ? 20.782 -8.375 -26.415 1.00 95.75 372 GLY A N 1
ATOM 2447 C CA . GLY A 1 372 ? 20.761 -8.510 -24.966 1.00 95.75 372 GLY A CA 1
ATOM 2448 C C . GLY A 1 372 ? 19.624 -9.423 -24.510 1.00 95.75 372 GLY A C 1
ATOM 2449 O O . GLY A 1 372 ? 18.575 -9.515 -25.150 1.00 95.75 372 GLY A O 1
ATOM 2450 N N . GLY A 1 373 ? 19.816 -10.107 -23.383 1.00 96.56 373 GLY A N 1
ATOM 2451 C CA . GLY A 1 373 ? 18.740 -10.864 -22.740 1.00 96.56 373 GLY A CA 1
ATOM 2452 C C . GLY A 1 373 ? 17.721 -9.944 -22.047 1.00 96.56 373 GLY A C 1
ATOM 2453 O O . GLY A 1 373 ? 18.054 -8.800 -21.719 1.00 96.56 373 GLY A O 1
ATOM 2454 N N . PRO A 1 374 ? 16.491 -10.419 -21.778 1.00 96.25 374 PRO A N 1
ATOM 2455 C CA . PRO A 1 374 ? 15.576 -9.706 -20.894 1.00 96.25 374 PRO A CA 1
ATOM 2456 C C . PRO A 1 374 ? 16.154 -9.598 -19.474 1.00 96.25 374 PRO A C 1
ATOM 2458 O O . PRO A 1 374 ? 17.040 -10.360 -19.067 1.00 96.25 374 PRO A O 1
ATOM 2461 N N . GLY A 1 375 ? 15.639 -8.639 -18.710 1.00 96.19 375 GLY A N 1
ATOM 2462 C CA . GLY A 1 375 ? 15.878 -8.579 -17.274 1.00 96.19 375 GLY A CA 1
ATOM 2463 C C . GLY A 1 375 ? 15.169 -9.700 -16.521 1.00 96.19 375 GLY A C 1
ATOM 2464 O O . GLY A 1 375 ? 14.466 -10.526 -17.104 1.00 96.19 375 GLY A O 1
ATOM 2465 N N . ASN A 1 376 ? 15.325 -9.717 -15.199 1.00 96.94 376 ASN A N 1
ATOM 2466 C CA . ASN A 1 376 ? 14.588 -10.656 -14.359 1.00 96.94 376 ASN A CA 1
ATOM 2467 C C . ASN A 1 376 ? 13.251 -10.035 -13.942 1.00 96.94 376 ASN A C 1
ATOM 2469 O O . ASN A 1 376 ? 13.205 -8.874 -13.529 1.00 96.94 376 ASN A O 1
ATOM 2473 N N . ALA A 1 377 ? 12.159 -10.792 -14.038 1.00 93.44 377 ALA A N 1
ATOM 2474 C CA . ALA A 1 377 ? 10.898 -10.388 -13.429 1.00 93.44 377 ALA A CA 1
ATOM 2475 C C . ALA A 1 377 ? 11.059 -10.385 -11.903 1.00 93.44 377 ALA A C 1
ATOM 2477 O O . ALA A 1 377 ? 11.778 -11.229 -11.362 1.00 93.44 377 ALA A O 1
ATOM 2478 N N . SER A 1 378 ? 10.378 -9.482 -11.199 1.00 92.50 378 SER A N 1
ATOM 2479 C CA . SER A 1 378 ? 10.182 -9.676 -9.767 1.00 92.50 378 SER A CA 1
ATOM 2480 C C . SER A 1 378 ? 8.879 -10.429 -9.558 1.00 92.50 378 SER A C 1
ATOM 2482 O O . SER A 1 378 ? 7.798 -9.884 -9.751 1.00 92.50 378 SER A O 1
ATOM 2484 N N . GLU A 1 379 ? 8.975 -11.691 -9.157 1.00 88.69 379 GLU A N 1
ATOM 2485 C CA . GLU A 1 379 ? 7.805 -12.479 -8.745 1.00 88.69 379 GLU A CA 1
ATOM 2486 C C . GLU A 1 379 ? 7.401 -12.188 -7.293 1.00 88.69 379 GLU A C 1
ATOM 2488 O O . GLU A 1 379 ? 6.376 -12.663 -6.805 1.00 88.69 379 GLU A O 1
ATOM 2493 N N . THR A 1 380 ? 8.201 -11.389 -6.585 1.00 94.06 380 THR A N 1
ATOM 2494 C CA . THR A 1 380 ? 7.977 -11.080 -5.179 1.00 94.06 380 THR A CA 1
ATOM 2495 C C . THR A 1 380 ? 6.823 -10.092 -5.042 1.00 94.06 380 THR A C 1
ATOM 2497 O O . THR A 1 380 ? 7.008 -8.872 -5.075 1.00 94.06 380 THR A O 1
ATOM 2500 N N . ARG A 1 381 ? 5.615 -10.637 -4.877 1.00 96.75 381 ARG A N 1
ATOM 2501 C CA . ARG A 1 381 ? 4.461 -9.903 -4.349 1.00 96.75 381 ARG A CA 1
ATOM 2502 C C . ARG A 1 381 ? 4.779 -9.420 -2.931 1.00 96.75 381 ARG A C 1
ATOM 2504 O O . ARG A 1 381 ? 5.409 -10.138 -2.152 1.00 96.75 381 ARG A O 1
ATOM 2511 N N . GLY A 1 382 ? 4.333 -8.214 -2.596 1.00 97.50 382 GLY A N 1
ATOM 2512 C CA . GLY A 1 382 ? 4.392 -7.706 -1.234 1.00 97.50 382 GLY A CA 1
ATOM 2513 C C . GLY A 1 382 ? 3.581 -8.575 -0.274 1.00 97.50 382 GLY A C 1
ATOM 2514 O O . GLY A 1 382 ? 2.619 -9.234 -0.667 1.00 97.50 382 GLY A O 1
ATOM 2515 N N . ALA A 1 383 ? 3.962 -8.577 1.001 1.00 98.06 383 ALA A N 1
ATOM 2516 C CA . ALA A 1 383 ? 3.156 -9.232 2.024 1.00 98.06 383 ALA A CA 1
ATOM 2517 C C . ALA A 1 383 ? 1.796 -8.532 2.154 1.00 98.06 383 ALA A C 1
ATOM 2519 O O . ALA A 1 383 ? 1.726 -7.302 2.108 1.00 98.06 383 ALA A O 1
ATOM 2520 N N . ASP A 1 384 ? 0.730 -9.304 2.348 1.00 98.25 384 ASP A N 1
ATOM 2521 C CA . ASP A 1 384 ? -0.558 -8.732 2.722 1.00 98.25 384 ASP A CA 1
ATOM 2522 C C . ASP A 1 384 ? -0.446 -8.054 4.095 1.00 98.25 384 ASP A C 1
ATOM 2524 O O . ASP A 1 384 ? 0.298 -8.480 4.984 1.00 98.25 384 ASP A O 1
ATOM 2528 N N . GLY A 1 385 ? -1.177 -6.960 4.240 1.00 97.94 385 GLY A N 1
ATOM 2529 C CA . GLY A 1 385 ? -1.296 -6.196 5.461 1.00 97.94 385 GLY A CA 1
ATOM 2530 C C . GLY A 1 385 ? -2.223 -6.857 6.478 1.00 97.94 385 GLY A C 1
ATOM 2531 O O . GLY A 1 385 ? -2.536 -8.047 6.419 1.00 97.94 385 GLY A O 1
ATOM 2532 N N . ARG A 1 386 ? -2.675 -6.075 7.460 1.00 98.00 386 ARG A N 1
ATOM 2533 C CA . ARG A 1 386 ? -3.497 -6.596 8.562 1.00 98.00 386 ARG A CA 1
ATOM 2534 C C . ARG A 1 386 ? -4.683 -5.697 8.851 1.00 98.00 386 ARG A C 1
ATOM 2536 O O . ARG A 1 386 ? -4.534 -4.488 8.992 1.00 98.00 386 ARG A O 1
ATOM 2543 N N . VAL A 1 387 ? -5.837 -6.321 9.063 1.00 97.62 387 VAL A N 1
ATOM 2544 C CA . VAL A 1 387 ? -7.048 -5.652 9.537 1.00 97.62 387 VAL A CA 1
ATOM 2545 C C . VAL A 1 387 ? -7.332 -6.064 10.980 1.00 97.62 387 VAL A C 1
ATOM 2547 O O . VAL A 1 387 ? -7.291 -7.248 11.316 1.00 97.62 387 VAL A O 1
ATOM 2550 N N . THR A 1 388 ? -7.615 -5.089 11.842 1.00 96.44 388 THR A N 1
ATOM 2551 C CA . THR A 1 388 ? -8.035 -5.297 13.232 1.00 96.44 388 THR A CA 1
ATOM 2552 C C . THR A 1 388 ? -9.380 -4.621 13.455 1.00 96.44 388 THR A C 1
ATOM 2554 O O . THR A 1 388 ? -9.518 -3.414 13.275 1.00 96.44 388 THR A O 1
ATOM 2557 N N . PHE A 1 389 ? -10.363 -5.418 13.856 1.00 94.94 389 PHE A N 1
ATOM 2558 C CA . PHE A 1 389 ? -11.717 -4.977 14.157 1.00 94.94 389 PHE A CA 1
ATOM 2559 C C . PHE A 1 389 ? -11.905 -4.962 15.671 1.00 94.94 389 PHE A C 1
ATOM 2561 O O . PHE A 1 389 ? -11.836 -6.010 16.308 1.00 94.94 389 PHE A O 1
ATOM 2568 N N . ASN A 1 390 ? -12.168 -3.785 16.224 1.00 90.81 390 ASN A N 1
ATOM 2569 C CA . ASN A 1 390 ? -12.395 -3.564 17.641 1.00 90.81 390 ASN A CA 1
ATOM 2570 C C . ASN A 1 390 ? -13.844 -3.127 17.852 1.00 90.81 390 ASN A C 1
ATOM 2572 O O . ASN A 1 390 ? -14.228 -2.015 17.493 1.00 90.81 390 ASN A O 1
ATOM 2576 N N . GLN A 1 391 ? -14.667 -3.990 18.433 1.00 89.44 391 GLN A N 1
ATOM 2577 C CA . GLN A 1 391 ? -16.018 -3.587 18.794 1.00 89.44 391 GLN A CA 1
ATOM 2578 C C . GLN A 1 391 ? -15.979 -2.843 20.137 1.00 89.44 391 GLN A C 1
ATOM 2580 O O . GLN A 1 391 ? -15.499 -3.375 21.136 1.00 89.44 391 GLN A O 1
ATOM 2585 N N . VAL A 1 392 ? -16.454 -1.602 20.153 1.00 84.62 392 VAL A N 1
ATOM 2586 C CA . VAL A 1 392 ? -16.409 -0.691 21.301 1.00 84.62 392 VAL A CA 1
ATOM 2587 C C . VAL A 1 392 ? -17.736 -0.736 22.057 1.00 84.62 392 VAL A C 1
ATOM 2589 O O . VAL A 1 392 ? -18.816 -0.787 21.463 1.00 84.62 392 VAL A O 1
ATOM 2592 N N . GLY A 1 393 ? -17.650 -0.700 23.387 1.00 77.44 393 GLY A N 1
ATOM 2593 C CA . GLY A 1 393 ? -18.806 -0.699 24.286 1.00 77.44 393 GLY A CA 1
ATOM 2594 C C . GLY A 1 393 ? -19.445 -2.073 24.507 1.00 77.44 393 GLY A C 1
ATOM 2595 O O . GLY A 1 393 ? -20.435 -2.161 25.227 1.00 77.44 393 GLY A O 1
ATOM 2596 N N . VAL A 1 394 ? -18.896 -3.146 23.932 1.00 80.69 394 VAL A N 1
ATOM 2597 C CA . VAL A 1 394 ? -19.411 -4.502 24.156 1.00 80.69 394 VAL A CA 1
ATOM 2598 C C . VAL A 1 394 ? -19.344 -4.836 25.638 1.00 80.69 394 VAL A C 1
ATOM 2600 O O . VAL A 1 394 ? -18.282 -4.739 26.268 1.00 80.69 394 VAL A O 1
ATOM 2603 N N . THR A 1 395 ? -20.483 -5.253 26.186 1.00 89.50 395 THR A N 1
ATOM 2604 C CA . THR A 1 395 ? -20.468 -5.876 27.505 1.00 89.50 395 THR A CA 1
ATOM 2605 C C . THR A 1 395 ? -19.903 -7.277 27.350 1.00 89.50 395 THR A C 1
ATOM 2607 O O . THR A 1 395 ? -20.367 -8.043 26.512 1.00 89.50 395 THR A O 1
ATOM 2610 N N . SER A 1 396 ? -18.864 -7.608 28.107 1.00 92.31 396 SER A N 1
ATOM 2611 C CA . SER A 1 396 ? -18.288 -8.950 28.117 1.00 92.31 396 SER A CA 1
ATOM 2612 C C . SER A 1 396 ? -17.942 -9.353 29.539 1.00 92.31 396 SER A C 1
ATOM 2614 O O . SER A 1 396 ? -17.652 -8.504 30.381 1.00 92.31 396 SER A O 1
ATOM 2616 N N . VAL A 1 397 ? -17.976 -10.653 29.804 1.00 96.19 397 VAL A N 1
ATOM 2617 C CA . VAL A 1 397 ? -17.488 -11.238 31.048 1.00 96.19 397 VAL A CA 1
ATOM 2618 C C . VAL A 1 397 ? -16.598 -12.421 30.710 1.00 96.19 397 VAL A C 1
ATOM 2620 O O . VAL A 1 397 ? -16.935 -13.253 29.871 1.00 96.19 397 VAL A O 1
ATOM 2623 N N . ALA A 1 398 ? -15.445 -12.477 31.360 1.00 96.31 398 ALA A N 1
ATOM 2624 C CA . ALA A 1 398 ? -14.492 -13.566 31.273 1.00 96.31 398 ALA A CA 1
ATOM 2625 C C . ALA A 1 398 ? -14.095 -14.029 32.677 1.00 96.31 398 ALA A C 1
ATOM 2627 O O . ALA A 1 398 ? -14.200 -13.281 33.650 1.00 96.31 398 ALA A O 1
ATOM 2628 N N . ILE A 1 399 ? -13.608 -15.261 32.751 1.00 97.56 399 ILE A N 1
ATOM 2629 C CA . ILE A 1 399 ? -13.056 -15.905 33.946 1.00 97.56 399 ILE A CA 1
ATOM 2630 C C . ILE A 1 399 ? -11.594 -16.275 33.689 1.00 97.56 399 ILE A C 1
ATOM 2632 O O . ILE A 1 399 ? -11.199 -16.450 32.535 1.00 97.56 399 ILE A O 1
ATOM 2636 N N . ASP A 1 400 ? -10.780 -16.383 34.736 1.00 97.56 400 ASP A N 1
ATOM 2637 C CA . ASP A 1 400 ? -9.355 -16.706 34.603 1.00 97.56 400 ASP A CA 1
ATOM 2638 C C . ASP A 1 400 ? -9.089 -18.165 34.218 1.00 97.56 400 ASP A C 1
ATOM 2640 O O . ASP A 1 400 ? -8.095 -18.445 33.545 1.00 97.56 400 ASP A O 1
ATOM 2644 N N . LYS A 1 401 ? -9.976 -19.088 34.602 1.00 96.69 401 LYS A N 1
ATOM 2645 C CA . LYS A 1 401 ? -9.866 -20.505 34.249 1.00 96.69 401 LYS A CA 1
ATOM 2646 C C . LYS A 1 401 ? -11.212 -21.219 34.282 1.00 96.69 401 LYS A C 1
ATOM 2648 O O . LYS A 1 401 ? -12.195 -20.722 34.813 1.00 96.69 401 LYS A O 1
ATOM 2653 N N . SER A 1 402 ? -11.239 -22.410 33.699 1.00 95.12 402 SER A N 1
ATOM 2654 C CA . SER A 1 402 ? -12.329 -23.378 33.801 1.00 95.12 402 SER A CA 1
ATOM 2655 C C . SER A 1 402 ? -11.736 -24.761 33.508 1.00 95.12 402 SER A C 1
ATOM 2657 O O . SER A 1 402 ? -11.015 -24.886 32.513 1.00 95.12 402 SER A O 1
ATOM 2659 N N . PRO A 1 403 ? -11.982 -25.796 34.329 1.00 97.06 403 PRO A N 1
ATOM 2660 C CA . PRO A 1 403 ? -12.833 -25.814 35.524 1.00 97.06 403 PRO A CA 1
ATOM 2661 C C . PRO A 1 403 ? -12.171 -25.168 36.758 1.00 97.06 403 PRO A C 1
ATOM 2663 O O . PRO A 1 403 ? -10.952 -25.006 36.798 1.00 97.06 403 PRO A O 1
ATOM 2666 N N . TYR A 1 404 ? -12.975 -24.868 37.781 1.00 97.88 404 TYR A N 1
ATOM 2667 C CA . TYR A 1 404 ? -12.509 -24.580 39.143 1.00 97.88 404 TYR A CA 1
ATOM 2668 C C . TYR A 1 404 ? -12.637 -25.810 40.044 1.00 97.88 404 TYR A C 1
ATOM 2670 O O . TYR A 1 404 ? -13.510 -26.657 39.833 1.00 97.88 404 TYR A O 1
ATOM 2678 N N . LEU A 1 405 ? -11.798 -25.893 41.071 1.00 97.69 405 LEU A N 1
ATOM 2679 C CA . LEU A 1 405 ? -11.940 -26.836 42.179 1.00 97.69 405 LEU A CA 1
ATOM 2680 C C . LEU A 1 405 ? -12.633 -26.171 43.382 1.00 97.69 405 LEU A C 1
ATOM 2682 O O . LEU A 1 405 ? -12.598 -24.952 43.538 1.00 97.69 405 LEU A O 1
ATOM 2686 N N . VAL A 1 406 ? -13.251 -26.975 44.253 1.00 96.75 406 VAL A N 1
ATOM 2687 C CA . VAL A 1 406 ? -13.684 -26.525 45.594 1.00 96.75 406 VAL A CA 1
ATOM 2688 C C . VAL A 1 406 ? -12.488 -25.899 46.329 1.00 96.75 406 VAL A C 1
ATOM 2690 O O . VAL A 1 406 ? -11.370 -26.390 46.189 1.00 96.75 406 VAL A O 1
ATOM 2693 N N . GLU A 1 407 ? -12.742 -24.839 47.099 1.00 96.44 407 GLU A N 1
ATOM 2694 C CA . GLU A 1 407 ? -11.794 -23.916 47.752 1.00 96.44 407 GLU A CA 1
ATOM 2695 C C . GLU A 1 407 ? -11.111 -22.900 46.814 1.00 96.44 407 GLU A C 1
ATOM 2697 O O . GLU A 1 407 ? -10.502 -21.943 47.291 1.00 96.44 407 GLU A O 1
ATOM 2702 N N . GLU A 1 408 ? -11.219 -23.037 45.489 1.00 97.44 408 GLU A N 1
ATOM 2703 C CA . GLU A 1 408 ? -10.651 -22.043 44.572 1.00 97.44 408 GLU A CA 1
ATOM 2704 C C . GLU A 1 408 ? -11.557 -20.820 44.422 1.00 97.44 408 GLU A C 1
ATOM 2706 O O . GLU A 1 408 ? -12.782 -20.928 44.437 1.00 97.44 408 GLU A O 1
ATOM 2711 N N . THR A 1 409 ? -10.955 -19.649 44.217 1.00 97.88 409 THR A N 1
ATOM 2712 C CA . THR A 1 409 ? -11.666 -18.398 43.941 1.00 97.88 409 THR A CA 1
ATOM 2713 C C . THR A 1 409 ? -11.632 -18.077 42.443 1.00 97.88 409 THR A C 1
ATOM 2715 O O . THR A 1 409 ? -10.568 -18.144 41.821 1.00 97.88 409 THR A O 1
ATOM 2718 N N . PRO A 1 410 ? -12.768 -17.710 41.825 1.00 98.00 410 PRO A N 1
ATOM 2719 C CA . PRO A 1 410 ? -12.785 -17.240 40.448 1.00 98.00 410 PRO A CA 1
ATOM 2720 C C . PRO A 1 410 ? -12.313 -15.788 40.365 1.00 98.00 410 PRO A C 1
ATOM 2722 O O . PRO A 1 410 ? -12.716 -14.953 41.175 1.00 98.00 410 PRO A O 1
ATOM 2725 N N . THR A 1 411 ? -11.512 -15.455 39.356 1.00 98.19 411 THR A N 1
ATOM 2726 C CA . THR A 1 411 ? -11.239 -14.068 38.970 1.00 98.19 411 THR A CA 1
ATOM 2727 C C . THR A 1 411 ? -12.053 -13.727 37.737 1.00 98.19 411 THR A C 1
ATOM 2729 O O . THR A 1 411 ? -11.865 -14.306 36.668 1.00 98.19 411 THR A O 1
ATOM 2732 N N . TYR A 1 412 ? -12.931 -12.744 37.874 1.00 98.00 412 TYR A N 1
ATOM 2733 C CA . TYR A 1 412 ? -13.751 -12.241 36.788 1.00 98.00 412 TYR A CA 1
ATOM 2734 C C . TYR A 1 412 ? -13.126 -10.996 36.169 1.00 98.00 412 TYR A C 1
ATOM 2736 O O . TYR A 1 412 ? -12.557 -10.151 36.866 1.00 98.00 412 TYR A O 1
ATOM 2744 N N . ARG A 1 413 ? -13.280 -10.862 34.853 1.00 96.94 413 ARG A N 1
ATOM 2745 C CA . ARG A 1 413 ? -12.967 -9.648 34.096 1.00 96.94 413 ARG A CA 1
ATOM 2746 C C . ARG A 1 413 ? -14.204 -9.231 33.329 1.00 96.94 413 ARG A C 1
ATOM 2748 O O . ARG A 1 413 ? -14.721 -10.017 32.542 1.00 96.94 413 ARG A O 1
ATOM 2755 N N . VAL A 1 414 ? -14.666 -8.013 33.564 1.00 95.38 414 VAL A N 1
ATOM 2756 C CA . VAL A 1 414 ? -15.852 -7.454 32.920 1.00 95.38 414 VAL A CA 1
ATOM 2757 C C . VAL A 1 414 ? -15.439 -6.260 32.076 1.00 95.38 414 VAL A C 1
ATOM 2759 O O . VAL A 1 414 ? -14.644 -5.427 32.514 1.00 95.38 414 VAL A O 1
ATOM 2762 N N . THR A 1 415 ? -15.983 -6.172 30.869 1.00 90.88 415 THR A N 1
ATOM 2763 C CA . THR A 1 415 ? -15.966 -4.945 30.069 1.00 90.88 415 THR A CA 1
ATOM 2764 C C . THR A 1 415 ? -17.388 -4.467 29.856 1.00 90.88 415 THR A C 1
ATOM 2766 O O . THR A 1 415 ? -18.299 -5.285 29.789 1.00 90.88 415 THR A O 1
ATOM 2769 N N . GLY A 1 416 ? -17.592 -3.161 29.739 1.00 89.19 416 GLY A N 1
ATOM 2770 C CA . GLY A 1 416 ? -18.888 -2.577 29.416 1.00 89.19 416 GLY A CA 1
ATOM 2771 C C . GLY A 1 416 ? -18.827 -1.055 29.384 1.00 89.19 416 GLY A C 1
ATOM 2772 O O . GLY A 1 416 ? -17.753 -0.473 29.233 1.00 89.19 416 GLY A O 1
ATOM 2773 N N . GLN A 1 417 ? -19.977 -0.398 29.526 1.00 84.19 417 GLN A N 1
ATOM 2774 C CA . GLN A 1 417 ? -20.041 1.063 29.608 1.00 84.19 417 GLN A CA 1
ATOM 2775 C C . GLN A 1 417 ? -19.175 1.575 30.782 1.00 84.19 417 GLN A C 1
ATOM 2777 O O . GLN A 1 417 ? -19.254 0.980 31.854 1.00 84.19 417 GLN A O 1
ATOM 2782 N N . PRO A 1 418 ? -18.348 2.631 30.628 1.00 82.62 418 PRO A N 1
ATOM 2783 C CA . PRO A 1 418 ? -17.517 3.176 31.711 1.00 82.62 418 PRO A CA 1
ATOM 2784 C C . PRO A 1 418 ? -18.298 3.660 32.934 1.00 82.62 418 PRO A C 1
ATOM 2786 O O . PRO A 1 418 ? -19.411 4.169 32.793 1.00 82.62 418 PRO A O 1
ATOM 2789 N N . ASN A 1 419 ? -17.694 3.552 34.124 1.00 87.81 419 ASN A N 1
ATOM 2790 C CA . ASN A 1 419 ? -18.257 4.004 35.407 1.00 87.81 419 ASN A CA 1
ATOM 2791 C C . ASN A 1 419 ? -19.689 3.509 35.677 1.00 87.81 419 ASN A C 1
ATOM 2793 O O . ASN A 1 419 ? -20.492 4.212 36.289 1.00 87.81 419 ASN A O 1
ATOM 2797 N N . THR A 1 420 ? -20.029 2.321 35.180 1.00 92.38 420 THR A N 1
ATOM 2798 C CA . THR A 1 420 ? -21.393 1.788 35.198 1.00 92.38 420 THR A CA 1
ATOM 2799 C C . THR A 1 420 ? -21.475 0.587 36.141 1.00 92.38 420 THR A C 1
ATOM 2801 O O . THR A 1 420 ? -20.565 -0.250 36.121 1.00 92.38 420 THR A O 1
ATOM 2804 N N . PRO A 1 421 ? -22.542 0.477 36.959 1.00 97.56 421 PRO A N 1
ATOM 2805 C CA . PRO A 1 421 ? -22.780 -0.687 37.803 1.00 97.56 421 PRO A CA 1
ATOM 2806 C C . PRO A 1 421 ? -22.751 -2.004 37.041 1.00 97.56 421 PRO A C 1
ATOM 2808 O O . PRO A 1 421 ? -23.313 -2.117 35.951 1.00 97.56 421 PRO A O 1
ATOM 2811 N N . ILE A 1 422 ? -22.117 -2.998 37.657 1.00 98.00 422 ILE A N 1
ATOM 2812 C CA . ILE A 1 422 ? -22.103 -4.384 37.207 1.00 98.00 422 ILE A CA 1
ATOM 2813 C C . ILE A 1 422 ? -23.117 -5.143 38.057 1.00 98.00 422 ILE A C 1
ATOM 2815 O O . ILE A 1 422 ? -22.919 -5.350 39.257 1.00 98.00 422 ILE A O 1
ATOM 2819 N N . LEU A 1 423 ? -24.218 -5.532 37.425 1.00 98.12 423 LEU A N 1
ATOM 2820 C CA . LEU A 1 423 ? -25.252 -6.360 38.028 1.00 98.12 423 LEU A CA 1
ATOM 2821 C C . LEU A 1 423 ? -24.989 -7.816 37.647 1.00 98.12 423 LEU A C 1
ATOM 2823 O O . LEU A 1 423 ? -24.716 -8.108 36.485 1.00 98.12 423 LEU A O 1
ATOM 2827 N N . TRP A 1 424 ? -25.048 -8.724 38.609 1.00 98.38 424 TRP A N 1
ATOM 2828 C CA . TRP A 1 424 ? -24.720 -10.132 38.418 1.00 98.38 424 TRP A CA 1
ATOM 2829 C C . TRP A 1 424 ? -25.967 -10.997 38.479 1.00 98.38 424 TRP A C 1
ATOM 2831 O O . TRP A 1 424 ? -26.810 -10.824 39.354 1.00 98.38 424 TRP A O 1
ATOM 2841 N N . SER A 1 425 ? -26.035 -11.973 37.584 1.00 98.44 425 SER A N 1
ATOM 2842 C CA . SER A 1 425 ? -27.012 -13.055 37.631 1.00 98.44 425 SER A CA 1
ATOM 2843 C C . SER A 1 425 ? -26.292 -14.395 37.530 1.00 98.44 425 SER A C 1
ATOM 2845 O O . SER A 1 425 ? -25.266 -14.500 36.846 1.00 98.44 425 SER A O 1
ATOM 2847 N N . SER A 1 426 ? -26.800 -15.439 38.190 1.00 98.12 426 SER A N 1
ATOM 2848 C CA . SER A 1 426 ? -26.231 -16.778 38.016 1.00 98.12 426 SER A CA 1
ATOM 2849 C C . SER A 1 426 ? -27.221 -17.926 37.999 1.00 98.12 426 SER A C 1
ATOM 2851 O O . SER A 1 426 ? -28.295 -17.898 38.605 1.00 98.12 426 SER A O 1
ATOM 2853 N N . TRP A 1 427 ? -26.793 -18.967 37.286 1.00 98.38 427 TRP A N 1
ATOM 2854 C CA . TRP A 1 427 ? -27.480 -20.238 37.159 1.00 98.38 427 TRP A CA 1
ATOM 2855 C C . TRP A 1 427 ? -26.503 -21.376 37.414 1.00 98.38 427 TRP A C 1
ATOM 2857 O O . TRP A 1 427 ? -25.342 -21.322 37.001 1.00 98.38 427 TRP A O 1
ATOM 2867 N N . LYS A 1 428 ? -27.008 -22.420 38.059 1.00 98.00 428 LYS A N 1
ATOM 2868 C CA . LYS A 1 428 ? -26.332 -23.685 38.294 1.00 98.00 428 LYS A CA 1
ATOM 2869 C C . LYS A 1 428 ? -27.168 -24.788 37.656 1.00 98.00 428 LYS A C 1
ATOM 2871 O O . LYS A 1 428 ? -28.325 -24.973 38.023 1.00 98.00 428 LYS A O 1
ATOM 2876 N N . ASP A 1 429 ? -26.598 -25.467 36.665 1.00 97.00 429 ASP A N 1
ATOM 2877 C CA . ASP A 1 429 ? -27.262 -26.526 35.894 1.00 97.00 429 ASP A CA 1
ATOM 2878 C C . ASP A 1 429 ? -28.606 -26.061 35.290 1.00 97.00 429 ASP A C 1
ATOM 2880 O O . ASP A 1 429 ? -29.609 -26.769 35.301 1.00 97.00 429 ASP A O 1
ATOM 2884 N N . GLY A 1 430 ? -28.636 -24.816 34.796 1.00 96.19 430 GLY A N 1
ATOM 2885 C CA . GLY A 1 430 ? -29.827 -24.178 34.221 1.00 96.19 430 GLY A CA 1
ATOM 2886 C C . GLY A 1 430 ? -30.832 -23.616 35.238 1.00 96.19 430 GLY A C 1
ATOM 2887 O O . GLY A 1 430 ? -31.762 -22.916 34.841 1.00 96.19 430 GLY A O 1
ATOM 2888 N N . VAL A 1 431 ? -30.645 -23.852 36.540 1.00 97.38 431 VAL A N 1
ATOM 2889 C CA . VAL A 1 431 ? -31.514 -23.333 37.610 1.00 97.38 431 VAL A CA 1
ATOM 2890 C C . VAL A 1 431 ? -30.919 -22.052 38.189 1.00 97.38 431 VAL A C 1
ATOM 2892 O O . VAL A 1 431 ? -29.736 -22.015 38.515 1.00 97.38 431 VAL A O 1
ATOM 2895 N N . SER A 1 432 ? -31.720 -20.992 38.330 1.00 97.50 432 SER A N 1
ATOM 2896 C CA . SER A 1 432 ? -31.251 -19.746 38.956 1.00 97.50 432 SER A CA 1
ATOM 2897 C C . SER A 1 432 ? -30.839 -19.989 40.409 1.00 97.50 432 SER A C 1
ATOM 2899 O O . SER A 1 432 ? -31.522 -20.697 41.148 1.00 97.50 432 SER A O 1
ATOM 2901 N N . THR A 1 433 ? -29.743 -19.371 40.835 1.00 97.25 433 THR A N 1
ATOM 2902 C CA . THR A 1 433 ? -29.246 -19.450 42.219 1.00 97.25 433 THR A CA 1
ATOM 2903 C C . THR A 1 433 ? -29.930 -18.452 43.162 1.00 97.25 433 THR A C 1
ATOM 2905 O O . THR A 1 433 ? -29.587 -18.387 44.341 1.00 97.25 433 THR A O 1
ATOM 2908 N N . GLY A 1 434 ? -30.871 -17.649 42.651 1.00 97.31 434 GLY A N 1
ATOM 2909 C CA . GLY A 1 434 ? -31.451 -16.498 43.349 1.00 97.31 434 GLY A CA 1
ATOM 2910 C C . GLY A 1 434 ? -30.656 -15.201 43.163 1.00 97.31 434 GLY A C 1
ATOM 2911 O O . GLY A 1 434 ? -31.146 -14.129 43.510 1.00 97.31 434 GLY A O 1
ATOM 2912 N N . GLU A 1 435 ? -29.466 -15.269 42.567 1.00 97.38 435 GLU A N 1
ATOM 2913 C CA . GLU A 1 435 ? -28.728 -14.097 42.109 1.00 97.38 435 GLU A CA 1
ATOM 2914 C C . GLU A 1 435 ? -29.309 -13.624 40.768 1.00 97.38 435 GLU A C 1
ATOM 2916 O O . GLU A 1 435 ? -29.126 -14.283 39.741 1.00 97.38 435 GLU A O 1
ATOM 2921 N N . VAL A 1 436 ? -30.041 -12.506 40.792 1.00 97.75 436 VAL A N 1
ATOM 2922 C CA . VAL A 1 436 ? -30.694 -11.900 39.620 1.00 97.75 436 VAL A CA 1
ATOM 2923 C C . VAL A 1 436 ? -30.474 -10.390 39.650 1.00 97.75 436 VAL A C 1
ATOM 2925 O O . VAL A 1 436 ? -30.991 -9.713 40.536 1.00 97.75 436 VAL A O 1
ATOM 2928 N N . ASP A 1 437 ? -29.699 -9.877 38.693 1.00 97.69 437 ASP A N 1
ATOM 2929 C CA . ASP A 1 437 ? -29.281 -8.473 38.582 1.00 97.69 437 ASP A CA 1
ATOM 2930 C C . ASP A 1 437 ? -28.764 -7.895 39.927 1.00 97.69 437 ASP A C 1
ATOM 2932 O O . ASP A 1 437 ? -28.987 -6.732 40.271 1.00 97.69 437 ASP A O 1
ATOM 2936 N N . ALA A 1 438 ? -28.046 -8.709 40.706 1.00 97.94 438 ALA A N 1
ATOM 2937 C CA . ALA A 1 438 ? -27.524 -8.349 42.019 1.00 97.94 438 ALA A CA 1
ATOM 2938 C C . ALA A 1 438 ? -26.326 -7.390 41.909 1.00 97.94 438 ALA A C 1
ATOM 2940 O O . ALA A 1 438 ? -25.357 -7.661 41.200 1.00 97.94 438 ALA A O 1
ATOM 2941 N N . TYR A 1 439 ? -26.360 -6.278 42.647 1.00 98.12 439 TYR A N 1
ATOM 2942 C CA . TYR A 1 439 ? -25.273 -5.296 42.680 1.00 98.12 439 TYR A CA 1
ATOM 2943 C C . TYR A 1 439 ? -24.405 -5.455 43.930 1.00 98.12 439 TYR A C 1
ATOM 2945 O O . TYR A 1 439 ? -24.872 -5.252 45.049 1.00 98.12 439 TYR A O 1
ATOM 2953 N N . TYR A 1 440 ? -23.115 -5.734 43.737 1.00 97.56 440 TYR A N 1
ATOM 2954 C CA . TYR A 1 440 ? -22.147 -5.912 44.829 1.00 97.56 440 TYR A CA 1
ATOM 2955 C C . TYR A 1 440 ? -21.219 -4.706 45.038 1.00 97.56 440 TYR A C 1
ATOM 2957 O O . TYR A 1 440 ? -20.090 -4.867 45.497 1.00 97.56 440 TYR A O 1
ATOM 2965 N N . GLY A 1 441 ? -21.642 -3.494 44.663 1.00 97.12 441 GLY A N 1
ATOM 2966 C CA . GLY A 1 441 ? -20.785 -2.303 44.770 1.00 97.12 441 GLY A CA 1
ATOM 2967 C C . GLY A 1 441 ? -19.690 -2.221 43.699 1.00 97.12 441 GLY A C 1
ATOM 2968 O O . GLY A 1 441 ? -18.718 -1.488 43.866 1.00 97.12 441 GLY A O 1
ATOM 2969 N N . GLN A 1 442 ? -19.812 -3.005 42.627 1.00 98.12 442 GLN A N 1
ATOM 2970 C CA . GLN A 1 442 ? -18.804 -3.135 41.579 1.00 98.12 442 GLN A CA 1
ATOM 2971 C C . GLN A 1 442 ? -19.208 -2.320 40.356 1.00 98.12 442 GLN A C 1
ATOM 2973 O O . GLN A 1 442 ? -20.249 -2.574 39.757 1.00 98.12 442 GLN A O 1
ATOM 2978 N N . ASN A 1 443 ? -18.354 -1.385 39.958 1.00 96.94 443 ASN A N 1
ATOM 2979 C CA . ASN A 1 443 ? -18.532 -0.589 38.750 1.00 96.94 443 ASN A CA 1
ATOM 2980 C C . ASN A 1 443 ? -17.368 -0.851 37.799 1.00 96.94 443 ASN A C 1
ATOM 2982 O O . ASN A 1 443 ? -16.239 -1.075 38.244 1.00 96.94 443 ASN A O 1
ATOM 2986 N N . THR A 1 444 ? -17.620 -0.763 36.498 1.00 93.06 444 THR A N 1
ATOM 2987 C CA . THR A 1 444 ? -16.539 -0.573 35.526 1.00 93.06 444 THR A CA 1
ATOM 2988 C C . THR A 1 444 ? -15.776 0.721 35.822 1.00 93.06 444 THR A C 1
ATOM 2990 O O . THR A 1 444 ? -16.332 1.686 36.342 1.00 93.06 444 THR A O 1
ATOM 2993 N N . ASP A 1 445 ? -14.487 0.753 35.505 1.00 87.44 445 ASP A N 1
ATOM 2994 C CA . ASP A 1 445 ? -13.636 1.933 35.625 1.00 87.44 445 ASP A CA 1
ATOM 2995 C C . ASP A 1 445 ? -13.907 2.952 34.499 1.00 87.44 445 ASP A C 1
ATOM 2997 O O . ASP A 1 445 ? -14.791 2.776 33.651 1.00 87.44 445 ASP A O 1
ATOM 3001 N N . HIS A 1 446 ? -13.120 4.032 34.460 1.00 77.06 446 HIS A N 1
ATOM 3002 C CA . HIS A 1 446 ? -13.237 5.082 33.442 1.00 77.06 446 HIS A CA 1
ATOM 3003 C C . HIS A 1 446 ? -12.967 4.590 32.007 1.00 77.06 446 HIS A C 1
ATOM 3005 O O . HIS A 1 446 ? -13.260 5.302 31.048 1.00 77.06 446 HIS A O 1
ATOM 3011 N N . SER A 1 447 ? -12.370 3.406 31.852 1.00 72.12 447 SER A N 1
ATOM 3012 C CA . SER A 1 447 ? -12.098 2.756 30.570 1.00 72.12 447 SER A CA 1
ATOM 3013 C C . SER A 1 447 ? -13.130 1.679 30.222 1.00 72.12 447 SER A C 1
ATOM 3015 O O . SER A 1 447 ? -13.005 1.027 29.186 1.00 72.12 447 SER A O 1
ATOM 3017 N N . GLY A 1 448 ? -14.152 1.490 31.066 1.00 84.00 448 GLY A N 1
ATOM 3018 C CA . GLY A 1 448 ? -15.161 0.456 30.864 1.00 84.00 448 GLY A CA 1
ATOM 3019 C C . GLY A 1 448 ? -14.689 -0.934 31.264 1.00 84.00 448 GLY A C 1
ATOM 3020 O O . GLY A 1 448 ? -15.208 -1.910 30.732 1.00 84.00 448 GLY A O 1
ATOM 3021 N N . ARG A 1 449 ? -13.703 -1.056 32.160 1.00 90.81 449 ARG A N 1
ATOM 3022 C CA . ARG A 1 449 ? -13.138 -2.344 32.587 1.00 90.81 449 ARG A CA 1
ATOM 3023 C C . ARG A 1 449 ? -13.306 -2.562 34.083 1.00 90.81 449 ARG A C 1
ATOM 3025 O O . ARG A 1 449 ? -13.289 -1.627 34.867 1.00 90.81 449 ARG A O 1
ATOM 3032 N N . TRP A 1 450 ? -13.441 -3.809 34.497 1.00 96.69 450 TRP A N 1
ATOM 3033 C CA . TRP A 1 450 ? -13.402 -4.199 35.900 1.00 96.69 450 TRP A CA 1
ATOM 3034 C C . TRP A 1 450 ? -12.753 -5.571 36.030 1.00 96.69 450 TRP A C 1
ATOM 3036 O O . TRP A 1 450 ? -12.918 -6.433 35.166 1.00 96.69 450 TRP A O 1
ATOM 3046 N N . SER A 1 451 ? -12.009 -5.777 37.112 1.00 97.38 451 SER A N 1
ATOM 3047 C CA . SER A 1 451 ? -11.474 -7.082 37.481 1.00 97.38 451 SER A CA 1
ATOM 3048 C C . SER A 1 451 ? -11.634 -7.271 38.979 1.00 97.38 451 SER A C 1
ATOM 3050 O O . SER A 1 451 ? -11.312 -6.371 39.752 1.00 97.38 451 SER A O 1
ATOM 3052 N N . GLY A 1 452 ? -12.076 -8.453 39.389 1.00 97.62 452 GLY A N 1
ATOM 3053 C CA . GLY A 1 452 ? -12.224 -8.784 40.800 1.00 97.62 452 GLY A CA 1
ATOM 3054 C C . GLY A 1 452 ? -12.383 -10.277 41.033 1.00 97.62 452 GLY A C 1
ATOM 3055 O O . GLY A 1 452 ? -12.614 -11.048 40.104 1.00 97.62 452 GLY A O 1
ATOM 3056 N N . THR A 1 453 ? -12.224 -10.685 42.286 1.00 97.88 453 THR A N 1
ATOM 3057 C CA . THR A 1 453 ? -12.322 -12.084 42.709 1.00 97.88 453 THR A CA 1
ATOM 3058 C C . THR A 1 453 ? -13.679 -12.363 43.344 1.00 97.88 453 THR A C 1
ATOM 3060 O O . THR A 1 453 ? -14.145 -11.575 44.168 1.00 97.88 453 THR A O 1
ATOM 3063 N N . GLY A 1 454 ? -14.301 -13.485 42.986 1.00 96.62 454 GLY A N 1
ATOM 3064 C CA . GLY A 1 454 ? -15.468 -14.016 43.689 1.00 96.62 454 GLY A CA 1
ATOM 3065 C C . GLY A 1 454 ? -15.092 -14.802 44.954 1.00 96.62 454 GLY A C 1
ATOM 3066 O O . GLY A 1 454 ? -13.906 -15.019 45.220 1.00 96.62 454 GLY A O 1
ATOM 3067 N N . PRO A 1 455 ? -16.094 -15.240 45.739 1.00 97.06 455 PRO A N 1
ATOM 3068 C CA . PRO A 1 455 ? -15.875 -16.123 46.881 1.00 97.06 455 PRO A CA 1
ATOM 3069 C C . PRO A 1 455 ? -15.314 -17.481 46.441 1.00 97.06 455 PRO A C 1
ATOM 3071 O O . PRO A 1 455 ? -15.472 -17.885 45.288 1.00 97.06 455 PRO A O 1
ATOM 3074 N N . ALA A 1 456 ? -14.667 -18.183 47.374 1.00 97.62 456 ALA A N 1
ATOM 3075 C CA . ALA A 1 456 ? -14.179 -19.534 47.132 1.00 97.62 456 ALA A CA 1
ATOM 3076 C C . ALA A 1 456 ? -15.354 -20.493 46.903 1.00 97.62 456 ALA A C 1
ATOM 3078 O O . ALA A 1 456 ? -16.374 -20.407 47.591 1.00 97.62 456 ALA A O 1
ATOM 3079 N N . TRP A 1 457 ? -15.205 -21.410 45.952 1.00 97.75 457 TRP A N 1
ATOM 3080 C CA . TRP A 1 457 ? -16.221 -22.416 45.666 1.00 97.75 457 TRP A CA 1
ATOM 3081 C C . TRP A 1 457 ? -16.343 -23.419 46.810 1.00 97.75 457 TRP A C 1
ATOM 3083 O O . TRP A 1 457 ? -15.343 -23.917 47.317 1.00 97.75 457 TRP A O 1
ATOM 3093 N N . THR A 1 458 ? -17.565 -23.776 47.191 1.00 97.69 458 THR A N 1
ATOM 3094 C CA . THR A 1 458 ? -17.834 -24.777 48.230 1.00 97.69 458 THR A CA 1
ATOM 3095 C C . THR A 1 458 ? -18.191 -26.133 47.623 1.00 97.69 458 THR A C 1
ATOM 3097 O O . THR A 1 458 ? -18.464 -26.272 46.430 1.00 97.69 458 THR A O 1
ATOM 3100 N N . SER A 1 459 ? -18.242 -27.176 48.453 1.00 96.31 459 SER A N 1
ATOM 3101 C CA . SER A 1 459 ? -18.676 -28.510 48.018 1.00 96.31 459 SER A CA 1
ATOM 3102 C C . SER A 1 459 ? -20.124 -28.544 47.506 1.00 96.31 459 SER A C 1
ATOM 3104 O O . SER A 1 459 ? -20.456 -29.417 46.699 1.00 96.31 459 SER A O 1
ATOM 3106 N N . ASN A 1 460 ? -20.956 -27.584 47.926 1.00 96.94 460 ASN A N 1
ATOM 3107 C CA . ASN A 1 460 ? -22.323 -27.402 47.440 1.00 96.94 460 ASN A CA 1
ATOM 3108 C C . ASN A 1 460 ? -22.372 -26.762 46.049 1.00 96.94 460 ASN A C 1
ATOM 3110 O O . ASN A 1 460 ? -23.398 -26.863 45.384 1.00 96.94 460 ASN A O 1
ATOM 3114 N N . ASP A 1 461 ? -21.281 -26.159 45.576 1.00 97.75 461 ASP A N 1
ATOM 3115 C CA . ASP A 1 461 ? -21.222 -25.489 44.275 1.00 97.75 461 ASP A CA 1
ATOM 3116 C C . ASP A 1 461 ? -20.796 -26.422 43.140 1.00 97.75 461 ASP A C 1
ATOM 3118 O O . ASP A 1 461 ? -20.860 -26.037 41.981 1.00 97.75 461 ASP A O 1
ATOM 3122 N N . VAL A 1 462 ? -20.422 -27.671 43.427 1.00 97.62 462 VAL A N 1
ATOM 3123 C CA . VAL A 1 462 ? -20.020 -28.645 42.398 1.00 97.62 462 VAL A CA 1
ATOM 3124 C C . VAL A 1 462 ? -21.131 -28.815 41.353 1.00 97.62 462 VAL A C 1
ATOM 3126 O O . VAL A 1 462 ? -22.277 -29.104 41.712 1.00 97.62 462 VAL A O 1
ATOM 3129 N N . SER A 1 463 ? -20.788 -28.585 40.081 1.00 96.94 463 SER A N 1
ATOM 3130 C CA . SER A 1 463 ? -21.688 -28.629 38.919 1.00 96.94 463 SER A CA 1
ATOM 3131 C C . SER A 1 463 ? -20.906 -28.539 37.603 1.00 96.94 463 SER A C 1
ATOM 3133 O O . SER A 1 463 ? -19.815 -27.962 37.542 1.00 96.94 463 SER A O 1
ATOM 3135 N N . GLU A 1 464 ? -21.482 -29.103 36.539 1.00 95.25 464 GLU A N 1
ATOM 3136 C CA . GLU A 1 464 ? -20.941 -29.047 35.175 1.00 95.25 464 GLU A CA 1
ATOM 3137 C C . GLU A 1 464 ? -21.492 -27.881 34.338 1.00 95.25 464 GLU A C 1
ATOM 3139 O O . GLU A 1 464 ? -20.997 -27.644 33.235 1.00 95.25 464 GLU A O 1
ATOM 3144 N N . GLY A 1 465 ? -22.499 -27.162 34.840 1.00 95.44 465 GLY A N 1
ATOM 3145 C CA . GLY A 1 465 ? -23.269 -26.176 34.086 1.00 95.44 465 GLY A CA 1
ATOM 3146 C C . GLY A 1 465 ? -23.465 -24.857 34.825 1.00 95.44 465 GLY A C 1
ATOM 3147 O O . GLY A 1 465 ? -24.596 -24.378 34.920 1.00 95.44 465 GLY A O 1
ATOM 3148 N N . TRP A 1 466 ? -22.396 -24.256 35.348 1.00 98.25 466 TRP A N 1
ATOM 3149 C CA . TRP A 1 466 ? -22.480 -22.894 35.875 1.00 98.25 466 TRP A CA 1
ATOM 3150 C C . TRP A 1 466 ? -22.557 -21.872 34.748 1.00 98.25 466 TRP A C 1
ATOM 3152 O O . TRP A 1 466 ? -21.810 -21.951 33.772 1.00 98.25 466 TRP A O 1
ATOM 3162 N N . VAL A 1 467 ? -23.418 -20.871 34.925 1.00 98.19 467 VAL A N 1
ATOM 3163 C CA . VAL A 1 467 ? -23.493 -19.671 34.090 1.00 98.19 467 VAL A CA 1
ATOM 3164 C C . VAL A 1 467 ? -23.464 -18.445 34.994 1.00 98.19 467 VAL A C 1
ATOM 3166 O O . VAL A 1 467 ? -24.243 -18.341 35.942 1.00 98.19 467 VAL A O 1
ATOM 3169 N N . LYS A 1 468 ? -22.577 -17.501 34.685 1.00 98.19 468 LYS A N 1
ATOM 3170 C CA . LYS A 1 468 ? -22.552 -16.157 35.268 1.00 98.19 468 LYS A CA 1
ATOM 3171 C C . LYS A 1 468 ? -22.873 -15.166 34.165 1.00 98.19 468 LYS A C 1
ATOM 3173 O O . LYS A 1 468 ? -22.180 -15.145 33.152 1.00 98.19 468 LYS A O 1
ATOM 3178 N N . GLN A 1 469 ? -23.903 -14.358 34.364 1.00 98.19 469 GLN A N 1
ATOM 3179 C CA . GLN A 1 469 ? -24.222 -13.228 33.506 1.00 98.19 469 GLN A CA 1
ATOM 3180 C C . GLN A 1 469 ? -23.897 -11.942 34.254 1.00 98.19 469 GLN A C 1
ATOM 3182 O O . GLN A 1 469 ? -24.147 -11.822 35.451 1.00 98.19 469 GLN A O 1
ATOM 3187 N N . VAL A 1 470 ? -23.348 -10.981 33.531 1.00 98.00 470 VAL A N 1
ATOM 3188 C CA . VAL A 1 470 ? -23.225 -9.601 33.972 1.00 98.00 470 VAL A CA 1
ATOM 3189 C C . VAL A 1 470 ? -24.155 -8.742 33.149 1.00 98.00 470 VAL A C 1
ATOM 3191 O O . VAL A 1 470 ? -24.357 -8.996 31.960 1.00 98.00 470 VAL A O 1
ATOM 3194 N N . LYS A 1 471 ? -24.670 -7.693 33.769 1.00 96.69 471 LYS A N 1
ATOM 3195 C CA . LYS A 1 471 ? -25.372 -6.609 33.115 1.00 96.69 471 LYS A CA 1
ATOM 3196 C C . LYS A 1 471 ? -24.686 -5.297 33.460 1.00 96.69 471 LYS A C 1
ATOM 3198 O O . LYS A 1 471 ? -24.487 -4.993 34.633 1.00 96.69 471 LYS A O 1
ATOM 3203 N N . VAL A 1 472 ? -24.297 -4.549 32.435 1.00 94.62 472 VAL A N 1
ATOM 3204 C CA . VAL A 1 472 ? -23.627 -3.251 32.562 1.00 94.62 472 VAL A CA 1
ATOM 3205 C C . VAL A 1 472 ? -24.450 -2.237 31.777 1.00 94.62 472 VAL A C 1
ATOM 3207 O O . VAL A 1 472 ? -24.437 -2.226 30.545 1.00 94.62 472 VAL A O 1
ATOM 3210 N N . GLY A 1 473 ? -25.228 -1.428 32.497 1.00 90.06 473 GLY A N 1
ATOM 3211 C CA . GLY A 1 473 ? -26.276 -0.596 31.900 1.00 90.06 473 GLY A CA 1
ATOM 3212 C C . GLY A 1 473 ? -27.413 -1.462 31.348 1.00 90.06 473 GLY A C 1
ATOM 3213 O O . GLY A 1 473 ? -27.908 -2.357 32.033 1.00 90.06 473 GLY A O 1
ATOM 3214 N N . ASP A 1 474 ? -27.794 -1.236 30.093 1.00 86.88 474 ASP A N 1
ATOM 3215 C CA . ASP A 1 474 ? -28.869 -1.987 29.421 1.00 86.88 474 ASP A CA 1
ATOM 3216 C C . ASP A 1 474 ? -28.373 -3.252 28.699 1.00 86.88 474 ASP A C 1
ATOM 3218 O O . ASP A 1 474 ? -29.112 -3.888 27.948 1.00 86.88 474 ASP A O 1
ATOM 3222 N N . ARG A 1 475 ? -27.103 -3.616 28.892 1.00 86.69 475 ARG A N 1
ATOM 3223 C CA . ARG A 1 475 ? -26.419 -4.668 28.130 1.00 86.69 475 ARG A CA 1
ATOM 3224 C C . ARG A 1 475 ? -26.060 -5.831 29.021 1.00 86.69 475 ARG A C 1
ATOM 3226 O O . ARG A 1 475 ? -25.707 -5.618 30.174 1.00 86.69 475 ARG A O 1
ATOM 3233 N N . THR A 1 476 ? -26.094 -7.045 28.476 1.00 95.19 476 THR A N 1
ATOM 3234 C CA . THR A 1 476 ? -25.740 -8.255 29.223 1.00 95.19 476 THR A CA 1
ATOM 3235 C C . THR A 1 476 ? -24.692 -9.092 28.503 1.00 95.19 476 THR A C 1
ATOM 3237 O O . THR A 1 476 ? -24.622 -9.089 27.278 1.00 95.19 476 THR A O 1
ATOM 3240 N N . ALA A 1 477 ? -23.889 -9.824 29.265 1.00 95.25 477 ALA A N 1
ATOM 3241 C CA . ALA A 1 477 ? -22.952 -10.817 28.758 1.00 95.25 477 ALA A CA 1
ATOM 3242 C C . ALA A 1 477 ? -22.882 -11.994 29.714 1.00 95.25 477 ALA A C 1
ATOM 3244 O O . ALA A 1 477 ? -23.082 -11.809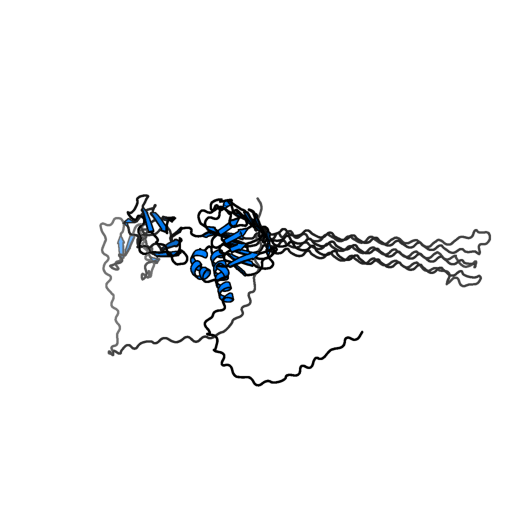 30.908 1.00 95.25 477 ALA A O 1
ATOM 3245 N N . GLN A 1 478 ? -22.566 -13.187 29.220 1.00 97.62 478 GLN A N 1
ATOM 3246 C CA . GLN A 1 478 ? -22.491 -14.378 30.060 1.00 97.62 478 GLN A CA 1
ATOM 3247 C C . GLN A 1 478 ? -21.252 -15.220 29.779 1.00 97.62 478 GLN A C 1
ATOM 3249 O O . GLN A 1 478 ? -20.722 -15.221 28.670 1.00 97.62 478 GLN A O 1
ATOM 3254 N N . VAL A 1 479 ? -20.829 -15.965 30.793 1.00 97.75 479 VAL A N 1
ATOM 3255 C CA . VAL A 1 479 ? -19.754 -16.954 30.739 1.00 97.75 479 VAL A CA 1
ATOM 3256 C C . VAL A 1 479 ? -20.222 -18.236 31.417 1.00 97.75 479 VAL A C 1
ATOM 3258 O O . VAL A 1 479 ? -20.949 -18.188 32.412 1.00 97.75 479 VAL A O 1
ATOM 3261 N N . SER A 1 480 ? -19.801 -19.382 30.885 1.00 97.81 480 SER A N 1
ATOM 3262 C CA . SER A 1 480 ? -20.131 -20.701 31.427 1.00 97.81 480 SER A CA 1
ATOM 3263 C C . SER A 1 480 ? -18.876 -21.452 31.860 1.00 97.81 480 SER A C 1
ATOM 3265 O O . SER A 1 480 ? -17.836 -21.345 31.210 1.00 97.81 480 SER A O 1
ATOM 3267 N N . PHE A 1 481 ? -18.959 -22.208 32.955 1.00 98.06 481 PHE A N 1
ATOM 3268 C CA . PHE A 1 481 ? -17.833 -22.973 33.500 1.00 98.06 481 PHE A CA 1
ATOM 3269 C C . PHE A 1 481 ? -18.286 -24.128 34.395 1.00 98.06 481 PHE A C 1
ATOM 3271 O O . PHE A 1 481 ? -19.477 -24.363 34.582 1.00 98.06 481 PHE A O 1
ATOM 3278 N N . GLN A 1 482 ? -17.313 -24.867 34.933 1.00 98.06 482 GLN A N 1
ATOM 3279 C CA . GLN A 1 482 ? -17.552 -26.004 35.820 1.00 98.06 482 GLN A CA 1
ATOM 3280 C C . GLN A 1 482 ? -16.854 -25.814 37.161 1.00 98.06 482 GLN A C 1
ATOM 3282 O O . GLN A 1 482 ? -15.761 -25.246 37.222 1.00 98.06 482 GLN A O 1
ATOM 3287 N N . VAL A 1 483 ? -17.454 -26.373 38.208 1.00 98.06 483 VAL A N 1
ATOM 3288 C CA . VAL A 1 483 ? -16.865 -26.488 39.543 1.00 98.06 483 VAL A CA 1
ATOM 3289 C C . VAL A 1 483 ? -16.803 -27.967 39.898 1.00 98.06 483 VAL A C 1
ATOM 3291 O O . VAL A 1 483 ? -17.816 -28.666 39.872 1.00 98.06 483 VAL A O 1
ATOM 3294 N N . ARG A 1 484 ? -15.611 -28.464 40.221 1.00 97.81 484 ARG A N 1
ATOM 3295 C CA . ARG A 1 484 ? -15.345 -29.880 40.496 1.00 97.81 484 ARG A CA 1
ATOM 3296 C C . ARG A 1 484 ? -14.800 -30.062 41.905 1.00 97.81 484 ARG A C 1
ATOM 3298 O O . ARG A 1 484 ? -14.216 -29.157 42.492 1.00 97.81 484 ARG A O 1
ATOM 3305 N N . ARG A 1 485 ? -14.955 -31.264 42.458 1.00 96.50 485 ARG A N 1
ATOM 3306 C CA . ARG A 1 485 ? -14.217 -31.630 43.674 1.00 96.50 485 ARG A CA 1
ATOM 3307 C C . ARG A 1 485 ? -12.739 -31.819 43.321 1.00 96.50 485 ARG A C 1
ATOM 3309 O O . ARG A 1 485 ? -12.464 -32.313 42.223 1.00 96.50 485 ARG A O 1
ATOM 3316 N N . PRO A 1 486 ? -11.804 -31.481 44.226 1.00 91.25 486 PRO A N 1
ATOM 3317 C CA . PRO A 1 486 ? -10.435 -31.946 44.097 1.00 91.25 486 PRO A CA 1
ATOM 3318 C C . PRO A 1 486 ? -10.468 -33.468 43.920 1.00 91.25 486 PRO A C 1
ATOM 3320 O O . PRO A 1 486 ? -11.276 -34.127 44.591 1.00 91.25 486 PRO A O 1
ATOM 3323 N N . PRO A 1 487 ? -9.649 -34.042 43.025 1.00 87.12 487 PRO A N 1
ATOM 3324 C CA . PRO A 1 487 ? -9.485 -35.485 43.015 1.00 87.12 487 PRO A CA 1
ATOM 3325 C C . PRO A 1 487 ? -9.117 -35.927 44.441 1.00 87.12 487 PRO A C 1
ATOM 3327 O O . PRO A 1 487 ? -8.355 -35.215 45.107 1.00 87.12 487 PRO A O 1
ATOM 3330 N N . PRO A 1 488 ? -9.690 -37.035 44.952 1.00 82.38 488 PRO A N 1
ATOM 3331 C CA . PRO A 1 488 ? -9.294 -37.545 46.257 1.00 82.38 488 PRO A CA 1
ATOM 3332 C C . PRO A 1 488 ? -7.766 -37.663 46.277 1.00 82.38 488 PRO A C 1
ATOM 3334 O O . PRO A 1 488 ? -7.203 -38.058 45.250 1.00 82.38 488 PRO A O 1
ATOM 3337 N N . PRO A 1 489 ? -7.095 -37.277 47.383 1.00 77.38 489 PRO A N 1
ATOM 3338 C CA . PRO A 1 489 ? -5.648 -37.397 47.472 1.00 77.38 489 PRO A CA 1
ATOM 3339 C C . PRO A 1 489 ? -5.289 -38.821 47.071 1.00 77.38 489 PRO A C 1
ATOM 3341 O O . PRO A 1 489 ? -5.890 -39.765 47.592 1.00 77.38 489 PRO A O 1
ATOM 3344 N N . ASP A 1 490 ? -4.406 -38.944 46.077 1.00 74.25 490 ASP A N 1
ATOM 3345 C CA . ASP A 1 490 ? -4.040 -40.235 45.510 1.00 74.25 490 ASP A CA 1
ATOM 3346 C C . ASP A 1 490 ? -3.682 -41.161 46.682 1.00 74.25 490 ASP A C 1
ATOM 3348 O O . ASP A 1 490 ? -2.800 -40.810 47.476 1.00 74.25 490 ASP A O 1
ATOM 3352 N N . PRO A 1 491 ? -4.393 -42.288 46.890 1.00 67.12 491 PRO A N 1
ATOM 3353 C CA . PRO A 1 491 ? -4.171 -43.137 48.058 1.00 67.12 491 PRO A CA 1
ATOM 3354 C C . PRO A 1 491 ? -2.754 -43.733 48.105 1.00 67.12 491 PRO A C 1
ATOM 3356 O O . PRO A 1 491 ? -2.407 -44.404 49.076 1.00 67.12 491 PRO A O 1
ATOM 3359 N N . TRP A 1 492 ? -1.933 -43.486 47.080 1.00 60.09 492 TRP A N 1
ATOM 3360 C CA . TRP A 1 492 ? -0.558 -43.933 46.961 1.00 60.09 492 TRP A CA 1
ATOM 3361 C C . TRP A 1 492 ? 0.418 -42.771 46.756 1.00 60.09 492 TRP A C 1
ATOM 3363 O O . TRP A 1 492 ? 0.849 -42.476 45.645 1.00 60.09 492 TRP A O 1
ATOM 3373 N N . LEU A 1 493 ? 0.900 -42.196 47.859 1.00 55.19 493 LEU A N 1
ATOM 3374 C CA . LEU A 1 493 ? 2.263 -41.667 47.864 1.00 55.19 493 LEU A CA 1
ATOM 3375 C C . LEU A 1 493 ? 3.205 -42.873 47.785 1.00 55.19 493 LEU A C 1
ATOM 3377 O O . LEU A 1 493 ? 3.390 -43.594 48.767 1.00 55.19 493 LEU A O 1
ATOM 3381 N N . GLY A 1 494 ? 3.775 -43.133 46.607 1.00 58.56 494 GLY A N 1
ATOM 3382 C CA . GLY A 1 494 ? 4.874 -44.088 46.487 1.00 58.56 494 GLY A CA 1
ATOM 3383 C C . GLY A 1 494 ? 5.987 -43.726 47.479 1.00 58.56 494 GLY A C 1
ATOM 3384 O O . GLY A 1 494 ? 6.271 -42.548 47.689 1.00 58.56 494 GLY A O 1
ATOM 3385 N N . TRP A 1 495 ? 6.621 -44.732 48.090 1.00 57.34 495 TRP A N 1
ATOM 3386 C CA . TRP A 1 495 ? 7.619 -44.586 49.166 1.00 57.34 495 TRP A CA 1
ATOM 3387 C C . TRP A 1 495 ? 8.715 -43.533 48.900 1.00 57.34 495 TRP A C 1
ATOM 3389 O O . TRP A 1 495 ? 9.229 -42.940 49.842 1.00 57.34 495 TRP A O 1
ATOM 3399 N N . GLY A 1 496 ? 9.042 -43.251 47.634 1.00 56.62 496 GLY A N 1
ATOM 3400 C CA . GLY A 1 496 ? 10.018 -42.226 47.244 1.00 56.62 496 GLY A CA 1
ATOM 3401 C C . GLY A 1 496 ? 9.569 -40.766 47.411 1.00 56.62 496 GLY A C 1
ATOM 3402 O O . GLY A 1 496 ? 10.382 -39.873 47.192 1.00 56.62 496 GLY A O 1
ATOM 3403 N N . GLN A 1 497 ? 8.309 -40.498 47.772 1.00 53.00 497 GLN A N 1
ATOM 3404 C CA . GLN A 1 497 ? 7.766 -39.139 47.932 1.00 53.00 497 GLN A CA 1
ATOM 3405 C C . GLN A 1 497 ? 7.435 -38.763 49.385 1.00 53.00 497 GLN A C 1
ATOM 3407 O O . GLN A 1 497 ? 6.930 -37.666 49.614 1.00 53.00 497 GLN A O 1
ATOM 3412 N N . MET A 1 498 ? 7.728 -39.620 50.372 1.00 55.94 498 MET A N 1
ATOM 3413 C CA . MET A 1 498 ? 7.569 -39.278 51.793 1.00 55.94 498 MET A CA 1
ATOM 3414 C C . MET A 1 498 ? 8.787 -38.471 52.286 1.00 55.94 498 MET A C 1
ATOM 3416 O O . MET A 1 498 ? 9.877 -39.036 52.409 1.00 55.94 498 MET A O 1
ATOM 3420 N N . PRO A 1 499 ? 8.654 -37.161 52.584 1.00 51.22 499 PRO A N 1
ATOM 3421 C CA . PRO A 1 499 ? 9.774 -36.356 53.060 1.00 51.22 499 PRO A CA 1
ATOM 3422 C C . PRO A 1 499 ? 10.227 -36.858 54.436 1.00 51.22 499 PRO A C 1
ATOM 3424 O O . PRO A 1 499 ? 9.425 -36.936 55.363 1.00 51.22 499 PRO A O 1
ATOM 3427 N N . GLY A 1 500 ? 11.512 -37.189 54.578 1.00 61.91 500 GLY A N 1
ATOM 3428 C CA . GLY A 1 500 ? 12.106 -37.598 55.857 1.00 61.91 500 GLY A CA 1
ATOM 3429 C C . GLY A 1 500 ? 12.236 -39.107 56.090 1.00 61.91 500 GLY A C 1
ATOM 3430 O O . GLY A 1 500 ? 12.774 -39.495 57.124 1.00 61.91 500 GLY A O 1
ATOM 3431 N N . ILE A 1 501 ? 11.821 -39.962 55.145 1.00 52.19 501 ILE A N 1
ATOM 3432 C CA . ILE A 1 501 ? 12.107 -41.404 55.200 1.00 52.19 501 ILE A CA 1
ATOM 3433 C C . ILE A 1 501 ? 13.292 -41.720 54.283 1.00 52.19 501 ILE A C 1
ATOM 3435 O O . ILE A 1 501 ? 13.153 -41.809 53.066 1.00 52.19 501 ILE A O 1
ATOM 3439 N N . THR A 1 502 ? 14.471 -41.917 54.872 1.00 50.16 502 THR A N 1
ATOM 3440 C CA . THR A 1 502 ? 15.620 -42.499 54.167 1.00 50.16 502 THR A CA 1
ATOM 3441 C C . THR A 1 502 ? 15.514 -44.018 54.259 1.00 50.16 502 THR A C 1
ATOM 3443 O O . THR A 1 502 ? 15.749 -44.593 55.320 1.00 50.16 502 THR A O 1
ATOM 3446 N N . VAL A 1 503 ? 15.162 -44.685 53.160 1.00 53.53 503 VAL A N 1
ATOM 3447 C CA . VAL A 1 503 ? 15.238 -46.151 53.077 1.00 53.53 503 VAL A CA 1
ATOM 3448 C C . VAL A 1 503 ? 16.716 -46.529 52.941 1.00 53.53 503 VAL A C 1
ATOM 3450 O O . VAL A 1 503 ? 17.305 -46.363 51.878 1.00 53.53 503 VAL A O 1
ATOM 3453 N N . THR A 1 504 ? 17.350 -46.970 54.029 1.00 45.34 504 THR A N 1
ATOM 3454 C CA . THR A 1 504 ? 18.799 -47.253 54.085 1.00 45.34 504 THR A CA 1
ATOM 3455 C C . THR A 1 504 ? 19.182 -48.703 53.762 1.00 45.34 504 THR A C 1
ATOM 3457 O O . THR A 1 504 ? 20.299 -49.120 54.063 1.00 45.34 504 THR A O 1
ATOM 3460 N N . GLY A 1 505 ? 18.316 -49.481 53.106 1.00 51.44 505 GLY A N 1
ATOM 3461 C CA . GLY A 1 505 ? 18.685 -50.812 52.619 1.00 51.44 505 GLY A CA 1
ATOM 3462 C C . GLY A 1 505 ? 17.565 -51.566 51.907 1.00 51.44 505 GLY A C 1
ATOM 3463 O O . GLY A 1 505 ? 16.386 -51.264 52.091 1.00 51.44 505 GLY A O 1
ATOM 3464 N N . ASP A 1 506 ? 17.954 -52.572 51.120 1.00 45.50 506 ASP A N 1
ATOM 3465 C CA . ASP A 1 506 ? 17.038 -53.535 50.509 1.00 45.50 506 ASP A CA 1
ATOM 3466 C C . ASP A 1 506 ? 16.441 -54.432 51.596 1.00 45.50 506 ASP A C 1
ATOM 3468 O O . ASP A 1 506 ? 17.109 -55.310 52.149 1.00 45.50 506 ASP A O 1
ATOM 3472 N N . ILE A 1 507 ? 15.164 -54.229 51.913 1.00 53.84 507 ILE A N 1
ATOM 3473 C CA . ILE A 1 507 ? 14.438 -55.145 52.789 1.00 53.84 507 ILE A CA 1
ATOM 3474 C C . ILE A 1 507 ? 13.910 -56.289 51.916 1.00 53.84 507 ILE A C 1
ATOM 3476 O O . ILE A 1 507 ? 12.822 -56.221 51.348 1.00 53.84 507 ILE A O 1
ATOM 3480 N N . GLY A 1 508 ? 14.728 -57.328 51.748 1.00 46.94 508 GLY A N 1
ATOM 3481 C CA . GLY A 1 508 ? 14.361 -58.524 50.996 1.00 46.94 508 GLY A CA 1
ATOM 3482 C C . GLY A 1 508 ? 13.301 -59.342 51.733 1.00 46.94 508 GLY A C 1
ATOM 3483 O O . GLY A 1 508 ? 13.613 -60.032 52.699 1.00 46.94 508 GLY A O 1
ATOM 3484 N N . PHE A 1 509 ? 12.055 -59.305 51.260 1.00 53.56 509 PHE A N 1
ATOM 3485 C CA . PHE A 1 509 ? 11.016 -60.242 51.688 1.00 53.56 509 PHE A CA 1
ATOM 3486 C C . PHE A 1 509 ? 10.832 -61.315 50.617 1.00 53.56 509 PHE A C 1
ATOM 3488 O O . PHE A 1 509 ? 10.291 -61.058 49.543 1.00 53.56 509 PHE A O 1
ATOM 3495 N N . SER A 1 510 ? 11.267 -62.539 50.905 1.00 45.25 510 SER A N 1
ATOM 3496 C CA . SER A 1 510 ? 11.017 -63.707 50.062 1.00 45.25 510 SER A CA 1
ATOM 3497 C C . SER A 1 510 ? 9.692 -64.366 50.457 1.00 45.25 510 SER A C 1
ATOM 3499 O O . SER A 1 510 ? 9.647 -65.348 51.192 1.00 45.25 510 SER A O 1
ATOM 3501 N N . GLY A 1 511 ? 8.581 -63.813 49.971 1.00 53.59 511 GLY A N 1
ATOM 3502 C CA . GLY A 1 511 ? 7.270 -64.449 50.093 1.00 53.59 511 GLY A CA 1
ATOM 3503 C C . GLY A 1 511 ? 6.195 -63.720 49.282 1.00 53.59 511 GLY A C 1
ATOM 3504 O O . GLY A 1 511 ? 6.028 -62.513 49.465 1.00 53.59 511 GLY A O 1
ATOM 3505 N N . PRO A 1 512 ? 5.448 -64.398 48.389 1.00 50.78 512 PRO A N 1
ATOM 3506 C CA . PRO A 1 512 ? 4.334 -63.776 47.687 1.00 50.78 512 PRO A CA 1
ATOM 3507 C C . PRO A 1 512 ? 3.240 -63.377 48.686 1.00 50.78 512 PRO A C 1
ATOM 3509 O O . PRO A 1 512 ? 2.673 -64.218 49.378 1.00 50.78 512 PRO A O 1
ATOM 3512 N N . GLY A 1 513 ? 2.936 -62.078 48.748 1.00 59.25 513 GLY A N 1
ATOM 3513 C CA . GLY A 1 513 ? 1.761 -61.551 49.445 1.00 59.25 513 GLY A CA 1
ATOM 3514 C C . GLY A 1 513 ? 2.015 -60.797 50.751 1.00 59.25 513 GLY A C 1
ATOM 3515 O O . GLY A 1 513 ? 1.064 -60.220 51.276 1.00 59.25 513 GLY A O 1
ATOM 3516 N N . THR A 1 514 ? 3.248 -60.728 51.261 1.00 55.44 514 THR A N 1
ATOM 3517 C CA . THR A 1 514 ? 3.560 -59.895 52.436 1.00 55.44 514 THR A CA 1
ATOM 3518 C C . THR A 1 514 ? 3.405 -58.414 52.089 1.00 55.44 514 THR A C 1
ATOM 3520 O O . THR A 1 514 ? 4.087 -57.902 51.204 1.00 55.44 514 THR A O 1
ATOM 3523 N N . ARG A 1 515 ? 2.503 -57.715 52.784 1.00 55.22 515 ARG A N 1
ATOM 3524 C CA . ARG A 1 515 ? 2.308 -56.262 52.657 1.00 55.22 515 ARG A CA 1
ATOM 3525 C C . ARG A 1 515 ? 2.866 -55.569 53.888 1.00 55.22 515 ARG A C 1
ATOM 3527 O O . ARG A 1 515 ? 2.638 -56.032 55.001 1.00 55.22 515 ARG A O 1
ATOM 3534 N N . ILE A 1 516 ? 3.581 -54.470 53.691 1.00 57.94 516 ILE A N 1
ATOM 3535 C CA . ILE A 1 516 ? 4.110 -53.637 54.772 1.00 57.94 516 ILE A CA 1
ATOM 3536 C C . ILE A 1 516 ? 3.290 -52.355 54.810 1.00 57.94 516 ILE A C 1
ATOM 3538 O O . ILE A 1 516 ? 3.067 -51.737 53.770 1.00 57.94 516 ILE A O 1
ATOM 3542 N N . TYR A 1 517 ? 2.858 -51.950 55.995 1.00 56.50 517 TYR A N 1
ATOM 3543 C CA . TYR A 1 517 ? 2.152 -50.699 56.227 1.00 56.50 517 TYR A CA 1
ATOM 3544 C C . TYR A 1 517 ? 2.970 -49.860 57.201 1.00 56.50 517 TYR A C 1
ATOM 3546 O O . TYR A 1 517 ? 3.409 -50.367 58.227 1.00 56.50 517 TYR A O 1
ATOM 3554 N N . ALA A 1 518 ? 3.153 -48.578 56.914 1.00 55.06 518 ALA A N 1
ATOM 3555 C CA . ALA A 1 518 ? 3.602 -47.612 57.909 1.00 55.06 518 ALA A CA 1
ATOM 3556 C C . ALA A 1 518 ? 2.402 -46.738 58.274 1.00 55.06 518 ALA A C 1
ATOM 3558 O O . ALA A 1 518 ? 1.746 -46.189 57.385 1.00 55.06 518 ALA A O 1
ATOM 3559 N N . ARG A 1 519 ? 2.072 -46.630 59.564 1.00 55.78 519 ARG A N 1
ATOM 3560 C CA . ARG A 1 519 ? 1.005 -45.732 60.019 1.00 55.78 519 ARG A CA 1
ATOM 3561 C C . ARG A 1 519 ? 1.652 -44.412 60.428 1.00 55.78 519 ARG A C 1
ATOM 3563 O O . ARG A 1 519 ? 2.387 -44.343 61.402 1.00 55.78 519 ARG A O 1
ATOM 3570 N N . GLY A 1 520 ? 1.398 -43.354 59.660 1.00 47.41 520 GLY A N 1
ATOM 3571 C CA . GLY A 1 520 ? 2.160 -42.096 59.727 1.00 47.41 520 GLY A CA 1
ATOM 3572 C C . GLY A 1 520 ? 2.132 -41.323 61.054 1.00 47.41 520 GLY A C 1
ATOM 3573 O O . GLY A 1 520 ? 2.807 -40.308 61.158 1.00 47.41 520 GLY A O 1
ATOM 3574 N N . THR A 1 521 ? 1.381 -41.759 62.067 1.00 53.00 521 THR A N 1
ATOM 3575 C CA . THR A 1 521 ? 1.302 -41.071 63.367 1.00 53.00 521 THR A CA 1
ATOM 3576 C C . THR A 1 521 ? 2.050 -41.775 64.496 1.00 53.00 521 THR A C 1
ATOM 3578 O O . THR A 1 521 ? 2.243 -41.159 65.538 1.00 53.00 521 THR A O 1
ATOM 3581 N N . ASP A 1 522 ? 2.450 -43.041 64.338 1.00 58.22 522 ASP A N 1
ATOM 3582 C CA . ASP A 1 522 ? 3.060 -43.831 65.421 1.00 58.22 522 ASP A CA 1
ATOM 3583 C C . ASP A 1 522 ? 4.492 -44.311 65.127 1.00 58.22 522 ASP A C 1
ATOM 3585 O O . ASP A 1 522 ? 5.092 -44.978 65.969 1.00 58.22 522 ASP A O 1
ATOM 3589 N N . ASN A 1 523 ? 5.062 -43.954 63.967 1.00 57.53 523 ASN A N 1
ATOM 3590 C CA . ASN A 1 523 ? 6.365 -44.443 63.488 1.00 57.53 523 ASN A CA 1
ATOM 3591 C C . ASN A 1 523 ? 6.489 -45.984 63.491 1.00 57.53 523 ASN A C 1
ATOM 3593 O O . ASN A 1 523 ? 7.598 -46.522 63.470 1.00 57.53 523 ASN A O 1
ATOM 3597 N N . GLY A 1 524 ? 5.366 -46.708 63.508 1.00 54.28 524 GLY A N 1
ATOM 3598 C CA . GLY A 1 524 ? 5.327 -48.161 63.473 1.00 54.28 524 GLY A CA 1
ATOM 3599 C C . GLY A 1 524 ? 5.413 -48.693 62.045 1.00 54.28 524 GLY A C 1
ATOM 3600 O O . GLY A 1 524 ? 4.709 -48.226 61.146 1.00 54.28 524 GLY A O 1
ATOM 3601 N N . VAL A 1 525 ? 6.253 -49.712 61.845 1.00 56.06 525 VAL A N 1
ATOM 3602 C CA . VAL A 1 525 ? 6.256 -50.537 60.630 1.00 56.06 525 VAL A CA 1
ATOM 3603 C C . VAL A 1 525 ? 5.488 -51.818 60.929 1.00 56.06 525 VAL A C 1
ATOM 3605 O O . VAL A 1 525 ? 5.866 -52.604 61.794 1.00 56.06 525 VAL A O 1
ATOM 3608 N N . TYR A 1 526 ? 4.402 -52.024 60.200 1.00 61.78 526 TYR A N 1
ATOM 3609 C CA . TYR A 1 526 ? 3.513 -53.169 60.318 1.00 61.78 526 TYR A CA 1
ATOM 3610 C C . TYR A 1 526 ? 3.699 -54.078 59.113 1.00 61.78 526 TYR A C 1
ATOM 3612 O O . TYR A 1 526 ? 3.897 -53.602 57.999 1.00 61.78 526 TYR A O 1
ATOM 3620 N N . THR A 1 527 ? 3.580 -55.388 59.303 1.00 62.56 527 THR A N 1
ATOM 3621 C CA . THR A 1 527 ? 3.534 -56.339 58.188 1.00 62.56 527 THR A CA 1
ATOM 3622 C C . THR A 1 527 ? 2.264 -57.173 58.286 1.00 62.56 527 THR A C 1
ATOM 3624 O O . THR A 1 527 ? 1.809 -57.492 59.384 1.00 62.56 527 THR A O 1
ATOM 3627 N N . SER A 1 528 ? 1.660 -57.504 57.148 1.00 53.56 528 SER A N 1
ATOM 3628 C CA . SER A 1 528 ? 0.599 -58.504 57.064 1.00 53.56 528 SER A CA 1
ATOM 3629 C C . SER A 1 528 ? 1.000 -59.588 56.077 1.00 53.56 528 SER A C 1
ATOM 3631 O O . SER A 1 528 ? 1.277 -59.290 54.911 1.00 53.56 528 SER A O 1
ATOM 3633 N N . THR A 1 529 ? 0.969 -60.838 56.519 1.00 56.59 529 THR A N 1
ATOM 3634 C CA . THR A 1 529 ? 1.038 -62.023 55.663 1.00 56.59 529 THR A CA 1
ATOM 3635 C C . THR A 1 529 ? -0.376 -62.558 55.403 1.00 56.59 529 THR A C 1
ATOM 3637 O O . THR A 1 529 ? -1.169 -62.667 56.343 1.00 56.59 529 THR A O 1
ATOM 3640 N N . PRO A 1 530 ? -0.737 -62.905 54.155 1.00 48.84 530 PRO A N 1
ATOM 3641 C CA . PRO A 1 530 ? -2.046 -63.474 53.858 1.00 48.84 530 PRO A CA 1
ATOM 3642 C C . PRO A 1 530 ? -2.182 -64.846 54.533 1.00 48.84 530 PRO A C 1
ATOM 3644 O O . PRO A 1 530 ? -1.375 -65.737 54.282 1.00 48.84 530 PRO A O 1
ATOM 3647 N N . GLY A 1 531 ? -3.194 -65.011 55.391 1.00 62.16 531 GLY A N 1
ATOM 3648 C CA . GLY A 1 531 ? -3.525 -66.283 56.054 1.00 62.16 531 GLY A CA 1
ATOM 3649 C C . GLY A 1 531 ? -3.238 -66.358 57.560 1.00 62.16 531 GLY A C 1
ATOM 3650 O O . GLY A 1 531 ? -3.622 -67.340 58.190 1.00 62.16 531 GLY A O 1
ATOM 3651 N N . GLY A 1 532 ? -2.617 -65.338 58.163 1.00 50.28 532 GLY A N 1
ATOM 3652 C CA . GLY A 1 532 ? -2.439 -65.254 59.617 1.00 50.28 532 GLY A CA 1
ATOM 3653 C C . GLY A 1 532 ? -3.637 -64.602 60.316 1.00 50.28 532 GLY A C 1
ATOM 3654 O O . GLY A 1 532 ? -4.089 -63.531 59.911 1.00 50.28 532 GLY A O 1
ATOM 3655 N N . ALA A 1 533 ? -4.155 -65.224 61.376 1.00 48.81 533 ALA A N 1
ATOM 3656 C CA . ALA A 1 533 ? -5.191 -64.636 62.219 1.00 48.81 533 ALA A CA 1
ATOM 3657 C C . ALA A 1 533 ? -4.626 -63.435 63.011 1.00 48.81 533 ALA A C 1
ATOM 3659 O O . ALA A 1 533 ? -3.968 -63.610 64.032 1.00 48.81 533 ALA A O 1
ATOM 3660 N N . GLY A 1 534 ? -4.904 -62.219 62.529 1.00 51.75 534 GLY A N 1
ATOM 3661 C CA . GLY A 1 534 ? -4.664 -60.946 63.222 1.00 51.75 534 GLY A CA 1
ATOM 3662 C C . GLY A 1 534 ? -3.253 -60.345 63.067 1.00 51.75 534 GLY A C 1
ATOM 3663 O O . GLY A 1 534 ? -2.288 -61.071 62.822 1.00 51.75 534 GLY A O 1
ATOM 3664 N N . PRO A 1 535 ? -3.111 -59.008 63.199 1.00 46.72 535 PRO A N 1
ATOM 3665 C CA . PRO A 1 535 ? -1.812 -58.337 63.175 1.00 46.72 535 PRO A CA 1
ATOM 3666 C C . PRO A 1 535 ? -0.955 -58.827 64.347 1.00 46.72 535 PRO A C 1
ATOM 3668 O O . PRO A 1 535 ? -1.316 -58.647 65.510 1.00 46.72 535 PRO A O 1
ATOM 3671 N N . GLN A 1 536 ? 0.180 -59.458 64.052 1.00 48.53 536 GLN A N 1
ATOM 3672 C CA . GLN A 1 536 ? 1.155 -59.814 65.078 1.00 48.53 536 GLN A CA 1
ATOM 3673 C C . GLN A 1 536 ? 1.980 -58.573 65.430 1.00 48.53 536 GLN A C 1
ATOM 3675 O O . GLN A 1 536 ? 2.597 -57.952 64.564 1.00 48.53 536 GLN A O 1
ATOM 3680 N N . TRP A 1 537 ? 1.956 -58.190 66.706 1.00 42.06 537 TRP A N 1
ATOM 3681 C CA . TRP A 1 537 ? 2.708 -57.055 67.233 1.00 42.06 537 TRP A CA 1
ATOM 3682 C C . TRP A 1 537 ? 4.211 -57.326 67.121 1.00 42.06 537 TRP A C 1
ATOM 3684 O O . TRP A 1 537 ? 4.718 -58.284 67.705 1.00 42.06 537 TRP A O 1
ATOM 3694 N N . ALA A 1 538 ? 4.929 -56.481 66.382 1.00 43.69 538 ALA A N 1
ATOM 3695 C CA . ALA A 1 538 ? 6.383 -56.508 66.377 1.00 43.69 538 ALA A CA 1
ATOM 3696 C C . ALA A 1 538 ? 6.914 -56.021 67.737 1.00 43.69 538 ALA A C 1
ATOM 3698 O O . ALA A 1 538 ? 6.468 -55.007 68.273 1.00 43.69 538 ALA A O 1
ATOM 3699 N N . VAL A 1 539 ? 7.866 -56.770 68.292 1.00 40.44 539 VAL A N 1
ATOM 3700 C CA . VAL A 1 539 ? 8.565 -56.463 69.547 1.00 40.44 539 VAL A CA 1
ATOM 3701 C C . VAL A 1 539 ? 9.237 -55.083 69.438 1.00 40.44 539 VAL A C 1
ATOM 3703 O O . VAL A 1 539 ? 9.933 -54.844 68.448 1.00 40.44 539 VAL A O 1
ATOM 3706 N N . PRO A 1 540 ? 9.088 -54.173 70.422 1.00 39.25 540 PRO A N 1
ATOM 3707 C CA . PRO A 1 540 ? 9.799 -52.900 70.406 1.00 39.25 540 PRO A CA 1
ATOM 3708 C C . PRO A 1 540 ? 11.310 -53.153 70.460 1.00 39.25 540 PRO A C 1
ATOM 3710 O O . PRO A 1 540 ? 11.825 -53.757 71.404 1.00 39.25 540 PRO A O 1
ATOM 3713 N N . LEU A 1 541 ? 12.033 -52.691 69.438 1.00 37.28 541 LEU A N 1
ATOM 3714 C CA . LEU A 1 541 ? 13.493 -52.707 69.434 1.00 37.28 541 LEU A CA 1
ATOM 3715 C C . LEU A 1 541 ? 13.992 -51.824 70.585 1.00 37.28 541 LEU A C 1
ATOM 3717 O O . LEU A 1 541 ? 13.842 -50.604 70.568 1.00 37.28 541 LEU A O 1
ATOM 3721 N N . SER A 1 542 ? 14.567 -52.454 71.611 1.00 34.00 542 SER A N 1
ATOM 3722 C CA . SER A 1 542 ? 15.186 -51.749 72.735 1.00 34.00 542 SER A CA 1
ATOM 3723 C C . SER A 1 542 ? 16.422 -50.972 72.261 1.00 34.00 542 SER A C 1
ATOM 3725 O O . SER A 1 542 ? 17.250 -51.537 71.539 1.00 34.00 542 SER A O 1
ATOM 3727 N N . PRO A 1 543 ? 16.610 -49.707 72.678 1.00 35.78 543 PRO A N 1
ATOM 3728 C CA . PRO A 1 543 ? 17.779 -48.936 72.291 1.00 35.78 543 PRO A CA 1
ATOM 3729 C C . PRO A 1 543 ? 19.033 -49.497 72.968 1.00 35.78 543 PRO A C 1
ATOM 3731 O O . PRO A 1 543 ? 19.161 -49.527 74.194 1.00 35.78 543 PRO A O 1
ATOM 3734 N N . ARG A 1 544 ? 19.985 -49.941 72.147 1.00 30.36 544 ARG A N 1
ATOM 3735 C CA . ARG A 1 544 ? 21.314 -50.376 72.578 1.00 30.36 544 ARG A CA 1
ATOM 3736 C C . ARG A 1 544 ? 22.099 -49.141 73.046 1.00 30.36 544 ARG A C 1
ATOM 3738 O O . ARG A 1 544 ? 22.444 -48.280 72.245 1.00 30.36 544 ARG A O 1
ATOM 3745 N N . ARG A 1 545 ? 22.363 -49.049 74.355 1.00 34.94 545 ARG A N 1
ATOM 3746 C CA . ARG A 1 545 ? 23.262 -48.056 74.972 1.00 34.94 545 ARG A CA 1
ATOM 3747 C C . ARG A 1 545 ? 24.689 -48.224 74.429 1.00 34.94 545 ARG A C 1
ATOM 3749 O O . ARG A 1 545 ? 25.300 -49.265 74.655 1.00 34.94 545 ARG A O 1
ATOM 3756 N N . SER A 1 546 ? 25.249 -47.177 73.830 1.00 35.69 546 SER A N 1
ATOM 3757 C CA . SER A 1 546 ? 26.699 -46.945 73.763 1.00 35.69 546 SER A CA 1
ATOM 3758 C C . SER A 1 546 ? 27.003 -45.610 74.439 1.00 35.69 546 SER A C 1
ATOM 3760 O O . SER A 1 546 ? 26.450 -44.582 74.055 1.00 35.69 546 SER A O 1
ATOM 3762 N N . GLY A 1 547 ? 27.829 -45.640 75.483 1.00 35.41 547 GLY A N 1
ATOM 3763 C CA . GLY A 1 547 ? 28.289 -44.449 76.193 1.00 35.41 547 GLY A CA 1
ATOM 3764 C C . GLY A 1 547 ? 29.605 -43.898 75.641 1.00 35.41 547 GLY A C 1
ATOM 3765 O O . GLY A 1 547 ? 30.437 -44.667 75.176 1.00 35.41 547 GLY A O 1
ATOM 3766 N N . SER A 1 548 ? 29.775 -42.579 75.760 1.00 30.88 548 SER A N 1
ATOM 3767 C CA . SER A 1 548 ? 31.038 -41.825 75.923 1.00 30.88 548 SER A CA 1
ATOM 3768 C C . SER A 1 548 ? 30.646 -40.337 76.040 1.00 30.88 548 SER A C 1
ATOM 3770 O O . SER A 1 548 ? 30.066 -39.793 75.109 1.00 30.88 548 SER A O 1
ATOM 3772 N N . SER A 1 549 ? 30.590 -39.741 77.236 1.00 32.94 549 SER A N 1
ATOM 3773 C CA . SER A 1 549 ? 31.677 -39.083 77.994 1.00 32.94 549 SER A CA 1
ATOM 3774 C C . SER A 1 549 ? 31.945 -37.617 77.598 1.00 32.94 549 SER A C 1
ATOM 3776 O O . SER A 1 549 ? 32.497 -37.371 76.533 1.00 32.94 549 SER A O 1
ATOM 3778 N N . GLY A 1 550 ? 31.660 -36.698 78.539 1.00 31.42 550 GLY A N 1
ATOM 3779 C CA . GLY A 1 550 ? 32.253 -35.349 78.687 1.00 31.42 550 GLY A CA 1
ATOM 3780 C C . GLY A 1 550 ? 31.717 -34.261 77.739 1.00 31.42 550 GLY A C 1
ATOM 3781 O O . GLY A 1 550 ? 31.448 -34.536 76.587 1.00 31.42 550 GLY A O 1
ATOM 3782 N N . SER A 1 551 ? 31.530 -32.993 78.111 1.00 33.25 551 SER A N 1
ATOM 3783 C CA . SER A 1 551 ? 31.823 -32.255 79.341 1.00 33.25 551 SER A CA 1
ATOM 3784 C C . SER A 1 551 ? 30.909 -31.025 79.439 1.00 33.25 551 SER A C 1
ATOM 3786 O O . SER A 1 551 ? 30.582 -30.390 78.441 1.00 33.25 551 SER A O 1
ATOM 3788 N N . THR A 1 552 ? 30.562 -30.663 80.666 1.00 35.19 552 THR A N 1
ATOM 3789 C CA . THR A 1 552 ? 29.893 -29.431 81.104 1.00 35.19 552 THR A CA 1
ATOM 3790 C C . THR A 1 552 ? 30.656 -28.140 80.779 1.00 35.19 552 THR A C 1
ATOM 3792 O O . THR A 1 552 ? 31.867 -28.108 80.990 1.00 35.19 552 THR A O 1
ATOM 3795 N N . SER A 1 553 ? 29.945 -27.050 80.438 1.00 31.44 553 SER A N 1
ATOM 3796 C CA . SER A 1 553 ? 30.124 -25.710 81.052 1.00 31.44 553 SER A CA 1
ATOM 3797 C C . SER A 1 553 ? 29.053 -24.680 80.633 1.00 31.44 553 SER A C 1
ATOM 3799 O O . SER A 1 553 ? 28.924 -24.322 79.470 1.00 31.44 553 SER A O 1
ATOM 3801 N N . SER A 1 554 ? 28.304 -24.247 81.654 1.00 32.16 554 SER A N 1
ATOM 3802 C CA . SER A 1 554 ? 27.705 -22.935 81.978 1.00 32.16 554 SER A CA 1
ATOM 3803 C C . SER A 1 554 ? 27.143 -21.955 80.926 1.00 32.16 554 SER A C 1
ATOM 3805 O O . SER A 1 554 ? 27.833 -21.447 80.049 1.00 32.16 554 SER A O 1
ATOM 3807 N N . MET A 1 555 ? 25.908 -21.546 81.241 1.00 31.31 555 MET A N 1
ATOM 3808 C CA . MET A 1 555 ? 25.135 -20.357 80.854 1.00 31.31 555 MET A CA 1
ATOM 3809 C C . MET A 1 555 ? 25.904 -19.036 80.649 1.00 31.31 555 MET A C 1
ATOM 3811 O O . MET A 1 555 ? 26.688 -18.630 81.507 1.00 31.31 555 MET A O 1
ATOM 3815 N N . ARG A 1 556 ? 25.462 -18.256 79.649 1.00 30.47 556 ARG A N 1
ATOM 3816 C CA . ARG A 1 556 ? 25.088 -16.832 79.799 1.00 30.47 556 ARG A CA 1
ATOM 3817 C C . ARG A 1 556 ? 24.192 -16.373 78.643 1.00 30.47 556 ARG A C 1
ATOM 3819 O O . ARG A 1 556 ? 24.510 -16.579 77.479 1.00 30.47 556 ARG A O 1
ATOM 3826 N N . SER A 1 557 ? 23.076 -15.742 78.996 1.00 34.47 557 SER A N 1
ATOM 3827 C CA . SER A 1 557 ? 22.186 -14.993 78.107 1.00 34.47 557 SER A CA 1
ATOM 3828 C C . SER A 1 557 ? 22.835 -13.685 77.654 1.00 34.47 557 SER A C 1
ATOM 3830 O O . SER A 1 557 ? 23.383 -13.004 78.518 1.00 34.47 557 SER A O 1
ATOM 3832 N N . MET A 1 558 ? 22.657 -13.260 76.398 1.00 28.78 558 MET A N 1
ATOM 3833 C CA . MET A 1 558 ? 22.589 -11.835 76.033 1.00 28.78 558 MET A CA 1
ATOM 3834 C C . MET A 1 558 ? 21.752 -11.612 74.762 1.00 28.78 558 MET A C 1
ATOM 3836 O O . MET A 1 558 ? 22.053 -12.143 73.703 1.00 28.78 558 MET A O 1
ATOM 3840 N N . SER A 1 559 ? 20.686 -10.832 74.963 1.00 29.08 559 SER A N 1
ATOM 3841 C CA . SER A 1 559 ? 20.106 -9.756 74.145 1.00 29.08 559 SER A CA 1
ATOM 3842 C C . SER A 1 559 ? 20.205 -9.773 72.615 1.00 29.08 559 SER A C 1
ATOM 3844 O O . SER A 1 559 ? 21.279 -9.751 72.025 1.00 29.08 559 SER A O 1
ATOM 3846 N N . ALA A 1 560 ? 19.030 -9.602 72.008 1.00 34.28 560 ALA A N 1
ATOM 3847 C CA . ALA A 1 560 ? 18.815 -9.138 70.645 1.00 34.28 560 ALA A CA 1
ATOM 3848 C C . ALA A 1 560 ? 19.300 -7.688 70.428 1.00 34.28 560 ALA A C 1
ATOM 3850 O O . ALA A 1 560 ? 19.211 -6.859 71.337 1.00 34.28 560 ALA A O 1
ATOM 3851 N N . ALA A 1 561 ? 19.735 -7.389 69.199 1.00 31.92 561 ALA A N 1
ATOM 3852 C CA . ALA A 1 561 ? 19.772 -6.050 68.605 1.00 31.92 561 ALA A CA 1
ATOM 3853 C C . ALA A 1 561 ? 19.495 -6.160 67.080 1.00 31.92 561 ALA A C 1
ATOM 3855 O O . ALA A 1 561 ? 19.759 -7.220 66.505 1.00 31.92 561 ALA A O 1
ATOM 3856 N N . PRO A 1 562 ? 18.924 -5.124 66.433 1.00 39.62 562 PRO A N 1
ATOM 3857 C CA . PRO A 1 562 ? 18.284 -5.226 65.119 1.00 39.62 562 PRO A CA 1
ATOM 3858 C C . PRO A 1 562 ? 19.241 -4.969 63.938 1.00 39.62 562 PRO A C 1
ATOM 3860 O O . PRO A 1 562 ? 20.184 -4.190 64.045 1.00 39.62 562 PRO A O 1
ATOM 3863 N N . MET A 1 563 ? 18.958 -5.603 62.794 1.00 30.70 563 MET A N 1
ATOM 3864 C CA . MET A 1 563 ? 19.605 -5.347 61.499 1.00 30.70 563 MET A CA 1
ATOM 3865 C C . MET A 1 563 ? 18.935 -4.164 60.781 1.00 30.70 563 MET A C 1
ATOM 3867 O O . MET A 1 563 ? 17.742 -4.217 60.487 1.00 30.70 563 MET A O 1
ATOM 3871 N N . GLU A 1 564 ? 19.719 -3.136 60.450 1.00 35.31 564 GLU A N 1
ATOM 3872 C CA . GLU A 1 564 ? 19.395 -2.127 59.430 1.00 35.31 564 GLU A CA 1
ATOM 3873 C C . GLU A 1 564 ? 19.767 -2.623 58.012 1.00 35.31 564 GLU A C 1
ATOM 3875 O O . GLU A 1 564 ? 20.664 -3.462 57.873 1.00 35.31 564 GLU A O 1
ATOM 3880 N N . PRO A 1 565 ? 19.112 -2.122 56.943 1.00 44.06 565 PRO A N 1
ATOM 3881 C CA . PRO A 1 565 ? 19.339 -2.576 55.571 1.00 44.06 565 PRO A CA 1
ATOM 3882 C C . PRO A 1 565 ? 20.439 -1.767 54.851 1.00 44.06 565 PRO A C 1
ATOM 3884 O O . PRO A 1 565 ? 20.543 -0.557 55.061 1.00 44.06 565 PRO A O 1
ATOM 3887 N N . PRO A 1 566 ? 21.219 -2.370 53.929 1.00 43.84 566 PRO A N 1
ATOM 3888 C CA . PRO A 1 566 ? 22.164 -1.618 53.119 1.00 43.84 566 PRO A CA 1
ATOM 3889 C C . PRO A 1 566 ? 21.501 -0.997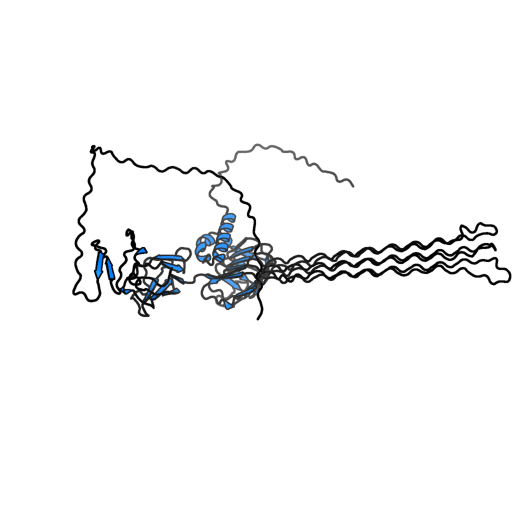 51.881 1.00 43.84 566 PRO A C 1
ATOM 3891 O O . PRO A 1 566 ? 20.734 -1.620 51.145 1.00 43.84 566 PRO A O 1
ATOM 3894 N N . THR A 1 567 ? 21.869 0.258 51.662 1.00 35.50 567 THR A N 1
ATOM 3895 C CA . THR A 1 567 ? 21.567 1.123 50.526 1.00 35.50 567 THR A CA 1
ATOM 3896 C C . THR A 1 567 ? 22.237 0.652 49.232 1.00 35.50 567 THR A C 1
ATOM 3898 O O . THR A 1 567 ? 23.389 0.220 49.203 1.00 35.50 567 THR A O 1
ATOM 3901 N N . ALA A 1 568 ? 21.496 0.774 48.129 1.00 34.12 568 ALA A N 1
ATOM 3902 C CA . ALA A 1 568 ? 21.949 0.482 46.777 1.00 34.12 568 ALA A CA 1
ATOM 3903 C C . ALA A 1 568 ? 22.891 1.575 46.245 1.00 34.12 568 ALA A C 1
ATOM 3905 O O . ALA A 1 568 ? 22.578 2.763 46.310 1.00 34.12 568 ALA A O 1
ATOM 3906 N N . THR A 1 569 ? 24.008 1.171 45.638 1.00 34.94 569 THR A N 1
ATOM 3907 C CA . THR A 1 569 ? 24.805 2.022 44.743 1.00 34.94 569 THR A CA 1
ATOM 3908 C C . THR A 1 569 ? 24.927 1.361 43.375 1.00 34.94 569 THR A C 1
ATOM 3910 O O . THR A 1 569 ? 25.302 0.199 43.237 1.00 34.94 569 THR A O 1
ATOM 3913 N N . SER A 1 570 ? 24.553 2.131 42.355 1.00 37.75 570 SER A N 1
ATOM 3914 C CA . SER A 1 570 ? 24.595 1.793 40.938 1.00 37.75 570 SER A CA 1
ATOM 3915 C C . SER A 1 570 ? 26.032 1.746 40.414 1.00 37.75 570 SER A C 1
ATOM 3917 O O . SER A 1 570 ? 26.771 2.720 40.557 1.00 37.75 570 SER A O 1
ATOM 3919 N N . GLY A 1 571 ? 26.394 0.661 39.729 1.00 32.75 571 GLY A N 1
ATOM 3920 C CA . GLY A 1 571 ? 27.643 0.533 38.982 1.00 32.75 571 GLY A CA 1
ATOM 3921 C C . GLY A 1 571 ? 27.385 -0.069 37.605 1.00 32.75 571 GLY A C 1
ATOM 3922 O O . GLY A 1 571 ? 27.063 -1.246 37.477 1.00 32.75 571 GLY A O 1
ATOM 3923 N N . SER A 1 572 ? 27.516 0.761 36.577 1.00 40.56 572 SER A N 1
ATOM 3924 C CA . SER A 1 572 ? 27.443 0.432 35.157 1.00 40.56 572 SER A CA 1
ATOM 3925 C C . SER A 1 572 ? 28.662 -0.376 34.694 1.00 40.56 572 SER A C 1
ATOM 3927 O O . SER A 1 572 ? 29.796 0.055 34.887 1.00 40.56 572 SER A O 1
ATOM 3929 N N . ARG A 1 573 ? 28.446 -1.503 33.998 1.00 34.91 573 ARG A N 1
ATOM 3930 C CA . ARG A 1 573 ? 29.399 -2.061 33.016 1.00 34.91 573 ARG A CA 1
ATOM 3931 C C . ARG A 1 573 ? 28.652 -2.765 31.889 1.00 34.91 573 ARG A C 1
ATOM 3933 O O . ARG A 1 573 ? 27.953 -3.748 32.112 1.00 34.91 573 ARG A O 1
ATOM 3940 N N . GLY A 1 574 ? 28.825 -2.239 30.679 1.00 37.94 574 GLY A N 1
ATOM 3941 C CA . GLY A 1 574 ? 28.397 -2.876 29.442 1.00 37.94 574 GLY A CA 1
ATOM 3942 C C . GLY A 1 574 ? 29.304 -4.050 29.079 1.00 37.94 574 GLY A C 1
ATOM 3943 O O . GLY A 1 574 ? 30.522 -3.976 29.225 1.00 37.94 574 GLY A O 1
ATOM 3944 N N . TYR A 1 575 ? 28.693 -5.117 28.570 1.00 33.16 575 TYR A N 1
ATOM 3945 C CA . 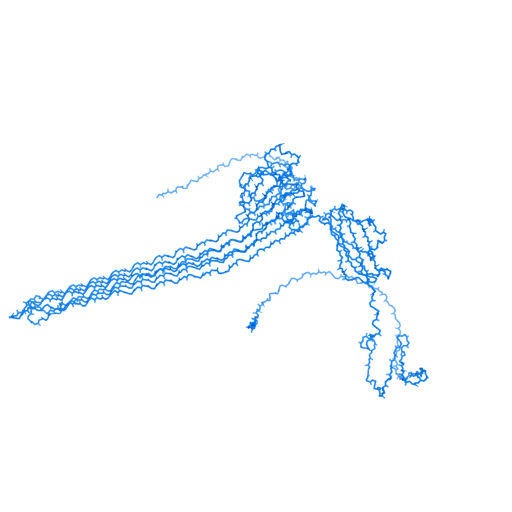TYR A 1 575 ? 29.375 -6.207 27.883 1.00 33.16 575 TYR A CA 1
ATOM 3946 C C . TYR A 1 575 ? 28.796 -6.338 26.474 1.00 33.16 575 TYR A C 1
ATOM 3948 O O . TYR A 1 575 ? 27.647 -6.733 26.289 1.00 33.16 575 TYR A O 1
ATOM 3956 N N . HIS A 1 576 ? 29.622 -6.022 25.476 1.00 38.31 576 HIS A N 1
ATOM 3957 C CA . HIS A 1 576 ? 29.433 -6.464 24.100 1.00 38.31 576 HIS A CA 1
ATOM 3958 C C . HIS A 1 576 ? 29.637 -7.981 24.038 1.00 38.31 576 HIS A C 1
ATOM 3960 O O . HIS A 1 576 ? 30.693 -8.484 24.425 1.00 38.31 576 HIS A O 1
ATOM 3966 N N . ARG A 1 577 ? 28.658 -8.715 23.499 1.00 35.47 577 ARG A N 1
ATOM 3967 C CA . ARG A 1 577 ? 28.844 -10.110 23.085 1.00 35.47 577 ARG A CA 1
ATOM 3968 C C . ARG A 1 577 ? 28.420 -10.266 21.630 1.00 35.47 577 ARG A C 1
ATOM 3970 O O . ARG A 1 577 ? 27.258 -10.087 21.284 1.00 35.47 577 ARG A O 1
ATOM 3977 N N . ALA A 1 578 ? 29.404 -10.578 20.792 1.00 37.84 578 ALA A N 1
ATOM 3978 C CA . ALA A 1 578 ? 29.240 -10.946 19.397 1.00 37.84 578 ALA A CA 1
ATOM 3979 C C . ALA A 1 578 ? 28.507 -12.294 19.290 1.00 37.84 578 ALA A C 1
ATOM 3981 O O . ALA A 1 578 ? 28.953 -13.295 19.854 1.00 37.84 578 ALA A O 1
ATOM 3982 N N . GLY A 1 579 ? 27.388 -12.316 18.566 1.00 34.31 579 GLY A N 1
ATOM 3983 C CA . GLY A 1 579 ? 26.673 -13.535 18.200 1.00 34.31 579 GLY A CA 1
ATOM 3984 C C . GLY A 1 579 ? 27.155 -14.055 16.849 1.00 34.31 579 GLY A C 1
ATOM 3985 O O . GLY A 1 579 ? 26.873 -13.453 15.817 1.00 34.31 579 GLY A O 1
ATOM 3986 N N . LYS A 1 580 ? 27.871 -15.184 16.855 1.00 36.47 580 LYS A N 1
ATOM 3987 C CA . LYS A 1 580 ? 28.057 -16.044 15.679 1.00 36.47 580 LYS A CA 1
ATOM 3988 C C . LYS A 1 580 ? 26.766 -16.845 15.478 1.00 36.47 580 LYS A C 1
ATOM 3990 O O . LYS A 1 580 ? 26.430 -17.665 16.327 1.00 36.47 580 LYS A O 1
ATOM 3995 N N . GLY A 1 581 ? 26.052 -16.594 14.383 1.00 34.66 581 GLY A N 1
ATOM 3996 C CA . GLY A 1 581 ? 24.892 -17.381 13.964 1.00 34.66 581 GLY A CA 1
ATOM 3997 C C . GLY A 1 581 ? 25.328 -18.606 13.164 1.00 34.66 581 GLY A C 1
ATOM 3998 O O . GLY A 1 581 ? 25.909 -18.482 12.090 1.00 34.66 581 GLY A O 1
ATOM 3999 N N . SER A 1 582 ? 25.073 -19.781 13.727 1.00 34.16 582 SER A N 1
ATOM 4000 C CA . SER A 1 582 ? 25.258 -21.104 13.138 1.00 34.16 582 SER A CA 1
ATOM 4001 C C . SER A 1 582 ? 24.154 -21.452 12.133 1.00 34.16 582 SER A C 1
ATOM 4003 O O . SER A 1 582 ? 22.993 -21.089 12.310 1.00 34.16 582 SER A O 1
ATOM 4005 N N . ALA A 1 583 ? 24.556 -22.188 11.097 1.00 35.59 583 ALA A N 1
ATOM 4006 C CA . ALA A 1 583 ? 23.762 -22.681 9.980 1.00 35.59 583 ALA A CA 1
ATOM 4007 C C . ALA A 1 583 ? 22.515 -23.487 10.393 1.00 35.59 583 ALA A C 1
ATOM 4009 O O . ALA A 1 583 ? 22.597 -24.391 11.223 1.00 35.59 583 ALA A O 1
ATOM 4010 N N . ALA A 1 584 ? 21.385 -23.201 9.740 1.00 35.41 584 ALA A N 1
ATOM 4011 C CA . ALA A 1 584 ? 20.185 -24.029 9.774 1.00 35.41 584 ALA A CA 1
ATOM 4012 C C . ALA A 1 584 ? 20.152 -24.951 8.546 1.00 35.41 584 ALA A C 1
ATOM 4014 O O . ALA A 1 584 ? 20.263 -24.511 7.400 1.00 35.41 584 ALA A O 1
ATOM 4015 N N . ALA A 1 585 ? 20.032 -26.245 8.827 1.00 33.44 585 ALA A N 1
ATOM 4016 C CA . ALA A 1 585 ? 19.984 -27.334 7.870 1.00 33.44 585 ALA A CA 1
ATOM 4017 C C . ALA A 1 585 ? 18.656 -27.374 7.097 1.00 33.44 585 ALA A C 1
ATOM 4019 O O . ALA A 1 585 ? 17.579 -27.149 7.646 1.00 33.44 585 ALA A O 1
ATOM 4020 N N . ARG A 1 586 ? 18.768 -27.721 5.811 1.00 31.89 586 ARG A N 1
ATOM 4021 C CA . ARG A 1 586 ? 17.676 -28.092 4.906 1.00 31.89 586 ARG A CA 1
ATOM 4022 C C . ARG A 1 586 ? 17.050 -29.415 5.344 1.00 31.89 586 ARG A C 1
ATOM 4024 O O . ARG A 1 586 ? 17.779 -30.387 5.505 1.00 31.89 586 ARG A O 1
ATOM 4031 N N . TRP A 1 587 ? 15.723 -29.479 5.389 1.00 33.97 587 TRP A N 1
ATOM 4032 C CA . TRP A 1 587 ? 14.967 -30.719 5.204 1.00 33.97 587 TRP A CA 1
ATOM 4033 C C . TRP A 1 587 ? 13.922 -30.488 4.115 1.00 33.97 587 TRP A C 1
ATOM 4035 O O . TRP A 1 587 ? 12.967 -29.737 4.291 1.00 33.97 587 TRP A O 1
ATOM 4045 N N . ALA A 1 588 ? 14.157 -31.115 2.965 1.00 38.62 588 ALA A N 1
ATOM 4046 C CA . ALA A 1 588 ? 13.180 -31.311 1.911 1.00 38.62 588 ALA A CA 1
ATOM 4047 C C . ALA A 1 588 ? 12.605 -32.720 2.080 1.00 38.62 588 ALA A C 1
ATOM 4049 O O . ALA A 1 588 ? 13.368 -33.678 2.179 1.00 38.62 588 ALA A O 1
ATOM 4050 N N . SER A 1 589 ? 11.279 -32.857 2.096 1.00 36.09 589 SER A N 1
ATOM 4051 C CA . SER A 1 589 ? 10.638 -34.136 1.787 1.00 36.09 589 SER A CA 1
ATOM 4052 C C . SER A 1 589 ? 9.242 -33.929 1.193 1.00 36.09 589 SER A C 1
ATOM 4054 O O . SER A 1 589 ? 8.320 -33.429 1.830 1.00 36.09 589 SER A O 1
ATOM 4056 N N . ARG A 1 590 ? 9.142 -34.305 -0.080 1.00 33.97 590 ARG A N 1
ATOM 4057 C CA . ARG A 1 590 ? 8.010 -34.909 -0.800 1.00 33.97 590 ARG A CA 1
ATOM 4058 C C . ARG A 1 590 ? 8.648 -35.765 -1.915 1.00 33.97 590 ARG A C 1
ATOM 4060 O O . ARG A 1 590 ? 9.773 -35.424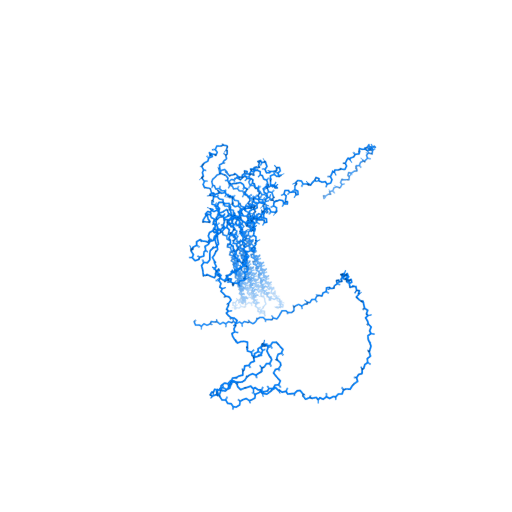 -2.293 1.00 33.97 590 ARG A O 1
ATOM 4067 N N . PRO A 1 591 ? 8.001 -36.816 -2.461 1.00 52.38 591 PRO A N 1
ATOM 4068 C CA . PRO A 1 591 ? 6.550 -37.057 -2.472 1.00 52.38 591 PRO A CA 1
ATOM 4069 C C . PRO A 1 591 ? 6.091 -38.506 -2.166 1.00 52.38 591 PRO A C 1
ATOM 4071 O O . PRO A 1 591 ? 6.843 -39.461 -2.347 1.00 52.38 591 PRO A O 1
ATOM 4074 N N . GLN A 1 592 ? 4.813 -38.643 -1.793 1.00 44.06 592 GLN A N 1
ATOM 4075 C CA . GLN A 1 592 ? 3.793 -39.430 -2.506 1.00 44.06 592 GLN A CA 1
ATOM 4076 C C . GLN A 1 592 ? 2.475 -38.657 -2.449 1.00 44.06 592 GLN A C 1
ATOM 4078 O O . GLN A 1 592 ? 2.272 -37.943 -1.435 1.00 44.06 592 GLN A O 1
#